Protein AF-A0A7R9VZD2-F1 (afdb_monomer_lite)

pLDDT: mean 81.33, std 17.66, range [34.5, 98.12]

Foldseek 3Di:
DDDDVVVVVVVVVVVVVCPDDDPDPDPCVPDVDDPVVVVVVVVVVCVVVPDVDDPDDDPVVPDPPPPPPPPDDPDDPDDPPPPWAWDWDAPPVNPFIWIATRNVRDIDRDDDVPHDDPVNVVVVVVVVVCVVLVVVVVPAAEDELVCVLVVQLCCCPVVQFAEEEEEQDPVSVVVNVVQCPDDQHEAEQELCLLADDCVVVVDHPVRSLVSLLVRLLVCQQVLEEHEYEQEDQNQASLVSQCVDPVRVVVDDPCLRGSPNVPVCVVSVVRGDHNYHYHYYYNDDSVCCVVRNVVRDPCVRYGYYYYDNADQAAEDAPVCVVVVCVVCLVVQFAAEEQQQDPVSVVVVVLVPFQEDEDEPVVLVPPPDDLVRSLLVVLVRLLVCQQVLGEYEYECEADLDQPVSSQDPQEHDPCLRGGPPCVDQVNQVRSDDCVSADVSHRHGDHNYGYHYYYNDDSVCCCVSHVNRRVNVRHRHHYYDHDD

Sequence (481 aa):
MATTDEERALLSWVRRQGVGTHIEADYAKGFSGTKMDTVLEKGFADLMLGTDGSRGASALDLFPRQACSCTMTAEGEHGCDCTGKWLRTLNSQGNCYVYVHTISHEIRGSRPPGFVDHEELDAARARRNEAALGGRWHAFPSCHVQKWNDAVMQIWSEDGKVPLLIVDDPETYIELLVKFSTRGGAELVNTRPFVLPVSRTGIKFDDAFAHMAGCMTAAIQQGRPIVLDCQDNSPNWLDKLCNAPKFRSKFPEQVFNPRAQAWQRQYAAVTAPGFAVVLLTTAGPNDYENELHSKIPWHNVKPLRVRRYIPAEYIFLADLTVKLEVAKEQRQVPLLLDTTCEHSVDTFLAYQRTQQVDMPQLCSSARTLEEVQEVLRSKLVSCLKAGDMLLIRLKDSVMDIMQYWTSASLPADIFTYGKVTMKESLERMYKDEEKEHGVCVVRDGFCIVITSWRPVTSFATDMKDYVPLHELKVFAVEIDG

Radius of gyration: 33.21 Å; chains: 1; bounding box: 72×61×102 Å

Structure (mmCIF, N/CA/C/O backbone):
data_AF-A0A7R9VZD2-F1
#
_entry.id   AF-A0A7R9VZD2-F1
#
loop_
_atom_site.group_PDB
_atom_site.id
_atom_site.type_symbol
_atom_site.label_atom_id
_atom_site.label_alt_id
_atom_site.label_comp_id
_atom_site.label_asym_id
_atom_site.label_entity_id
_atom_site.label_seq_id
_atom_site.pdbx_PDB_ins_code
_atom_site.Cartn_x
_atom_site.Cartn_y
_atom_site.Cartn_z
_atom_site.occupancy
_atom_site.B_iso_or_equiv
_atom_site.auth_seq_id
_atom_site.auth_comp_id
_atom_site.auth_asym_id
_atom_site.auth_atom_id
_atom_site.pdbx_PDB_model_num
ATOM 1 N N . MET A 1 1 ? 5.519 1.301 -57.830 1.00 41.66 1 MET A N 1
ATOM 2 C CA . MET A 1 1 ? 4.613 2.214 -57.105 1.00 41.66 1 MET A CA 1
ATOM 3 C C . MET A 1 1 ? 4.459 3.457 -57.957 1.00 41.66 1 MET A C 1
ATOM 5 O O . MET A 1 1 ? 5.470 4.053 -58.305 1.00 41.66 1 MET A O 1
ATOM 9 N N . ALA A 1 2 ? 3.241 3.744 -58.414 1.00 34.50 2 ALA A N 1
ATOM 10 C CA . ALA A 1 2 ? 2.966 4.921 -59.228 1.00 34.50 2 ALA A CA 1
ATOM 11 C C . ALA A 1 2 ? 2.979 6.151 -58.314 1.00 34.50 2 ALA A C 1
ATOM 13 O O . ALA A 1 2 ? 2.213 6.199 -57.356 1.00 34.50 2 ALA A O 1
ATOM 14 N N . THR A 1 3 ? 3.883 7.091 -58.581 1.00 45.47 3 THR A N 1
ATOM 15 C CA . THR A 1 3 ? 3.915 8.392 -57.906 1.00 45.47 3 THR A CA 1
ATOM 16 C C . THR A 1 3 ? 2.668 9.177 -58.289 1.00 45.47 3 THR A C 1
ATOM 18 O O . THR A 1 3 ? 2.285 9.198 -59.466 1.00 45.47 3 THR A O 1
ATOM 21 N N . THR A 1 4 ? 2.012 9.765 -57.291 1.00 68.88 4 THR A N 1
ATOM 22 C CA . THR A 1 4 ? 0.796 10.559 -57.484 1.00 68.88 4 THR A CA 1
ATOM 23 C C . THR A 1 4 ? 1.127 11.816 -58.290 1.00 68.88 4 THR A C 1
ATOM 25 O O . THR A 1 4 ? 2.258 12.312 -58.275 1.00 68.88 4 THR A O 1
ATOM 28 N N . ASP A 1 5 ? 0.154 12.345 -59.033 1.00 52.69 5 ASP A N 1
ATOM 29 C CA . ASP A 1 5 ? 0.368 13.548 -59.851 1.00 52.69 5 ASP A CA 1
ATOM 30 C C . ASP A 1 5 ? 0.762 14.776 -58.998 1.00 52.69 5 ASP A C 1
ATOM 32 O O . ASP A 1 5 ? 1.425 15.689 -59.492 1.00 52.69 5 ASP A O 1
ATOM 36 N N . GLU A 1 6 ? 0.477 14.739 -57.692 1.00 44.06 6 GLU A N 1
ATOM 37 C CA . GLU A 1 6 ? 0.910 15.716 -56.686 1.00 44.06 6 GLU A CA 1
ATOM 38 C C . GLU A 1 6 ? 2.426 15.680 -56.428 1.00 44.06 6 GLU A C 1
ATOM 40 O O . GLU A 1 6 ? 3.078 16.727 -56.459 1.00 44.06 6 GLU A O 1
ATOM 45 N N . GLU A 1 7 ? 3.033 14.495 -56.277 1.00 47.88 7 GLU A N 1
ATOM 46 C CA . GLU A 1 7 ? 4.496 14.363 -56.157 1.00 47.88 7 GLU A CA 1
ATOM 47 C C . GLU A 1 7 ? 5.202 14.847 -57.428 1.00 47.88 7 GLU A C 1
ATOM 49 O O . GLU A 1 7 ? 6.263 15.478 -57.374 1.00 47.88 7 GLU A O 1
ATOM 54 N N . ARG A 1 8 ? 4.599 14.597 -58.597 1.00 58.97 8 ARG A N 1
ATOM 55 C CA . ARG A 1 8 ? 5.143 15.034 -59.889 1.00 58.97 8 ARG A CA 1
ATOM 56 C C . ARG A 1 8 ? 5.069 16.557 -60.051 1.00 58.97 8 ARG A C 1
ATOM 58 O O . ARG A 1 8 ? 6.016 17.158 -60.568 1.00 58.97 8 ARG A O 1
ATOM 65 N N . ALA A 1 9 ? 3.999 17.189 -59.567 1.00 54.66 9 ALA A N 1
ATOM 66 C CA . ALA A 1 9 ? 3.843 18.641 -59.556 1.00 54.66 9 ALA A CA 1
ATOM 67 C C . ALA A 1 9 ? 4.867 19.319 -58.628 1.00 54.66 9 ALA A C 1
ATOM 69 O O . ALA A 1 9 ? 5.547 20.258 -59.062 1.00 54.66 9 ALA A O 1
ATOM 70 N N . LEU A 1 10 ? 5.052 18.783 -57.414 1.00 45.41 10 LEU A N 1
ATOM 71 C CA . LEU A 1 10 ? 5.995 19.287 -56.409 1.00 45.41 10 LEU A CA 1
ATOM 72 C C . LEU A 1 10 ? 7.451 19.187 -56.894 1.00 45.41 10 LEU A C 1
ATOM 74 O O . LEU A 1 10 ? 8.208 20.158 -56.841 1.00 45.41 10 LEU A O 1
ATOM 78 N N . LEU A 1 11 ? 7.830 18.043 -57.476 1.00 50.06 11 LEU A N 1
ATOM 79 C CA . LEU A 1 11 ? 9.165 17.835 -58.048 1.00 50.06 11 LEU A CA 1
ATOM 80 C C . LEU A 1 11 ? 9.441 18.754 -59.248 1.00 50.06 11 LEU A C 1
ATOM 82 O O . LEU A 1 11 ? 10.580 19.182 -59.450 1.00 50.06 11 LEU A O 1
ATOM 86 N N . SER A 1 12 ? 8.417 19.094 -60.040 1.00 54.06 12 SER A N 1
ATOM 87 C CA . SER A 1 12 ? 8.561 20.051 -61.145 1.00 54.06 12 SER A CA 1
ATOM 88 C C . SER A 1 12 ? 8.729 21.495 -60.660 1.00 54.06 12 SER A C 1
ATOM 90 O O . SER A 1 12 ? 9.384 22.287 -61.337 1.00 54.06 12 SER A O 1
ATOM 92 N N . TRP A 1 13 ? 8.156 21.837 -59.502 1.00 54.97 13 TRP A N 1
ATOM 93 C CA . TRP A 1 13 ? 8.269 23.158 -58.885 1.00 54.97 13 TRP A CA 1
ATOM 94 C C . TRP A 1 13 ? 9.656 23.359 -58.264 1.00 54.97 13 TRP A C 1
ATOM 96 O O . TRP A 1 13 ? 10.327 24.343 -58.571 1.00 54.97 13 TRP A O 1
ATOM 106 N N . VAL A 1 14 ? 10.155 22.364 -57.520 1.00 47.94 14 VAL A N 1
ATOM 107 C CA . VAL A 1 14 ? 11.507 22.380 -56.927 1.00 47.94 14 VAL A CA 1
ATOM 108 C C . VAL A 1 14 ? 12.598 22.488 -58.000 1.00 47.94 14 VAL A C 1
ATOM 110 O O . VAL A 1 14 ? 13.565 23.226 -57.832 1.00 47.94 14 VAL A O 1
ATOM 113 N N . ARG A 1 15 ? 12.430 21.818 -59.151 1.00 52.72 15 ARG A N 1
ATOM 114 C CA . ARG A 1 15 ? 13.378 21.923 -60.279 1.00 52.72 15 ARG A CA 1
ATOM 115 C C . ARG A 1 15 ? 13.352 23.283 -60.983 1.00 52.72 15 ARG A C 1
ATOM 117 O O . ARG A 1 15 ? 14.370 23.678 -61.542 1.00 52.72 15 ARG A O 1
ATOM 124 N N . ARG A 1 16 ? 12.220 23.998 -60.970 1.00 50.03 16 ARG A N 1
ATOM 125 C CA . ARG A 1 16 ? 12.087 25.331 -61.589 1.00 50.03 16 ARG A CA 1
ATOM 126 C C . ARG A 1 16 ? 12.695 26.453 -60.748 1.00 50.03 16 ARG A C 1
ATOM 128 O O . ARG A 1 16 ? 13.064 27.471 -61.318 1.00 50.03 16 ARG A O 1
ATOM 135 N N . GLN A 1 17 ? 12.842 26.260 -59.438 1.00 51.81 17 GLN A N 1
ATOM 136 C CA . GLN A 1 17 ? 13.392 27.266 -58.517 1.00 51.81 17 GLN A CA 1
ATOM 137 C C . GLN A 1 17 ? 14.925 27.415 -58.578 1.00 51.81 17 GLN A C 1
ATOM 139 O O . GLN A 1 17 ? 15.483 28.205 -57.828 1.00 51.81 17 GLN A O 1
ATOM 144 N N . GLY A 1 18 ? 15.620 26.693 -59.470 1.00 41.88 18 GLY A N 1
ATOM 145 C CA . GLY A 1 18 ? 17.015 26.992 -59.812 1.00 41.88 18 GLY A CA 1
ATOM 146 C C . GLY A 1 18 ? 17.962 27.071 -58.610 1.00 41.88 18 GLY A C 1
ATOM 147 O O . GLY A 1 18 ? 18.727 28.026 -58.502 1.00 41.88 18 GLY A O 1
ATOM 148 N N . VAL A 1 19 ? 17.918 26.086 -57.703 1.00 43.03 19 VAL A N 1
ATOM 149 C CA . VAL A 1 19 ? 18.860 26.009 -56.575 1.00 43.03 19 VAL A CA 1
ATOM 150 C C . VAL A 1 19 ? 20.251 25.694 -57.127 1.00 43.03 19 VAL A C 1
ATOM 152 O O . VAL A 1 19 ? 20.587 24.547 -57.427 1.00 43.03 19 VAL A O 1
ATOM 155 N N . GLY A 1 20 ? 21.027 26.755 -57.334 1.00 37.88 20 GLY A N 1
ATOM 156 C CA . GLY A 1 20 ? 22.401 26.706 -57.803 1.00 37.88 20 GLY A CA 1
ATOM 157 C C . GLY A 1 20 ? 23.304 25.925 -56.852 1.00 37.88 20 GLY A C 1
ATOM 158 O O . GLY A 1 20 ? 23.118 25.899 -55.637 1.00 37.88 20 GLY A O 1
ATOM 159 N N . THR A 1 21 ? 24.313 25.288 -57.433 1.00 38.88 21 THR A N 1
ATOM 160 C CA . THR A 1 21 ? 25.376 24.557 -56.746 1.00 38.88 21 THR A CA 1
ATOM 161 C C . THR A 1 21 ? 26.293 25.518 -55.984 1.00 38.88 21 THR A C 1
ATOM 163 O O . THR A 1 21 ? 27.398 25.813 -56.434 1.00 38.88 21 THR A O 1
ATOM 166 N N . HIS A 1 22 ? 25.853 26.009 -54.829 1.00 36.88 22 HIS A N 1
ATOM 167 C CA . HIS A 1 22 ? 26.751 26.524 -53.802 1.00 36.88 22 HIS A CA 1
ATOM 168 C C . HIS A 1 22 ? 26.897 25.465 -52.709 1.00 36.88 22 HIS A C 1
ATOM 170 O O . HIS A 1 22 ? 25.918 24.948 -52.177 1.00 36.88 22 HIS A O 1
ATOM 176 N N . ILE A 1 23 ? 28.147 25.097 -52.428 1.00 44.97 23 ILE A N 1
ATOM 177 C CA . ILE A 1 23 ? 28.518 24.172 -51.357 1.00 44.97 23 ILE A CA 1
ATOM 178 C C . ILE A 1 23 ? 28.328 24.925 -50.035 1.00 44.97 23 ILE A C 1
ATOM 180 O O . ILE A 1 23 ? 29.258 25.543 -49.524 1.00 44.97 23 ILE A O 1
ATOM 184 N N . GLU A 1 24 ? 27.105 24.927 -49.511 1.00 40.56 24 GLU A N 1
ATOM 185 C CA . GLU A 1 24 ? 26.853 25.263 -48.111 1.00 40.56 24 GLU A CA 1
ATOM 186 C C . GLU A 1 24 ? 27.262 24.084 -47.222 1.00 40.56 24 GLU A C 1
ATOM 188 O O . GLU A 1 24 ? 27.105 22.915 -47.591 1.00 40.56 24 GLU A O 1
ATOM 193 N N . ALA A 1 25 ? 27.836 24.403 -46.061 1.00 41.72 25 ALA A N 1
ATOM 194 C CA . ALA A 1 25 ? 28.310 23.424 -45.096 1.00 41.72 25 ALA A CA 1
ATOM 195 C C . ALA A 1 25 ? 27.181 22.463 -44.692 1.00 41.72 25 ALA A C 1
ATOM 197 O O . ALA A 1 25 ? 26.088 22.877 -44.312 1.00 41.72 25 ALA A O 1
ATOM 198 N N . ASP A 1 26 ? 27.462 21.164 -44.778 1.00 41.84 26 ASP A N 1
ATOM 199 C CA . ASP A 1 26 ? 26.520 20.105 -44.437 1.00 41.84 26 ASP A CA 1
ATOM 200 C C . ASP A 1 26 ? 26.385 19.979 -42.911 1.00 41.84 26 ASP A C 1
ATOM 202 O O . ASP A 1 26 ? 27.145 19.271 -42.245 1.00 41.84 26 ASP A O 1
ATOM 206 N N . TYR A 1 27 ? 25.417 20.701 -42.344 1.00 46.28 27 TYR A N 1
ATOM 207 C CA . TYR A 1 27 ? 25.071 20.638 -40.921 1.00 46.28 27 TYR A CA 1
ATOM 208 C C . TYR A 1 27 ? 24.395 19.305 -40.519 1.00 46.28 27 TYR A C 1
ATOM 210 O O . TYR A 1 27 ? 24.196 19.061 -39.327 1.00 46.28 27 TYR A O 1
ATOM 218 N N . ALA A 1 28 ? 24.121 18.392 -41.466 1.00 42.84 28 ALA A N 1
ATOM 219 C CA . ALA A 1 28 ? 23.484 17.094 -41.204 1.00 42.84 28 ALA A CA 1
ATOM 220 C C . ALA A 1 28 ? 24.366 16.100 -40.421 1.00 42.84 28 ALA A C 1
ATOM 222 O O . ALA A 1 28 ? 23.902 15.041 -40.009 1.00 42.84 28 ALA A O 1
ATOM 223 N N . LYS A 1 29 ? 25.640 16.425 -40.157 1.00 43.75 29 LYS A N 1
ATOM 224 C CA . LYS A 1 29 ? 26.500 15.607 -39.282 1.00 43.75 29 LYS A CA 1
ATOM 225 C C . LYS A 1 29 ? 26.255 15.817 -37.781 1.00 43.75 29 LYS A C 1
ATOM 227 O O . LYS A 1 29 ? 26.776 15.034 -36.990 1.00 43.75 29 LYS A O 1
ATOM 232 N N . GLY A 1 30 ? 25.498 16.846 -37.382 1.00 45.16 30 GLY A N 1
ATOM 233 C CA . GLY A 1 30 ? 25.257 17.183 -35.969 1.00 45.16 30 GLY A CA 1
ATOM 234 C C . GLY A 1 30 ? 23.871 16.825 -35.422 1.00 45.16 30 GLY A C 1
ATOM 235 O O . GLY A 1 30 ? 23.714 16.726 -34.208 1.00 45.16 30 GLY A O 1
ATOM 236 N N . PHE A 1 31 ? 22.879 16.608 -36.287 1.00 41.16 31 PHE A N 1
ATOM 237 C CA . PHE A 1 31 ? 21.492 16.324 -35.908 1.00 41.16 31 PHE A CA 1
ATOM 238 C C . PHE A 1 31 ? 20.983 15.100 -36.671 1.00 41.16 31 PHE A C 1
ATOM 240 O O . PHE A 1 31 ? 21.220 14.961 -37.864 1.00 41.16 31 PHE A O 1
ATOM 247 N N . SER A 1 32 ? 20.292 14.196 -35.980 1.00 43.25 32 SER A N 1
ATOM 248 C CA . SER A 1 32 ? 19.781 12.926 -36.512 1.00 43.25 32 SER A CA 1
ATOM 249 C C . SER A 1 32 ? 18.527 13.086 -37.388 1.00 43.25 32 SER A C 1
ATOM 251 O O . SER A 1 32 ? 17.556 12.356 -37.199 1.00 43.25 32 SER A O 1
ATOM 253 N N . GLY A 1 33 ? 18.532 14.049 -38.308 1.00 52.50 33 GLY A N 1
ATOM 254 C CA . GLY A 1 33 ? 17.510 14.228 -39.340 1.00 52.50 33 GLY A CA 1
ATOM 255 C C . GLY A 1 33 ? 18.122 14.019 -40.720 1.00 52.50 33 GLY A C 1
ATOM 256 O O . GLY A 1 33 ? 19.313 14.264 -40.928 1.00 52.50 33 GLY A O 1
ATOM 257 N N . THR A 1 34 ? 17.334 13.536 -41.677 1.00 66.31 34 THR A N 1
ATOM 258 C CA . THR A 1 34 ? 17.795 13.490 -43.066 1.00 66.31 34 THR A CA 1
ATOM 259 C C . THR A 1 34 ? 17.865 14.913 -43.624 1.00 66.31 34 THR A C 1
ATOM 261 O O . THR A 1 34 ? 17.147 15.807 -43.180 1.00 66.31 34 THR A O 1
ATOM 264 N N . LYS A 1 35 ? 18.689 15.145 -44.653 1.00 60.84 35 LYS A N 1
ATOM 265 C CA . LYS A 1 35 ? 18.743 16.442 -45.359 1.00 60.84 35 LYS A CA 1
ATOM 266 C C . LYS A 1 35 ? 17.359 16.901 -45.851 1.00 60.84 35 LYS A C 1
ATOM 268 O O . LYS A 1 35 ? 17.118 18.095 -45.987 1.00 60.84 35 LYS A O 1
ATOM 273 N N . MET A 1 36 ? 16.462 15.948 -46.110 1.00 60.34 36 MET A N 1
ATOM 274 C CA . MET A 1 36 ? 15.080 16.192 -46.514 1.00 60.34 36 MET A CA 1
ATOM 275 C C . MET A 1 36 ? 14.262 16.826 -45.379 1.00 60.34 36 MET A C 1
ATOM 277 O O . MET A 1 36 ? 13.532 17.782 -45.622 1.00 60.34 36 MET A O 1
ATOM 281 N N . ASP A 1 37 ? 14.441 16.347 -44.146 1.00 53.72 37 ASP A N 1
ATOM 282 C CA . ASP A 1 37 ? 13.716 16.831 -42.965 1.00 53.72 37 ASP A CA 1
ATOM 283 C C . ASP A 1 37 ? 14.090 18.283 -42.655 1.00 53.72 37 ASP A C 1
ATOM 285 O O . ASP A 1 37 ? 13.220 19.115 -42.428 1.00 53.72 37 ASP A O 1
ATOM 289 N N . THR A 1 38 ? 15.373 18.637 -42.781 1.00 64.50 38 THR A N 1
ATOM 290 C CA . THR A 1 38 ? 15.840 20.023 -42.600 1.00 64.50 38 THR A CA 1
ATOM 291 C C . THR A 1 38 ? 15.268 20.978 -43.652 1.00 64.50 38 THR A C 1
ATOM 293 O O . THR A 1 38 ? 14.988 22.140 -43.358 1.00 64.50 38 THR A O 1
ATOM 296 N N . VAL A 1 39 ? 15.074 20.507 -44.889 1.00 67.44 39 VAL A N 1
ATOM 297 C CA . VAL A 1 39 ? 14.443 21.304 -45.956 1.00 67.44 39 VAL A CA 1
ATOM 298 C C . VAL A 1 39 ? 12.944 21.479 -45.694 1.00 67.44 39 VAL A C 1
ATOM 300 O O . VAL A 1 39 ? 12.420 22.571 -45.912 1.00 67.44 39 VAL A O 1
ATOM 303 N N . LEU A 1 40 ? 12.265 20.445 -45.189 1.00 62.88 40 LEU A N 1
ATOM 304 C CA . LEU A 1 40 ? 10.846 20.501 -44.826 1.00 62.88 40 LEU A CA 1
ATOM 305 C C . LEU A 1 40 ? 10.592 21.416 -43.622 1.00 62.88 40 LEU A C 1
ATOM 307 O O . LEU A 1 40 ? 9.692 22.251 -43.679 1.00 62.88 40 LEU A O 1
ATOM 311 N N . GLU A 1 41 ? 11.407 21.319 -42.572 1.00 60.94 41 GLU A N 1
ATOM 312 C CA . GLU A 1 41 ? 11.310 22.185 -41.390 1.00 60.94 41 GLU A CA 1
ATOM 313 C C . GLU A 1 41 ? 11.545 23.656 -41.747 1.00 60.94 41 GLU A C 1
ATOM 315 O O . GLU A 1 41 ? 10.805 24.531 -41.293 1.00 60.94 41 GLU A O 1
ATOM 320 N N . LYS A 1 42 ? 12.519 23.935 -42.623 1.00 68.44 42 LYS A N 1
ATOM 321 C CA . LYS A 1 42 ? 12.781 25.294 -43.112 1.00 68.44 42 LYS A CA 1
ATOM 322 C C . LYS A 1 42 ? 11.624 25.827 -43.964 1.00 68.44 42 LYS A C 1
ATOM 324 O O . LYS A 1 42 ? 11.186 26.951 -43.750 1.00 68.44 42 LYS A O 1
ATOM 329 N N . GLY A 1 43 ? 11.073 25.006 -44.862 1.00 66.25 43 GLY A N 1
ATOM 330 C CA . GLY A 1 43 ? 9.909 25.381 -45.671 1.00 66.25 43 GLY A CA 1
ATOM 331 C C . GLY A 1 43 ? 8.647 25.638 -44.839 1.00 66.25 43 GLY A C 1
ATOM 332 O O . GLY A 1 43 ? 7.886 26.553 -45.143 1.00 66.25 43 GLY A O 1
ATOM 333 N N . PHE A 1 44 ? 8.441 24.878 -43.760 1.00 55.03 44 PHE A N 1
ATOM 334 C CA . PHE A 1 44 ? 7.335 25.098 -42.827 1.00 55.03 44 PHE A CA 1
ATOM 335 C C . PHE A 1 44 ? 7.526 26.376 -41.997 1.00 55.03 44 PHE A C 1
ATOM 337 O O . PHE A 1 44 ? 6.576 27.133 -41.801 1.00 55.03 44 PHE A O 1
ATOM 344 N N . ALA A 1 45 ? 8.755 26.659 -41.555 1.00 56.12 45 ALA A N 1
ATOM 345 C CA . ALA A 1 45 ? 9.082 27.902 -40.861 1.00 56.12 45 ALA A CA 1
ATOM 346 C C . ALA A 1 45 ? 8.858 29.134 -41.755 1.00 56.12 45 ALA A C 1
ATOM 348 O O . ALA A 1 45 ? 8.254 30.106 -41.306 1.00 56.12 45 ALA A O 1
ATOM 349 N N . ASP A 1 46 ? 9.256 29.073 -43.028 1.00 59.41 46 ASP A N 1
ATOM 350 C CA . ASP A 1 46 ? 9.048 30.162 -43.991 1.00 59.41 46 ASP A CA 1
ATOM 351 C C . ASP A 1 46 ? 7.554 30.390 -44.302 1.00 59.41 46 ASP A C 1
ATOM 353 O O . ASP A 1 46 ? 7.123 31.533 -44.474 1.00 59.41 46 ASP A O 1
ATOM 357 N N . LEU A 1 47 ? 6.745 29.321 -44.302 1.00 54.09 47 LEU A N 1
ATOM 358 C CA . LEU A 1 47 ? 5.284 29.388 -44.436 1.00 54.09 47 LEU A CA 1
ATOM 359 C C . LEU A 1 47 ? 4.627 30.088 -43.232 1.00 54.09 47 LEU A C 1
ATOM 361 O O . LEU A 1 47 ? 3.694 30.871 -43.398 1.00 54.09 47 LEU A O 1
ATOM 365 N N . MET A 1 48 ? 5.123 29.817 -42.022 1.00 51.53 48 MET A N 1
ATOM 366 C CA . MET A 1 48 ? 4.607 30.388 -40.771 1.00 51.53 48 MET A CA 1
ATOM 367 C C . MET A 1 48 ? 5.068 31.831 -40.539 1.00 51.53 48 MET A C 1
ATOM 369 O O . MET A 1 48 ? 4.368 32.600 -39.885 1.00 51.53 48 MET A O 1
ATOM 373 N N . LEU A 1 49 ? 6.232 32.207 -41.074 1.00 58.66 49 LEU A N 1
ATOM 374 C CA . LEU A 1 49 ? 6.804 33.546 -40.927 1.00 58.66 49 LEU A CA 1
ATOM 375 C C . LEU A 1 49 ? 6.247 34.570 -41.919 1.00 58.66 49 LEU A C 1
ATOM 377 O O . LEU A 1 49 ? 6.588 35.742 -41.794 1.00 58.66 49 LEU A O 1
ATOM 381 N N . GLY A 1 50 ? 5.394 34.154 -42.865 1.00 53.28 50 GLY A N 1
ATOM 382 C CA . GLY A 1 50 ? 4.643 35.062 -43.734 1.00 53.28 50 GLY A CA 1
ATOM 383 C C . GLY A 1 50 ? 5.532 36.134 -44.357 1.00 53.28 50 GLY A C 1
ATOM 384 O O . GLY A 1 50 ? 5.326 37.321 -44.129 1.00 53.28 50 GLY A O 1
ATOM 385 N N . THR A 1 51 ? 6.570 35.735 -45.092 1.00 44.97 51 THR A N 1
ATOM 386 C CA . THR A 1 51 ? 7.433 36.720 -45.749 1.00 44.97 51 THR A CA 1
ATOM 387 C C . THR A 1 51 ? 6.656 37.425 -46.869 1.00 44.97 51 THR A C 1
ATOM 389 O O . THR A 1 51 ? 6.233 36.807 -47.845 1.00 44.97 51 THR A O 1
ATOM 392 N N . ASP A 1 52 ? 6.478 38.741 -46.705 1.00 47.81 52 ASP A N 1
ATOM 393 C CA . ASP A 1 52 ? 5.654 39.698 -47.477 1.00 47.81 52 ASP A CA 1
ATOM 394 C C . ASP A 1 52 ? 5.987 39.854 -48.987 1.00 47.81 52 ASP A C 1
ATOM 396 O O . ASP A 1 52 ? 5.698 40.875 -49.614 1.00 47.81 52 ASP A O 1
ATOM 400 N N . GLY A 1 53 ? 6.610 38.863 -49.626 1.00 52.97 53 GLY A N 1
ATOM 401 C CA . GLY A 1 53 ? 7.202 39.008 -50.958 1.00 52.97 53 GLY A CA 1
ATOM 402 C C . GLY A 1 53 ? 6.384 38.509 -52.151 1.00 52.97 53 GLY A C 1
ATOM 403 O O . GLY A 1 53 ? 6.700 38.878 -53.280 1.00 52.97 53 GLY A O 1
ATOM 404 N N . SER A 1 54 ? 5.352 37.680 -51.968 1.00 43.41 54 SER A N 1
ATOM 405 C CA . SER A 1 54 ? 4.656 37.041 -53.101 1.00 43.41 54 SER A CA 1
ATOM 406 C C . SER A 1 54 ? 3.152 37.318 -53.108 1.00 43.41 54 SER A C 1
ATOM 408 O O . SER A 1 54 ? 2.322 36.551 -52.632 1.00 43.41 54 SER A O 1
ATOM 410 N N . ARG A 1 55 ? 2.784 38.451 -53.719 1.00 49.12 55 ARG A N 1
ATOM 411 C CA . ARG A 1 55 ? 1.412 38.716 -54.175 1.00 49.12 55 ARG A CA 1
ATOM 412 C C . ARG A 1 55 ? 1.030 37.687 -55.240 1.00 49.12 55 ARG A C 1
ATOM 414 O O . ARG A 1 55 ? 1.490 37.805 -56.374 1.00 49.12 55 ARG A O 1
ATOM 421 N N . GLY A 1 56 ? 0.159 36.735 -54.910 1.00 46.47 56 GLY A N 1
ATOM 422 C CA . GLY A 1 56 ? -0.491 35.939 -55.954 1.00 46.47 56 GLY A CA 1
ATOM 423 C C . GLY A 1 56 ? -1.098 34.592 -55.580 1.00 46.47 56 GLY A C 1
ATOM 424 O O . GLY A 1 56 ? -1.038 33.702 -56.414 1.00 46.47 56 GLY A O 1
ATOM 425 N N . ALA A 1 57 ? -1.665 34.413 -54.389 1.00 41.50 57 ALA A N 1
ATOM 426 C CA . ALA A 1 57 ? -2.732 33.435 -54.140 1.00 41.50 57 ALA A CA 1
ATOM 427 C C . ALA A 1 57 ? -3.320 33.716 -52.755 1.00 41.50 57 ALA A C 1
ATOM 429 O O . ALA A 1 57 ? -2.574 33.867 -51.788 1.00 41.50 57 ALA A O 1
ATOM 430 N N . SER A 1 58 ? -4.644 33.823 -52.647 1.00 43.00 58 SER A N 1
ATOM 431 C CA . SER A 1 58 ? -5.286 33.855 -51.336 1.00 43.00 58 SER A CA 1
ATOM 432 C C . SER A 1 58 ? -5.116 32.479 -50.690 1.00 43.00 58 SER A C 1
ATOM 434 O O . SER A 1 58 ? -5.263 31.464 -51.367 1.00 43.00 58 SER A O 1
ATOM 436 N N . ALA A 1 59 ? -4.869 32.410 -49.379 1.00 45.94 59 ALA A N 1
ATOM 437 C CA . ALA A 1 59 ? -4.843 31.142 -48.637 1.00 45.94 59 ALA A CA 1
ATOM 438 C C . ALA A 1 59 ? -6.164 30.340 -48.762 1.00 45.94 59 ALA A C 1
ATOM 440 O O . ALA A 1 59 ? -6.204 29.149 -48.466 1.00 45.94 59 ALA A O 1
ATOM 441 N N . LEU A 1 60 ? -7.238 30.980 -49.243 1.00 45.72 60 LEU A N 1
ATOM 442 C CA . LEU A 1 60 ? -8.524 30.358 -49.569 1.00 45.72 60 LEU A CA 1
ATOM 443 C C . LEU A 1 60 ? -8.551 29.602 -50.911 1.00 45.72 60 LEU A C 1
ATOM 445 O O . LEU A 1 60 ? -9.484 28.834 -51.129 1.00 45.72 60 LEU A O 1
ATOM 449 N N . ASP A 1 61 ? -7.555 29.774 -51.786 1.00 44.84 61 ASP A N 1
ATOM 450 C CA . ASP A 1 61 ? -7.515 29.138 -53.115 1.00 44.84 61 ASP A CA 1
ATOM 451 C C . ASP A 1 61 ? -6.833 27.753 -53.110 1.00 44.84 61 ASP A C 1
ATOM 453 O O . ASP A 1 61 ? -6.851 27.048 -54.118 1.00 44.84 61 ASP A O 1
ATOM 457 N N . LEU A 1 62 ? -6.245 27.335 -51.980 1.00 44.41 62 LEU A N 1
ATOM 458 C CA . LEU A 1 62 ? -5.525 26.057 -51.841 1.00 44.41 62 LEU A CA 1
ATOM 459 C C . LEU A 1 62 ? -6.407 24.871 -51.421 1.00 44.41 62 LEU A C 1
ATOM 461 O O . LEU A 1 62 ? -5.937 23.735 -51.429 1.00 44.41 62 LEU A O 1
ATOM 465 N N . PHE A 1 63 ? -7.682 25.100 -51.098 1.00 42.44 63 PHE A N 1
ATOM 466 C CA . PHE A 1 63 ? -8.633 24.018 -50.853 1.00 42.44 63 PHE A CA 1
ATOM 467 C C . PHE A 1 63 ? -9.488 23.813 -52.106 1.00 42.44 63 PHE A C 1
ATOM 469 O O . PHE A 1 63 ? -10.314 24.677 -52.419 1.00 42.44 63 PHE A O 1
ATOM 476 N N . PRO A 1 64 ? -9.324 22.703 -52.852 1.00 41.91 64 PRO A N 1
ATOM 477 C CA . PRO A 1 64 ? -10.184 22.437 -53.991 1.00 41.91 64 PRO A CA 1
ATOM 478 C C . PRO A 1 64 ? -11.625 22.360 -53.488 1.00 41.91 64 PRO A C 1
ATOM 480 O O . PRO A 1 64 ? -11.964 21.514 -52.662 1.00 41.91 64 PRO A O 1
ATOM 483 N N . ARG A 1 65 ? -12.482 23.266 -53.977 1.00 41.56 65 ARG A N 1
ATOM 484 C CA . ARG A 1 65 ? -13.932 23.182 -53.787 1.00 41.56 65 ARG A CA 1
ATOM 485 C C . ARG A 1 65 ? -14.410 21.911 -54.474 1.00 41.56 65 ARG A C 1
ATOM 487 O O . ARG A 1 65 ? -14.759 21.926 -55.652 1.00 41.56 65 ARG A O 1
ATOM 494 N N . GLN A 1 66 ? -14.406 20.802 -53.748 1.00 42.19 66 GLN A N 1
ATOM 495 C CA . GLN A 1 66 ? -15.058 19.588 -54.193 1.00 42.19 66 GLN A CA 1
ATOM 496 C C . GLN A 1 66 ? -16.558 19.860 -54.092 1.00 42.19 66 GLN A C 1
ATOM 498 O O . GLN A 1 66 ? -17.153 19.789 -53.019 1.00 42.19 66 GLN A O 1
ATOM 503 N N . ALA A 1 67 ? -17.155 20.290 -55.204 1.00 40.09 67 ALA A N 1
ATOM 504 C CA . ALA A 1 67 ? -18.597 20.410 -55.316 1.00 40.09 67 ALA A CA 1
ATOM 505 C C . ALA A 1 67 ? -19.185 19.026 -55.022 1.00 40.09 67 ALA A C 1
ATOM 507 O O . ALA A 1 67 ? -19.027 18.096 -55.813 1.00 40.09 67 ALA A O 1
ATOM 508 N N . CYS A 1 68 ? -19.800 18.872 -53.851 1.00 42.75 68 CYS A N 1
ATOM 509 C CA . CYS A 1 68 ? -20.515 17.658 -53.503 1.00 42.75 68 CYS A CA 1
ATOM 510 C C . CYS A 1 68 ? -21.711 17.574 -54.461 1.00 42.75 68 CYS A C 1
ATOM 512 O O . CYS A 1 68 ? -22.666 18.341 -54.341 1.00 42.75 68 CYS A O 1
ATOM 514 N N . SER A 1 69 ? -21.616 16.721 -55.483 1.00 39.06 69 SER A N 1
ATOM 515 C CA . SER A 1 69 ? -22.661 16.538 -56.490 1.00 39.06 69 SER A CA 1
ATOM 516 C C . SER A 1 69 ? -23.789 15.676 -55.921 1.00 39.06 69 SER A C 1
ATOM 518 O O . SER A 1 69 ? -24.025 14.557 -56.372 1.00 39.06 69 SER A O 1
ATOM 520 N N . CYS A 1 70 ? -24.478 16.174 -54.901 1.00 41.78 70 CYS A N 1
ATOM 521 C CA . CYS A 1 70 ? -25.718 15.573 -54.436 1.00 41.78 70 CYS A CA 1
ATOM 522 C C . CYS A 1 70 ? -26.834 16.120 -55.329 1.00 41.78 70 CYS A C 1
ATOM 524 O O . CYS A 1 70 ? -27.331 17.226 -55.125 1.00 41.78 70 CYS A O 1
ATOM 526 N N . THR A 1 71 ? -27.177 15.381 -56.382 1.00 41.50 71 THR A N 1
ATOM 527 C CA . THR A 1 71 ? -28.346 15.669 -57.215 1.00 41.50 71 THR 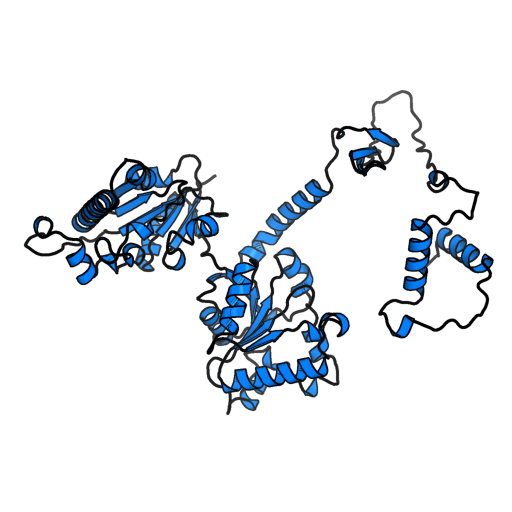A CA 1
ATOM 528 C C . THR A 1 71 ? -29.594 15.511 -56.352 1.00 41.50 71 THR A C 1
ATOM 530 O O . THR A 1 71 ? -29.954 14.405 -55.958 1.00 41.50 71 THR A O 1
ATOM 533 N N . MET A 1 72 ? -30.240 16.632 -56.029 1.00 37.75 72 MET A N 1
ATOM 534 C CA . MET A 1 72 ? -31.546 16.641 -55.375 1.00 37.75 72 MET A CA 1
ATOM 535 C C . MET A 1 72 ? -32.553 15.998 -56.332 1.00 37.75 72 MET A C 1
ATOM 537 O O . MET A 1 72 ? -32.912 16.590 -57.349 1.00 37.75 72 MET A O 1
ATOM 541 N N . THR A 1 73 ? -32.976 14.772 -56.040 1.00 43.47 73 THR A N 1
ATOM 542 C CA . THR A 1 73 ? -34.178 14.205 -56.654 1.00 43.47 73 THR A CA 1
ATOM 543 C C . THR A 1 73 ? -35.373 14.672 -55.830 1.00 43.47 73 THR A C 1
ATOM 545 O O . THR A 1 73 ? -35.319 14.706 -54.604 1.00 43.47 73 THR A O 1
ATOM 548 N N . ALA A 1 74 ? -36.423 15.136 -56.509 1.00 49.91 74 ALA A N 1
ATOM 549 C CA . ALA A 1 74 ? -37.526 15.882 -55.903 1.00 49.91 74 ALA A CA 1
ATOM 550 C C . ALA A 1 74 ? -38.484 15.031 -55.046 1.00 49.91 74 ALA A C 1
ATOM 552 O O . ALA A 1 74 ? -39.455 15.563 -54.519 1.00 49.91 74 ALA A O 1
ATOM 553 N N . GLU A 1 75 ? -38.238 13.731 -54.889 1.00 49.75 75 GLU A N 1
ATOM 554 C CA . GLU A 1 75 ? -39.158 12.822 -54.210 1.00 49.75 75 GLU A CA 1
ATOM 555 C C . GLU A 1 75 ? -38.371 11.798 -53.384 1.00 49.75 75 GLU A C 1
ATOM 557 O O . GLU A 1 75 ? -37.851 10.819 -53.914 1.00 49.75 75 GLU A O 1
ATOM 562 N N . GLY A 1 76 ? -38.275 12.036 -52.072 1.00 42.50 76 GLY A N 1
ATOM 563 C CA . GLY A 1 76 ? -37.787 11.052 -51.104 1.00 42.50 76 GLY A CA 1
ATOM 564 C C . GLY A 1 76 ? -36.810 11.622 -50.080 1.00 42.50 76 GLY A C 1
ATOM 565 O O . GLY A 1 76 ? -35.643 11.856 -50.379 1.00 42.50 76 GLY A O 1
ATOM 566 N N . GLU A 1 77 ? -37.275 11.783 -48.841 1.00 43.28 77 GLU A N 1
ATOM 567 C CA . GLU A 1 77 ? -36.451 12.020 -47.651 1.00 43.28 77 GLU A CA 1
ATOM 568 C C . GLU A 1 77 ? -35.566 10.794 -47.360 1.00 43.28 77 GLU A C 1
ATOM 570 O O . GLU A 1 77 ? -35.846 9.989 -46.476 1.00 43.28 77 GLU A O 1
ATOM 575 N N . HIS A 1 78 ? -34.498 10.600 -48.127 1.00 43.91 78 HIS A N 1
ATOM 576 C CA . HIS A 1 78 ? -33.386 9.732 -47.747 1.00 43.91 78 HIS A CA 1
ATOM 577 C C . HIS A 1 78 ? -32.156 10.616 -47.607 1.00 43.91 78 HIS A C 1
ATOM 579 O O . HIS A 1 78 ? -31.537 11.026 -48.589 1.00 43.91 78 HIS A O 1
ATOM 585 N N . GLY A 1 79 ? -31.868 10.977 -46.354 1.00 40.72 79 GLY A N 1
ATOM 586 C CA . GLY A 1 79 ? -30.738 11.815 -45.988 1.00 40.72 79 GLY A CA 1
ATOM 587 C C . GLY A 1 79 ? -29.442 11.236 -46.542 1.00 40.72 79 GLY A C 1
ATOM 588 O O . GLY A 1 79 ? -29.073 10.105 -46.236 1.00 40.72 79 GLY A O 1
ATOM 589 N N . CYS A 1 80 ? -28.743 12.021 -47.362 1.00 42.19 80 CYS A N 1
ATOM 590 C CA . CYS A 1 80 ? -27.320 11.800 -47.564 1.00 42.19 80 CYS A CA 1
ATOM 591 C C . CYS A 1 80 ? -26.656 11.989 -46.203 1.00 42.19 80 CYS A C 1
ATOM 593 O O . CYS A 1 80 ? -26.493 13.122 -45.750 1.00 42.19 80 CYS A O 1
ATOM 595 N N . ASP A 1 81 ? -26.262 10.885 -45.570 1.00 44.62 81 ASP A N 1
ATOM 596 C CA . ASP A 1 81 ? -25.332 10.851 -44.441 1.00 44.62 81 ASP A CA 1
ATOM 597 C C . ASP A 1 81 ? -23.925 11.228 -44.922 1.00 44.62 81 ASP A C 1
ATOM 599 O O . ASP A 1 81 ? -22.936 10.516 -44.754 1.00 44.62 81 ASP A O 1
ATOM 603 N N . CYS A 1 82 ? -23.806 12.393 -45.548 1.00 50.31 82 CYS A N 1
ATOM 604 C CA . CYS A 1 82 ? -22.537 13.056 -45.707 1.00 50.31 82 CYS A CA 1
ATOM 605 C C . CYS A 1 82 ? -22.190 13.653 -44.325 1.00 50.31 82 CYS A C 1
ATOM 607 O O . CYS A 1 82 ? -22.359 14.847 -44.076 1.00 50.31 82 CYS A O 1
ATOM 609 N N . THR A 1 83 ? -21.787 12.787 -43.381 1.00 70.19 83 THR A N 1
ATOM 610 C CA . THR A 1 83 ? -21.524 13.142 -41.977 1.00 70.19 83 THR A CA 1
ATOM 611 C C . THR A 1 83 ? -20.250 13.974 -41.884 1.00 70.19 83 THR A C 1
ATOM 613 O O . THR A 1 83 ? -19.149 13.462 -41.653 1.00 70.19 83 THR A O 1
ATOM 616 N N . GLY A 1 84 ? -20.389 15.276 -42.106 1.00 77.81 84 GLY A N 1
ATOM 617 C CA . GLY A 1 84 ? -19.342 16.228 -41.779 1.00 77.81 84 GLY A CA 1
ATOM 618 C C . GLY A 1 84 ? -19.040 16.175 -40.286 1.00 77.81 84 GLY A C 1
ATOM 619 O O . GLY A 1 84 ? -19.865 15.769 -39.465 1.00 77.81 84 GLY A O 1
ATOM 620 N N . LYS A 1 85 ? -17.811 16.538 -39.932 1.00 86.06 85 LYS A N 1
ATOM 621 C CA . LYS A 1 85 ? -17.399 16.673 -38.537 1.00 86.06 85 LYS A CA 1
ATOM 622 C C . LYS A 1 85 ? -17.362 18.150 -38.196 1.00 86.06 85 LYS A C 1
ATOM 624 O O . LYS A 1 85 ? -17.106 18.994 -39.049 1.00 86.06 85 LYS A O 1
ATOM 629 N N . TRP A 1 86 ? -17.611 18.467 -36.940 1.00 91.50 86 TRP A N 1
ATOM 630 C CA . TRP A 1 86 ? -17.416 19.810 -36.418 1.00 91.50 86 TRP A CA 1
ATOM 631 C C . TRP A 1 86 ? -15.987 19.924 -35.880 1.00 91.50 86 TRP A C 1
ATOM 633 O O . TRP A 1 86 ? -15.570 19.103 -35.068 1.00 91.50 86 TRP A O 1
ATOM 643 N N . LEU A 1 87 ? -15.236 20.925 -36.332 1.00 89.81 87 LEU A N 1
ATOM 644 C CA . LEU A 1 87 ? -13.903 21.264 -35.830 1.00 89.81 87 LEU A CA 1
ATOM 645 C C . LEU A 1 87 ? -14.005 22.438 -34.859 1.00 89.81 87 LEU A C 1
ATOM 647 O O . LEU A 1 87 ? -14.746 23.378 -35.131 1.00 89.81 87 LEU A O 1
ATOM 651 N N . ARG A 1 88 ? -13.241 22.413 -33.762 1.00 92.81 88 ARG A N 1
ATOM 652 C CA . ARG A 1 88 ? -13.104 23.536 -32.821 1.00 92.81 88 ARG A CA 1
ATOM 653 C C . ARG A 1 88 ? -11.780 24.247 -33.078 1.00 92.81 88 ARG A C 1
ATOM 655 O O . ARG A 1 88 ? -10.732 23.613 -33.040 1.00 92.81 88 ARG A O 1
ATOM 662 N N . THR A 1 89 ? -11.824 25.554 -33.299 1.00 91.31 89 THR A N 1
ATOM 663 C CA . THR A 1 89 ? -10.633 26.407 -33.411 1.00 91.31 89 THR A CA 1
ATOM 664 C C . THR A 1 89 ? -10.796 27.661 -32.559 1.00 91.31 89 THR A C 1
ATOM 666 O O . THR A 1 89 ? -11.918 28.052 -32.240 1.00 91.31 89 THR A O 1
ATOM 669 N N . LEU A 1 90 ? -9.693 28.282 -32.150 1.00 91.62 90 LEU A N 1
ATOM 670 C CA . LEU A 1 90 ? -9.726 29.587 -31.492 1.00 91.62 90 LEU A CA 1
ATOM 671 C C . LEU A 1 90 ? -9.823 30.686 -32.552 1.00 91.62 90 LEU A C 1
ATOM 673 O O . LEU A 1 90 ? -9.238 30.583 -33.631 1.00 91.62 90 LEU A O 1
ATOM 677 N N . ASN A 1 91 ? -10.562 31.752 -32.253 1.00 88.31 91 ASN A N 1
ATOM 678 C CA . ASN A 1 91 ? -10.543 32.940 -33.097 1.00 88.31 91 ASN A CA 1
ATOM 679 C C . ASN A 1 91 ? -9.143 33.588 -33.115 1.00 88.31 91 ASN A C 1
ATOM 681 O O . ASN A 1 91 ? -8.279 33.280 -32.297 1.00 88.31 91 ASN A O 1
ATOM 685 N N . SER A 1 92 ? -8.928 34.549 -34.016 1.00 84.88 92 SER A N 1
ATOM 686 C CA . SER A 1 92 ? -7.643 35.256 -34.158 1.00 84.88 92 SER A CA 1
ATOM 687 C C . SER A 1 92 ? -7.176 35.997 -32.898 1.00 84.88 92 SER A C 1
ATOM 689 O O . SER A 1 92 ? -6.004 36.340 -32.791 1.00 84.88 92 SER A O 1
ATOM 691 N N . GLN A 1 93 ? -8.079 36.247 -31.948 1.00 89.25 93 GLN A N 1
ATOM 692 C CA . GLN A 1 93 ? -7.773 36.891 -30.671 1.00 89.25 93 GLN A CA 1
ATOM 693 C C . GLN A 1 93 ? -7.506 35.890 -29.537 1.00 89.25 93 GLN A C 1
ATOM 695 O O . GLN A 1 93 ? -7.180 36.320 -28.438 1.00 89.25 93 GLN A O 1
ATOM 700 N N . GLY A 1 94 ? -7.675 34.583 -29.767 1.00 89.00 94 GLY A N 1
ATOM 701 C CA . GLY A 1 94 ? -7.508 33.541 -28.748 1.00 89.00 94 GLY A CA 1
ATOM 702 C C . GLY A 1 94 ? -8.575 33.530 -27.645 1.00 89.00 94 GLY A C 1
ATOM 703 O O . GLY A 1 94 ? -8.421 32.807 -26.668 1.00 89.00 94 GLY A O 1
ATOM 704 N N . ASN A 1 95 ? -9.652 34.309 -27.785 1.00 92.62 95 ASN A N 1
ATOM 705 C CA . ASN A 1 95 ? -10.602 34.581 -26.699 1.00 92.62 95 ASN A CA 1
ATOM 706 C C . ASN A 1 95 ? -11.932 33.831 -26.834 1.00 92.62 95 ASN A C 1
ATOM 708 O O . ASN A 1 95 ? -12.698 33.769 -25.873 1.00 92.62 95 ASN A O 1
ATOM 712 N N . CYS A 1 96 ? -12.250 33.284 -28.009 1.00 89.25 96 CYS A N 1
ATOM 713 C CA . CYS A 1 96 ? -13.457 32.484 -28.186 1.00 89.25 96 CYS A CA 1
ATOM 714 C C . CYS A 1 96 ? -13.231 31.287 -29.105 1.00 89.25 96 CYS A C 1
ATOM 716 O O . CYS A 1 96 ? -12.458 31.343 -30.065 1.00 89.25 96 CYS A O 1
ATOM 718 N N . TYR A 1 97 ? -13.937 30.202 -28.794 1.00 92.12 97 TYR A N 1
ATOM 719 C CA . TYR A 1 97 ? -13.985 29.024 -29.643 1.00 92.12 97 TYR A CA 1
ATOM 720 C C . TYR A 1 97 ? -14.990 29.222 -30.772 1.00 92.12 97 TYR A C 1
ATOM 722 O O . TYR A 1 97 ? -16.106 29.699 -30.566 1.00 92.12 97 TYR A O 1
ATOM 730 N N . VAL A 1 98 ? -14.580 28.813 -31.963 1.00 95.00 98 VAL A N 1
ATOM 731 C CA . VAL A 1 98 ? -15.372 28.810 -33.184 1.00 95.00 98 VAL A CA 1
ATOM 732 C C . VAL A 1 98 ? -15.477 27.372 -33.671 1.00 95.00 98 VAL A C 1
ATOM 734 O O . VAL A 1 98 ? -14.477 26.652 -33.732 1.00 95.00 98 VAL A O 1
ATOM 737 N N . TYR A 1 99 ? -16.692 26.957 -34.014 1.00 94.94 99 TYR A N 1
ATOM 738 C CA . TYR A 1 99 ? -16.979 25.622 -34.517 1.00 94.94 99 TYR A CA 1
ATOM 739 C C . TYR A 1 99 ? -17.227 25.683 -36.018 1.00 94.94 99 TYR A C 1
ATOM 741 O O . TYR A 1 99 ? -18.104 26.424 -36.457 1.00 94.94 99 TYR A O 1
ATOM 749 N N . VAL A 1 100 ? -16.468 24.912 -36.794 1.00 94.31 100 VAL A N 1
ATOM 750 C CA . VAL A 1 100 ? -16.546 24.887 -38.260 1.00 94.31 100 VAL A CA 1
ATOM 751 C C . VAL A 1 100 ? -16.925 23.487 -38.719 1.00 94.31 100 VAL A C 1
ATOM 753 O O . VAL A 1 100 ? -16.210 22.526 -38.436 1.00 94.31 100 VAL A O 1
ATOM 756 N N . HIS A 1 101 ? -18.044 23.350 -39.422 1.00 93.50 101 HIS A N 1
ATOM 757 C CA . HIS A 1 101 ? -18.451 22.069 -39.989 1.00 93.50 101 HIS A CA 1
ATOM 758 C C . HIS A 1 101 ? -17.667 21.779 -41.278 1.00 93.50 101 HIS A C 1
ATOM 760 O O . HIS A 1 101 ? -17.671 22.588 -42.202 1.00 93.50 101 HIS A O 1
ATOM 766 N N . THR A 1 102 ? -17.004 20.624 -41.373 1.00 89.12 102 THR A N 1
ATOM 767 C CA . THR A 1 102 ? -16.032 20.332 -42.446 1.00 89.12 102 THR A CA 1
ATOM 768 C C . THR A 1 102 ? -16.625 20.234 -43.845 1.00 89.12 102 THR A C 1
ATOM 770 O O . THR A 1 102 ? -15.882 20.346 -44.810 1.00 89.12 102 THR A O 1
ATOM 773 N N . ILE A 1 103 ? -17.931 19.984 -43.968 1.00 90.19 103 ILE A N 1
ATOM 774 C CA . ILE A 1 103 ? -18.589 19.803 -45.273 1.00 90.19 103 ILE A CA 1
ATOM 775 C C . ILE A 1 103 ? -19.436 21.019 -45.639 1.00 90.19 103 ILE A C 1
ATOM 777 O O . ILE A 1 103 ? -19.319 21.550 -46.737 1.00 90.19 103 ILE A O 1
ATOM 781 N N . SER A 1 104 ? -20.293 21.476 -44.723 1.00 90.25 104 SER A N 1
ATOM 782 C CA . SER A 1 104 ? -21.157 22.638 -44.988 1.00 90.25 104 SER A CA 1
ATOM 783 C C . SER A 1 104 ? -20.415 23.967 -44.851 1.00 90.25 104 SER A C 1
ATOM 785 O O . SER A 1 104 ? -20.950 24.998 -45.251 1.00 90.25 104 SER A O 1
ATOM 787 N N . HIS A 1 105 ? -19.216 23.953 -44.256 1.00 88.81 105 HIS A N 1
ATOM 788 C CA . HIS A 1 105 ? -18.470 25.143 -43.848 1.00 88.81 105 HIS A CA 1
ATOM 789 C C . HIS A 1 105 ? -19.295 26.095 -42.971 1.00 88.81 105 HIS A C 1
ATOM 791 O O . HIS A 1 105 ? -19.022 27.292 -42.910 1.00 88.81 105 HIS A O 1
ATOM 797 N N . GLU A 1 106 ? -20.314 25.569 -42.283 1.00 92.19 106 GLU A N 1
ATOM 798 C CA . GLU A 1 106 ? -21.101 26.334 -41.328 1.00 92.19 106 GLU A CA 1
ATOM 799 C C . GLU A 1 106 ? -20.222 26.702 -40.132 1.00 92.19 106 GLU A C 1
ATOM 801 O O . GLU A 1 106 ? -19.535 25.847 -39.570 1.00 92.19 106 GLU A O 1
ATOM 806 N N . ILE A 1 107 ? -20.257 27.979 -39.751 1.00 93.31 107 ILE A N 1
ATOM 807 C CA . ILE A 1 107 ? -19.474 28.524 -38.647 1.00 93.31 107 ILE A CA 1
ATOM 808 C C . ILE A 1 107 ? -20.425 28.919 -37.518 1.00 93.31 107 ILE A C 1
ATOM 810 O O . ILE A 1 107 ? -21.343 29.713 -37.725 1.00 93.31 107 ILE A O 1
ATOM 814 N N . ARG A 1 108 ? -20.193 28.394 -36.311 1.00 94.00 108 ARG A N 1
ATOM 815 C CA . ARG A 1 108 ? -20.968 28.728 -35.107 1.00 94.00 108 ARG A CA 1
ATOM 816 C C . ARG A 1 108 ? -20.065 29.208 -33.976 1.00 94.00 108 ARG A C 1
ATOM 818 O O . ARG A 1 108 ? -18.990 28.660 -33.752 1.00 94.00 108 ARG A O 1
ATOM 825 N N . GLY A 1 109 ? -20.534 30.213 -33.237 1.00 92.00 109 GLY A N 1
ATOM 826 C CA . GLY A 1 109 ? -19.895 30.679 -31.998 1.00 92.00 109 GLY A CA 1
ATOM 827 C C . GLY A 1 109 ? -20.310 29.888 -30.750 1.00 92.00 109 GLY A C 1
ATOM 828 O O . GLY A 1 109 ? -19.701 30.035 -29.697 1.00 92.00 109 GLY A O 1
ATOM 829 N N . SER A 1 110 ? -21.341 29.046 -30.851 1.00 92.81 110 SER A N 1
ATOM 830 C CA . SER A 1 110 ? -21.810 28.157 -29.783 1.00 92.81 110 SER A CA 1
ATOM 831 C C . SER A 1 110 ? -21.585 26.690 -30.155 1.00 92.81 110 SER A C 1
ATOM 833 O O . SER A 1 110 ? -21.593 26.344 -31.339 1.00 92.81 110 SER A O 1
ATOM 835 N N . ARG A 1 111 ? -21.382 25.830 -29.141 1.00 92.81 111 ARG A N 1
ATOM 836 C CA . ARG A 1 111 ? -21.143 24.383 -29.304 1.00 92.81 111 ARG A CA 1
ATOM 837 C C . ARG A 1 111 ? -22.321 23.742 -30.063 1.00 92.81 111 ARG A C 1
ATOM 839 O O . ARG A 1 111 ? -23.436 23.750 -29.539 1.00 92.81 111 ARG A O 1
ATOM 846 N N . PRO A 1 112 ? -22.111 23.196 -31.274 1.00 91.81 112 PRO A N 1
ATOM 847 C CA . PRO A 1 112 ? -23.170 22.566 -32.054 1.00 91.81 112 PRO A CA 1
ATOM 848 C C . PRO A 1 112 ? -23.690 21.284 -31.383 1.00 91.81 112 PRO A C 1
ATOM 850 O O . PRO A 1 112 ? -22.902 20.553 -30.772 1.00 91.81 112 PRO A O 1
ATOM 853 N N . PRO A 1 113 ? -24.988 20.959 -31.525 1.00 81.00 113 PRO A N 1
ATOM 854 C CA . PRO A 1 113 ? -25.510 19.664 -31.102 1.00 81.00 113 PRO A CA 1
ATOM 855 C C . PRO A 1 113 ? -24.813 18.549 -31.898 1.00 81.00 113 PRO A C 1
ATOM 857 O O . PRO A 1 113 ? -24.764 18.596 -33.125 1.00 81.00 113 PRO A O 1
ATOM 860 N N . GLY A 1 114 ? -24.226 17.576 -31.196 1.00 81.31 114 GLY A N 1
ATOM 861 C CA . GLY A 1 114 ? -23.433 16.497 -31.801 1.00 81.31 114 GLY A CA 1
ATOM 862 C C . GLY A 1 114 ? -21.932 16.784 -31.952 1.00 81.31 114 GLY A C 1
ATOM 863 O O . GLY A 1 114 ? -21.200 15.902 -32.395 1.00 81.31 114 GLY A O 1
ATOM 864 N N . PHE A 1 115 ? -21.437 17.967 -31.556 1.00 86.00 115 PHE A N 1
ATOM 865 C CA . PHE A 1 115 ? -19.993 18.177 -31.412 1.00 86.00 115 PHE A CA 1
ATOM 866 C C . PHE A 1 115 ? -19.462 17.336 -30.246 1.00 86.00 115 PHE A C 1
ATOM 868 O O . PHE A 1 115 ? -19.767 17.599 -29.075 1.00 86.00 115 PHE A O 1
ATOM 875 N N . VAL A 1 116 ? -18.651 16.338 -30.585 1.00 80.81 116 VAL A N 1
ATOM 876 C CA . VAL A 1 116 ? -17.887 15.557 -29.617 1.00 80.81 116 VAL A CA 1
ATOM 877 C C . VAL A 1 116 ? -16.531 16.225 -29.474 1.00 80.81 116 VAL A C 1
ATOM 879 O O . VAL A 1 116 ? -15.796 16.339 -30.455 1.00 80.81 116 VAL A O 1
ATOM 882 N N . ASP A 1 117 ? -16.226 16.706 -28.271 1.00 81.62 117 ASP A N 1
ATOM 883 C CA . ASP A 1 117 ? -14.930 17.316 -28.011 1.00 81.62 117 ASP A CA 1
ATOM 884 C C . ASP A 1 117 ? -13.847 16.253 -28.199 1.00 81.62 117 ASP A C 1
ATOM 886 O O . ASP A 1 117 ? -13.982 15.150 -27.673 1.00 81.62 117 ASP A O 1
ATOM 890 N N . HIS A 1 118 ? -12.796 16.552 -28.962 1.00 73.75 118 HIS A N 1
ATOM 891 C CA . HIS A 1 118 ? -11.696 15.606 -29.145 1.00 73.75 118 HIS A CA 1
ATOM 892 C C . HIS A 1 118 ? -11.063 15.244 -27.798 1.00 73.75 118 HIS A C 1
ATOM 894 O O . HIS A 1 118 ? -10.744 14.081 -27.587 1.00 73.75 118 HIS A O 1
ATOM 900 N N . GLU A 1 119 ? -11.020 16.184 -26.850 1.00 73.94 119 GLU A N 1
ATOM 901 C CA . GLU A 1 119 ? -10.580 15.917 -25.479 1.00 73.94 119 GLU A CA 1
ATOM 902 C C . GLU A 1 119 ? -11.532 14.964 -24.738 1.00 73.94 119 GLU A C 1
ATOM 904 O O . GLU A 1 119 ? -11.075 14.045 -24.064 1.00 73.94 119 GLU A O 1
ATOM 909 N N . GLU A 1 120 ? -12.855 15.111 -24.895 1.00 72.88 120 GLU A N 1
ATOM 910 C CA . GLU A 1 120 ? -13.843 14.185 -24.313 1.00 72.88 120 GLU A CA 1
ATOM 911 C C . GLU A 1 120 ? -13.786 12.802 -24.983 1.00 72.88 120 GLU A C 1
ATOM 913 O O . GLU A 1 120 ? -13.958 11.788 -24.311 1.00 72.88 120 GLU A O 1
ATOM 918 N N . LEU A 1 121 ? -13.536 12.740 -26.294 1.00 68.12 121 LEU A N 1
ATOM 919 C CA . LEU A 1 121 ? -13.432 11.506 -27.078 1.00 68.12 121 LEU A CA 1
ATOM 920 C C . LEU A 1 121 ? -12.147 10.743 -26.751 1.00 68.12 121 LEU A C 1
ATOM 922 O O . LEU A 1 121 ? -12.187 9.521 -26.603 1.00 68.12 121 LEU A O 1
ATOM 926 N N . ASP A 1 122 ? -11.034 11.455 -26.599 1.00 64.44 122 ASP A N 1
ATOM 927 C CA . ASP A 1 122 ? -9.753 10.898 -26.178 1.00 64.44 122 ASP A CA 1
ATOM 928 C C . ASP A 1 122 ? -9.802 10.496 -24.703 1.00 64.44 122 ASP A C 1
ATOM 930 O O . ASP A 1 122 ? -9.352 9.404 -24.370 1.00 64.44 122 ASP A O 1
ATOM 934 N N . ALA A 1 123 ? -10.464 11.270 -23.836 1.00 63.50 123 ALA A N 1
ATOM 935 C CA . ALA A 1 123 ? -10.737 10.867 -22.457 1.00 63.50 123 ALA A CA 1
ATOM 936 C C . ALA A 1 123 ? -11.668 9.645 -22.383 1.00 63.50 123 ALA A C 1
ATOM 938 O O . ALA A 1 123 ? -11.437 8.743 -21.583 1.00 63.50 123 ALA A O 1
ATOM 939 N N . ALA A 1 124 ? -12.706 9.560 -23.219 1.00 62.25 124 ALA A N 1
ATOM 940 C CA . ALA A 1 124 ? -13.613 8.412 -23.264 1.00 62.25 124 ALA A CA 1
ATOM 941 C C . ALA A 1 124 ? -12.934 7.163 -23.845 1.00 62.25 124 ALA A C 1
ATOM 943 O O . ALA A 1 124 ? -13.160 6.056 -23.355 1.00 62.25 124 ALA A O 1
ATOM 944 N N . ARG A 1 125 ? -12.070 7.320 -24.856 1.00 64.50 125 ARG A N 1
ATOM 945 C CA . ARG A 1 125 ? -11.208 6.242 -25.361 1.00 64.50 125 ARG A CA 1
ATOM 946 C C . ARG A 1 125 ? -10.179 5.821 -24.329 1.00 64.50 125 ARG A C 1
ATOM 948 O O . ARG A 1 125 ? -9.996 4.624 -24.171 1.00 64.50 125 ARG A O 1
ATOM 955 N N . ALA A 1 126 ? -9.565 6.759 -23.613 1.00 55.91 126 ALA A N 1
ATOM 956 C CA . ALA A 1 126 ? -8.655 6.468 -22.515 1.00 55.91 126 ALA A CA 1
ATOM 957 C C . ALA A 1 126 ? -9.380 5.675 -21.428 1.00 55.91 126 ALA A C 1
ATOM 959 O O . ALA A 1 126 ? -8.923 4.589 -21.118 1.00 55.91 126 ALA A O 1
ATOM 960 N N . ARG A 1 127 ? -10.566 6.102 -20.973 1.00 59.47 127 ARG A N 1
ATOM 961 C CA . ARG A 1 127 ? -11.390 5.360 -19.997 1.00 59.47 127 ARG A CA 1
ATOM 962 C C . ARG A 1 127 ? -11.813 3.979 -20.496 1.00 59.47 127 ARG A C 1
ATOM 964 O O . ARG A 1 127 ? -11.811 3.018 -19.737 1.00 59.47 127 ARG A O 1
ATOM 971 N N . ARG A 1 128 ? -12.187 3.847 -21.774 1.00 58.19 128 ARG A N 1
ATOM 972 C CA . ARG A 1 128 ? -12.579 2.556 -22.365 1.00 58.19 128 ARG A CA 1
ATOM 973 C C . ARG A 1 128 ? -11.382 1.621 -22.540 1.00 58.19 128 ARG A C 1
ATOM 975 O O . ARG A 1 128 ? -11.511 0.425 -22.294 1.00 58.19 128 ARG A O 1
ATOM 982 N N . ASN A 1 129 ? -10.233 2.156 -22.940 1.00 52.84 129 ASN A N 1
ATOM 983 C CA . ASN A 1 129 ? -8.975 1.422 -23.008 1.00 52.84 129 ASN A CA 1
ATOM 984 C C . ASN A 1 129 ? -8.489 1.059 -21.609 1.00 52.84 129 ASN A C 1
ATOM 986 O O . ASN A 1 129 ? -8.050 -0.056 -21.416 1.00 52.84 129 ASN A O 1
ATOM 990 N N . GLU A 1 130 ? -8.644 1.931 -20.623 1.00 52.22 130 GLU A N 1
ATOM 991 C CA . GLU A 1 130 ? -8.326 1.687 -19.219 1.00 52.22 130 GLU A CA 1
ATOM 992 C C . GLU A 1 130 ? -9.250 0.621 -18.615 1.00 52.22 130 GLU A C 1
ATOM 994 O O . GLU A 1 130 ? -8.777 -0.250 -17.900 1.00 52.22 130 GLU A O 1
ATOM 999 N N . ALA A 1 131 ? -10.531 0.576 -18.993 1.00 56.78 131 ALA A N 1
ATOM 1000 C CA . ALA A 1 131 ? -11.437 -0.512 -18.619 1.00 56.78 131 ALA A CA 1
ATOM 1001 C C . ALA A 1 131 ? -11.086 -1.850 -19.308 1.00 56.78 131 ALA A C 1
ATOM 1003 O O . ALA A 1 131 ? -11.194 -2.911 -18.697 1.00 56.78 131 ALA A O 1
ATOM 1004 N N . ALA A 1 132 ? -10.638 -1.820 -20.568 1.00 55.72 132 ALA A N 1
ATOM 1005 C CA . ALA A 1 132 ? -10.268 -3.021 -21.324 1.00 55.72 132 ALA A CA 1
ATOM 1006 C C . ALA A 1 132 ? -8.859 -3.558 -20.978 1.00 55.72 132 ALA A C 1
ATOM 1008 O O . ALA A 1 132 ? -8.652 -4.769 -20.923 1.00 55.72 132 ALA A O 1
ATOM 1009 N N . LEU A 1 133 ? -7.895 -2.668 -20.730 1.00 51.03 133 LEU A N 1
ATOM 1010 C CA . LEU A 1 133 ? -6.505 -2.956 -20.344 1.00 51.03 133 LEU A CA 1
ATOM 1011 C C . LEU A 1 133 ? -6.363 -3.136 -18.829 1.00 51.03 133 LEU A C 1
ATOM 1013 O O . LEU A 1 133 ? -5.486 -3.873 -18.368 1.00 51.03 133 LEU A O 1
ATOM 1017 N N . GLY A 1 134 ? -7.258 -2.523 -18.051 1.00 53.47 134 GLY A N 1
ATOM 1018 C CA . GLY A 1 134 ? -7.294 -2.588 -16.595 1.00 53.47 134 GLY A CA 1
ATOM 1019 C C . GLY A 1 134 ? -7.345 -4.020 -16.082 1.00 53.47 134 GLY A C 1
ATOM 1020 O O . GLY A 1 134 ? -6.648 -4.340 -15.126 1.00 53.47 134 GLY A O 1
ATOM 1021 N N . GLY A 1 135 ? -8.047 -4.927 -16.767 1.00 61.47 135 GLY A N 1
ATOM 1022 C CA . GLY A 1 135 ? -8.087 -6.338 -16.373 1.00 61.47 135 GLY A CA 1
ATOM 1023 C C . GLY A 1 135 ? -6.698 -6.980 -16.237 1.00 61.47 135 GLY A C 1
ATOM 1024 O O . GLY A 1 135 ? -6.438 -7.671 -15.256 1.00 61.47 135 GLY A O 1
ATOM 1025 N N . ARG A 1 136 ? -5.766 -6.717 -17.168 1.00 68.81 136 ARG A N 1
ATOM 1026 C CA . ARG A 1 136 ? -4.399 -7.275 -17.107 1.00 68.81 136 ARG A CA 1
ATOM 1027 C C . ARG A 1 136 ? -3.490 -6.497 -16.166 1.00 68.81 136 ARG A C 1
ATOM 1029 O O . ARG A 1 136 ? -2.751 -7.101 -15.395 1.00 68.81 136 ARG A O 1
ATOM 1036 N N . TRP A 1 137 ? -3.579 -5.171 -16.187 1.00 71.75 137 TRP A N 1
ATOM 1037 C CA . TRP A 1 137 ? -2.780 -4.306 -15.319 1.00 71.75 137 TRP A CA 1
ATOM 1038 C C . TRP A 1 137 ? -3.090 -4.493 -13.827 1.00 71.75 137 TRP A C 1
ATOM 1040 O O . TRP A 1 137 ? -2.200 -4.466 -12.970 1.00 71.75 137 TRP A O 1
ATOM 1050 N N . HIS A 1 138 ? -4.365 -4.680 -13.489 1.00 70.94 138 HIS A N 1
ATOM 1051 C CA . HIS A 1 138 ? -4.804 -4.971 -12.127 1.00 70.94 138 HIS A CA 1
ATOM 1052 C C . HIS A 1 138 ? -4.558 -6.431 -11.727 1.00 70.94 138 HIS A C 1
ATOM 1054 O O . HIS A 1 138 ? -4.498 -6.703 -10.533 1.00 70.94 138 HIS A O 1
ATOM 1060 N N . ALA A 1 139 ? -4.334 -7.339 -12.684 1.00 77.75 139 ALA A N 1
ATOM 1061 C CA . ALA A 1 139 ? -3.960 -8.726 -12.404 1.00 77.75 139 ALA A CA 1
ATOM 1062 C C . ALA A 1 139 ? -2.490 -8.899 -11.985 1.00 77.75 139 ALA A C 1
ATOM 1064 O O . ALA A 1 139 ? -2.116 -9.970 -11.503 1.00 77.75 139 ALA A O 1
ATOM 1065 N N . PHE A 1 140 ? -1.635 -7.884 -12.160 1.00 86.00 140 PHE A N 1
ATOM 1066 C CA . PHE A 1 140 ? -0.262 -7.969 -11.668 1.00 86.00 140 PHE A CA 1
ATOM 1067 C C . PHE A 1 140 ? -0.233 -8.032 -10.142 1.00 86.00 140 PHE A C 1
ATOM 1069 O O . PHE A 1 140 ? -0.953 -7.272 -9.486 1.00 86.00 140 PHE A O 1
ATOM 1076 N N . PRO A 1 141 ? 0.630 -8.889 -9.563 1.00 89.25 141 PRO A N 1
ATOM 1077 C CA . PRO A 1 141 ? 0.824 -8.889 -8.126 1.00 89.25 141 PRO A CA 1
ATOM 1078 C C . PRO A 1 141 ? 1.273 -7.494 -7.695 1.00 89.25 141 PRO A C 1
ATOM 1080 O O . PRO A 1 141 ? 2.051 -6.831 -8.386 1.00 89.25 141 PRO A O 1
ATOM 1083 N N . SER A 1 142 ? 0.770 -7.042 -6.552 1.00 88.75 142 SER A N 1
ATOM 1084 C CA . SER A 1 142 ? 1.149 -5.762 -5.967 1.00 88.75 142 SER A CA 1
ATOM 1085 C C . SER A 1 142 ? 1.755 -5.957 -4.589 1.00 88.75 142 SER A C 1
ATOM 1087 O O . SER A 1 142 ? 1.266 -6.781 -3.817 1.00 88.75 142 SER A O 1
ATOM 1089 N N . CYS A 1 143 ? 2.762 -5.161 -4.249 1.00 89.38 143 CYS A N 1
ATOM 1090 C CA . CYS A 1 143 ? 3.302 -5.088 -2.900 1.00 89.38 143 CYS A CA 1
ATOM 1091 C C . CYS A 1 143 ? 3.316 -3.646 -2.390 1.00 89.38 143 CYS A C 1
ATOM 1093 O O . CYS A 1 143 ? 3.376 -2.682 -3.156 1.00 89.38 143 CYS A O 1
ATOM 1095 N N . HIS A 1 144 ? 3.306 -3.510 -1.067 1.00 87.06 144 HIS A N 1
ATOM 1096 C CA . HIS A 1 144 ? 3.543 -2.229 -0.420 1.00 87.06 144 HIS A CA 1
ATOM 1097 C C . HIS A 1 144 ? 5.008 -1.810 -0.594 1.00 87.06 144 HIS A C 1
ATOM 1099 O O . HIS A 1 144 ? 5.904 -2.655 -0.525 1.00 87.06 144 HIS A O 1
ATOM 1105 N N . VAL A 1 145 ? 5.265 -0.510 -0.730 1.00 90.81 145 VAL A N 1
ATOM 1106 C CA . VAL A 1 145 ? 6.611 0.070 -0.884 1.00 90.81 145 VAL A CA 1
ATOM 1107 C C . VAL A 1 145 ? 7.584 -0.320 0.228 1.00 90.81 145 VAL A C 1
ATOM 1109 O O . VAL A 1 145 ? 8.783 -0.350 0.010 1.00 90.81 145 VAL A O 1
ATOM 1112 N N . GLN A 1 146 ? 7.105 -0.677 1.420 1.00 86.56 146 GLN A N 1
ATOM 1113 C CA . GLN A 1 146 ? 7.963 -1.145 2.521 1.00 86.56 146 GLN A CA 1
ATOM 1114 C C . GLN A 1 146 ? 8.380 -2.619 2.385 1.00 86.56 146 GLN A C 1
ATOM 1116 O O . GLN A 1 146 ? 9.399 -3.011 2.937 1.00 86.56 146 GLN A O 1
ATOM 1121 N N . LYS A 1 147 ? 7.621 -3.424 1.631 1.00 89.88 147 LYS A N 1
ATOM 1122 C CA . LYS A 1 147 ? 7.851 -4.865 1.418 1.00 89.88 147 LYS A CA 1
ATOM 1123 C C . LYS A 1 147 ? 8.465 -5.174 0.047 1.00 89.88 147 LYS A C 1
ATOM 1125 O O . LYS A 1 147 ? 8.487 -6.327 -0.374 1.00 89.88 147 LYS A O 1
ATOM 1130 N N . TRP A 1 148 ? 8.935 -4.148 -0.667 1.00 94.06 148 TRP A N 1
ATOM 1131 C CA . TRP A 1 148 ? 9.458 -4.295 -2.027 1.00 94.06 148 TRP A CA 1
ATOM 1132 C C . TRP A 1 148 ? 10.623 -5.292 -2.089 1.00 94.06 148 TRP A C 1
ATOM 1134 O O . TRP A 1 148 ? 10.672 -6.102 -3.008 1.00 94.06 148 TRP A O 1
ATOM 1144 N N . ASN A 1 149 ? 11.527 -5.258 -1.103 1.00 94.81 149 ASN A N 1
ATOM 1145 C CA . ASN A 1 149 ? 12.732 -6.082 -1.103 1.00 94.81 149 ASN A CA 1
ATOM 1146 C C . ASN A 1 149 ? 12.390 -7.566 -0.925 1.00 94.81 149 ASN A C 1
ATOM 1148 O O . ASN A 1 149 ? 12.863 -8.394 -1.693 1.00 94.81 149 ASN A O 1
ATOM 1152 N N . ASP A 1 150 ? 11.507 -7.892 0.022 1.00 93.69 150 ASP A N 1
ATOM 1153 C CA . ASP A 1 150 ? 11.056 -9.270 0.245 1.00 93.69 150 ASP A CA 1
ATOM 1154 C C . ASP A 1 150 ? 10.370 -9.826 -1.009 1.00 93.69 150 ASP A C 1
ATOM 1156 O O . ASP A 1 150 ? 10.685 -10.926 -1.457 1.00 93.69 150 ASP A O 1
ATOM 1160 N N . ALA A 1 151 ? 9.499 -9.029 -1.638 1.00 94.62 151 ALA A N 1
ATOM 1161 C CA . ALA A 1 151 ? 8.818 -9.415 -2.870 1.00 94.62 151 ALA A CA 1
ATOM 1162 C C . ALA A 1 151 ? 9.792 -9.584 -4.055 1.00 94.62 151 ALA A C 1
ATOM 1164 O O . ALA A 1 151 ? 9.669 -10.532 -4.829 1.00 94.62 151 ALA A O 1
ATOM 1165 N N . VAL A 1 152 ? 10.793 -8.706 -4.183 1.00 96.31 152 VAL A N 1
ATOM 1166 C CA . VAL A 1 152 ? 11.878 -8.823 -5.172 1.00 96.31 152 VAL A CA 1
ATOM 1167 C C . VAL A 1 152 ? 12.660 -10.115 -4.976 1.00 96.31 152 VAL A C 1
ATOM 1169 O O . VAL A 1 152 ? 12.872 -10.851 -5.938 1.00 96.31 152 VAL A O 1
ATOM 1172 N N . MET A 1 153 ? 13.066 -10.407 -3.741 1.00 96.00 153 MET A N 1
ATOM 1173 C CA . MET A 1 153 ? 13.855 -11.592 -3.420 1.00 96.00 153 MET A CA 1
ATOM 1174 C C . MET A 1 153 ? 13.049 -12.868 -3.630 1.00 96.00 153 MET A C 1
ATOM 1176 O O . MET A 1 153 ? 13.598 -13.846 -4.137 1.00 96.00 153 MET A O 1
ATOM 1180 N N . GLN A 1 154 ? 11.750 -12.843 -3.341 1.00 95.00 154 GLN A N 1
ATOM 1181 C CA . GLN A 1 154 ? 10.850 -13.948 -3.638 1.00 95.00 154 GLN A CA 1
ATOM 1182 C C . GLN A 1 154 ? 10.804 -14.232 -5.147 1.00 95.00 154 GLN A C 1
ATOM 1184 O O . GLN A 1 154 ? 11.071 -15.349 -5.585 1.00 95.00 154 GLN A O 1
ATOM 1189 N N . ILE A 1 155 ? 10.560 -13.206 -5.967 1.00 96.25 155 ILE A N 1
ATOM 1190 C CA . ILE A 1 155 ? 10.510 -13.348 -7.429 1.00 96.25 155 ILE A CA 1
ATOM 1191 C C . ILE A 1 155 ? 11.860 -13.814 -7.996 1.00 96.25 155 ILE A C 1
ATOM 1193 O O . ILE A 1 155 ? 11.922 -14.679 -8.874 1.00 96.25 155 ILE A O 1
ATOM 1197 N N . TRP A 1 156 ? 12.956 -13.258 -7.487 1.00 94.94 156 TRP A N 1
ATOM 1198 C CA . TRP A 1 156 ? 14.294 -13.592 -7.953 1.00 94.94 156 TRP A CA 1
ATOM 1199 C C . TRP A 1 156 ? 14.701 -15.024 -7.600 1.00 94.94 156 TRP A C 1
ATOM 1201 O O . TRP A 1 156 ? 15.165 -15.764 -8.468 1.00 94.94 156 TRP A O 1
ATOM 1211 N N . SER A 1 157 ? 14.534 -15.419 -6.337 1.00 92.69 157 SER A N 1
ATOM 1212 C CA . SER A 1 157 ? 15.051 -16.691 -5.823 1.00 92.69 157 SER A CA 1
ATOM 1213 C C . SER A 1 157 ? 14.075 -17.859 -5.977 1.00 92.69 157 SER A C 1
ATOM 1215 O O . SER A 1 157 ? 14.512 -18.951 -6.338 1.00 92.69 157 SER A O 1
ATOM 1217 N N . GLU A 1 158 ? 12.773 -17.645 -5.764 1.00 93.62 158 GLU A N 1
ATOM 1218 C CA . GLU A 1 158 ? 11.760 -18.706 -5.820 1.00 93.62 158 GLU A CA 1
ATOM 1219 C C . GLU A 1 158 ? 11.195 -18.868 -7.234 1.00 93.62 158 GLU A C 1
ATOM 1221 O O . GLU A 1 158 ? 11.202 -19.971 -7.784 1.00 93.62 158 GLU A O 1
ATOM 1226 N N . ASP A 1 159 ? 10.757 -17.776 -7.874 1.00 93.81 159 ASP A N 1
ATOM 1227 C CA . ASP A 1 159 ? 10.220 -17.869 -9.240 1.00 93.81 159 ASP A CA 1
ATOM 1228 C C . ASP A 1 159 ? 11.338 -18.044 -10.283 1.00 93.81 159 ASP A C 1
ATOM 1230 O O . ASP A 1 159 ? 11.115 -18.579 -11.378 1.00 93.81 159 ASP A O 1
ATOM 1234 N N . GLY A 1 160 ? 12.558 -17.601 -9.960 1.00 94.00 160 GLY A N 1
ATOM 1235 C CA . GLY A 1 160 ? 13.688 -17.575 -10.883 1.00 94.00 160 GLY A CA 1
ATOM 1236 C C . GLY A 1 160 ? 13.456 -16.619 -12.053 1.00 94.00 160 GLY A C 1
ATOM 1237 O O . GLY A 1 160 ? 13.819 -16.949 -13.184 1.00 94.00 160 GLY A O 1
ATOM 1238 N N . LYS A 1 161 ? 12.810 -15.476 -11.790 1.00 95.06 161 LYS A N 1
ATOM 1239 C CA . LYS A 1 161 ? 12.516 -14.419 -12.768 1.00 95.06 161 LYS A CA 1
ATOM 1240 C C . LYS A 1 161 ? 13.122 -13.083 -12.336 1.00 95.06 161 LYS A C 1
ATOM 1242 O O . LYS A 1 161 ? 13.354 -12.849 -11.158 1.00 95.06 161 LYS A O 1
ATOM 1247 N N . VAL A 1 162 ? 13.363 -12.195 -13.294 1.00 94.38 162 VAL A N 1
ATOM 1248 C CA . VAL A 1 162 ? 13.772 -10.805 -13.064 1.00 94.38 162 VAL A CA 1
ATOM 1249 C C . VAL A 1 162 ? 12.537 -10.003 -12.631 1.00 94.38 162 VAL A C 1
ATOM 1251 O O . VAL A 1 162 ? 11.572 -9.925 -13.400 1.00 94.38 162 VAL A O 1
ATOM 1254 N N . PRO A 1 163 ? 12.517 -9.410 -11.428 1.00 96.31 163 PRO A N 1
ATOM 1255 C CA . PRO A 1 163 ? 11.429 -8.542 -11.004 1.00 96.31 163 PRO A CA 1
ATOM 1256 C C . PRO A 1 163 ? 11.413 -7.252 -11.830 1.00 96.31 163 PRO A C 1
ATOM 1258 O O . PRO A 1 163 ? 12.441 -6.591 -11.981 1.00 96.31 163 PRO A O 1
ATOM 1261 N N . LEU A 1 164 ? 10.236 -6.876 -12.329 1.00 94.25 164 LEU A N 1
ATOM 1262 C CA . LEU A 1 164 ? 9.976 -5.558 -12.904 1.00 94.25 164 LEU A CA 1
ATOM 1263 C C . LEU A 1 164 ? 9.059 -4.784 -11.960 1.00 94.25 164 LEU A C 1
ATOM 1265 O O . LEU A 1 164 ? 7.863 -5.058 -11.897 1.00 94.25 164 LEU A O 1
ATOM 1269 N N . LEU A 1 165 ? 9.632 -3.829 -11.235 1.00 95.00 165 LEU A N 1
ATOM 1270 C CA . LEU A 1 165 ? 8.914 -2.907 -10.371 1.00 95.00 165 LEU A CA 1
ATOM 1271 C C . LEU A 1 165 ? 8.231 -1.849 -11.222 1.00 95.00 165 LEU A C 1
ATOM 1273 O O . LEU A 1 165 ? 8.886 -1.058 -11.904 1.00 95.00 165 LEU A O 1
ATOM 1277 N N . ILE A 1 166 ? 6.910 -1.847 -11.158 1.00 92.50 166 ILE A N 1
ATOM 1278 C CA . ILE A 1 166 ? 6.068 -0.895 -11.860 1.00 92.50 166 ILE A CA 1
ATOM 1279 C C . ILE A 1 166 ? 5.471 0.052 -10.831 1.00 92.50 166 ILE A C 1
ATOM 1281 O O . ILE A 1 166 ? 4.798 -0.394 -9.897 1.00 92.50 166 ILE A O 1
ATOM 1285 N N . VAL A 1 167 ? 5.737 1.341 -11.003 1.00 92.62 167 VAL A N 1
ATOM 1286 C CA . VAL A 1 167 ? 5.360 2.381 -10.050 1.00 92.62 167 VAL A CA 1
ATOM 1287 C C . VAL A 1 167 ? 4.540 3.433 -10.780 1.00 92.62 167 VAL A C 1
ATOM 1289 O O . VAL A 1 167 ? 5.080 4.253 -11.511 1.00 92.62 167 VAL A O 1
ATOM 1292 N N . ASP A 1 168 ? 3.225 3.382 -10.605 1.00 86.00 168 ASP A N 1
ATOM 1293 C CA . ASP A 1 168 ? 2.272 4.292 -11.250 1.00 86.00 168 ASP A CA 1
ATOM 1294 C C . ASP A 1 168 ? 2.126 5.637 -10.524 1.00 86.00 168 ASP A C 1
ATOM 1296 O O . ASP A 1 168 ? 1.557 6.578 -11.073 1.00 86.00 168 ASP A O 1
ATOM 1300 N N . ASP A 1 169 ? 2.665 5.742 -9.311 1.00 85.69 169 ASP A N 1
ATOM 1301 C CA . ASP A 1 169 ? 2.604 6.934 -8.473 1.00 85.69 169 ASP A CA 1
ATOM 1302 C C . ASP A 1 169 ? 3.991 7.601 -8.321 1.00 85.69 169 ASP A C 1
ATOM 1304 O O . ASP A 1 169 ? 4.928 6.971 -7.808 1.00 85.69 169 ASP A O 1
ATOM 1308 N N . PRO A 1 170 ? 4.150 8.883 -8.709 1.00 88.88 170 PRO A N 1
ATOM 1309 C CA . PRO A 1 170 ? 5.411 9.612 -8.573 1.00 88.88 170 PRO A CA 1
ATOM 1310 C C . PRO A 1 170 ? 5.950 9.677 -7.138 1.00 88.88 170 PRO A C 1
ATOM 1312 O O . PRO A 1 170 ? 7.167 9.641 -6.947 1.00 88.88 170 PRO A O 1
ATOM 1315 N N . GLU A 1 171 ? 5.086 9.750 -6.119 1.00 86.19 171 GLU A N 1
ATOM 1316 C CA . GLU A 1 171 ? 5.537 9.796 -4.722 1.00 86.19 171 GLU A CA 1
ATOM 1317 C C . GLU A 1 171 ? 6.149 8.458 -4.290 1.00 86.19 171 GLU A C 1
ATOM 1319 O O . GLU A 1 171 ? 7.242 8.430 -3.722 1.00 86.19 171 GLU A O 1
ATOM 1324 N N . THR A 1 172 ? 5.486 7.344 -4.618 1.00 89.69 172 THR A N 1
ATOM 1325 C CA . THR A 1 172 ? 5.994 5.980 -4.411 1.00 89.69 172 THR A CA 1
ATOM 1326 C C . THR A 1 172 ? 7.334 5.790 -5.115 1.00 89.69 172 THR A C 1
ATOM 1328 O O . THR A 1 172 ? 8.251 5.176 -4.566 1.00 89.69 172 THR A O 1
ATOM 1331 N N . TYR A 1 173 ? 7.467 6.333 -6.326 1.00 93.62 173 TYR A N 1
ATOM 1332 C CA . TYR A 1 173 ? 8.699 6.253 -7.098 1.00 93.62 173 TYR A CA 1
ATOM 1333 C C . TYR A 1 173 ? 9.850 6.972 -6.387 1.00 93.62 173 TYR A C 1
ATOM 1335 O O . TYR A 1 173 ? 10.913 6.385 -6.180 1.00 9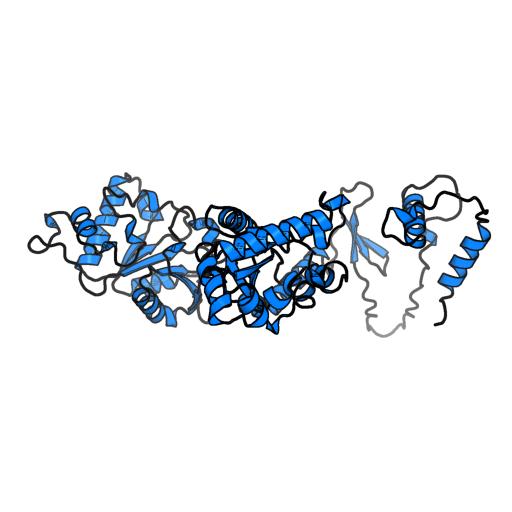3.62 173 TYR A O 1
ATOM 1343 N N . ILE A 1 174 ? 9.625 8.209 -5.932 1.00 92.69 174 ILE A N 1
ATOM 1344 C CA . ILE A 1 174 ? 10.613 8.973 -5.158 1.00 92.69 174 ILE A CA 1
ATOM 1345 C C . ILE A 1 174 ? 10.967 8.241 -3.855 1.00 92.69 174 ILE A C 1
ATOM 1347 O O . ILE A 1 174 ? 12.147 8.128 -3.519 1.00 92.69 174 ILE A O 1
ATOM 1351 N N . GLU A 1 175 ? 9.976 7.697 -3.141 1.00 91.56 175 GLU A N 1
ATOM 1352 C CA . GLU A 1 175 ? 10.199 6.925 -1.913 1.00 91.56 175 GLU A CA 1
ATOM 1353 C C . GLU A 1 175 ? 11.097 5.702 -2.167 1.00 91.56 175 GLU A C 1
ATOM 1355 O O . GLU A 1 175 ? 12.023 5.439 -1.393 1.00 91.56 175 GLU A O 1
ATOM 1360 N N . LEU A 1 176 ? 10.880 4.983 -3.272 1.00 94.50 176 LEU A N 1
ATOM 1361 C CA . LEU A 1 176 ? 11.736 3.869 -3.679 1.00 94.50 176 LEU A CA 1
ATOM 1362 C C . LEU A 1 176 ? 13.162 4.313 -3.994 1.00 94.50 176 LEU A C 1
ATOM 1364 O O . LEU A 1 176 ? 14.099 3.677 -3.519 1.00 94.50 176 LEU A O 1
ATOM 1368 N N . LEU A 1 177 ? 13.351 5.412 -4.730 1.00 95.19 177 LEU A N 1
ATOM 1369 C CA . LEU A 1 177 ? 14.691 5.932 -5.024 1.00 95.19 177 LEU A CA 1
ATOM 1370 C C . LEU A 1 177 ? 15.471 6.272 -3.750 1.00 95.19 177 LEU A C 1
ATOM 1372 O O . LEU A 1 177 ? 16.658 5.944 -3.639 1.00 95.19 177 LEU A O 1
ATOM 1376 N N . VAL A 1 178 ? 14.803 6.888 -2.769 1.00 93.88 178 VAL A N 1
ATOM 1377 C CA . VAL A 1 178 ? 15.394 7.160 -1.453 1.00 93.88 178 VAL A CA 1
ATOM 1378 C C . VAL A 1 178 ? 15.777 5.848 -0.775 1.00 93.88 178 VAL A C 1
ATOM 1380 O O . VAL A 1 178 ? 16.918 5.706 -0.342 1.00 93.88 178 VAL A O 1
ATOM 1383 N N . LYS A 1 179 ? 14.870 4.862 -0.738 1.00 92.38 179 LYS A N 1
ATOM 1384 C CA . LYS A 1 179 ? 15.127 3.540 -0.144 1.00 92.38 179 LYS A CA 1
ATOM 1385 C C . LYS A 1 179 ? 16.298 2.817 -0.803 1.00 92.38 179 LYS A C 1
ATOM 1387 O O . LYS A 1 179 ? 17.148 2.301 -0.081 1.00 92.38 179 LYS A O 1
ATOM 1392 N N . PHE A 1 180 ? 16.390 2.815 -2.131 1.00 94.56 180 PHE A N 1
ATOM 1393 C CA . PHE A 1 180 ? 17.523 2.221 -2.842 1.00 94.56 180 PHE A CA 1
ATOM 1394 C C . PHE A 1 180 ? 18.835 2.894 -2.440 1.00 94.56 180 PHE A C 1
ATOM 1396 O O . PHE A 1 180 ? 19.796 2.204 -2.122 1.00 94.56 180 PHE A O 1
ATOM 1403 N N . SER A 1 181 ? 18.828 4.223 -2.327 1.00 91.31 181 SER A N 1
ATOM 1404 C CA . SER A 1 181 ? 20.008 5.016 -1.969 1.00 91.31 181 SER A CA 1
ATOM 1405 C C . SER A 1 181 ? 20.429 4.903 -0.492 1.00 91.31 181 SER A C 1
ATOM 1407 O O . SER A 1 181 ? 21.533 5.318 -0.137 1.00 91.31 181 SER A O 1
ATOM 1409 N N . THR A 1 182 ? 19.582 4.366 0.399 1.00 91.62 182 THR A N 1
ATOM 1410 C CA . THR A 1 182 ? 19.952 4.170 1.813 1.00 91.62 182 THR A CA 1
ATOM 1411 C C . THR A 1 182 ? 20.979 3.048 2.000 1.00 91.62 182 THR A C 1
ATOM 1413 O O . THR A 1 182 ? 21.055 2.090 1.230 1.00 91.62 182 THR A O 1
ATOM 1416 N N . ARG A 1 183 ? 21.798 3.138 3.059 1.00 81.06 183 ARG A N 1
ATOM 1417 C CA . ARG A 1 183 ? 22.820 2.124 3.364 1.00 81.06 183 ARG A CA 1
ATOM 1418 C C . ARG A 1 183 ? 22.156 0.766 3.615 1.00 81.06 183 ARG A C 1
ATOM 1420 O O . ARG A 1 183 ? 21.438 0.611 4.594 1.00 81.06 183 ARG A O 1
ATOM 1427 N N . GLY A 1 184 ? 22.465 -0.218 2.771 1.00 80.38 184 GLY A N 1
ATOM 1428 C CA . GLY A 1 184 ? 21.829 -1.540 2.829 1.00 80.38 184 GLY A CA 1
ATOM 1429 C C . GLY A 1 184 ? 20.652 -1.718 1.869 1.00 80.38 184 GLY A C 1
ATOM 1430 O O . GLY A 1 184 ? 20.068 -2.793 1.868 1.00 80.38 184 GLY A O 1
ATOM 1431 N N . GLY A 1 185 ? 20.324 -0.697 1.068 1.00 90.75 185 GLY A N 1
ATOM 1432 C CA . GLY A 1 185 ? 19.331 -0.763 -0.000 1.00 90.75 185 GLY A CA 1
ATOM 1433 C C . GLY A 1 185 ? 19.861 -1.461 -1.256 1.00 90.75 185 GLY A C 1
ATOM 1434 O O . GLY A 1 185 ? 20.348 -2.589 -1.197 1.00 90.75 185 GLY A O 1
ATOM 1435 N N . ALA A 1 186 ? 19.768 -0.782 -2.397 1.00 96.00 186 ALA A N 1
ATOM 1436 C CA . ALA A 1 186 ? 20.103 -1.327 -3.708 1.00 96.00 186 ALA A CA 1
ATOM 1437 C C . ALA A 1 186 ? 21.035 -0.396 -4.488 1.00 96.00 186 ALA A C 1
ATOM 1439 O O . ALA A 1 186 ? 20.996 0.820 -4.331 1.00 96.00 186 ALA A O 1
ATOM 1440 N N . GLU A 1 187 ? 21.845 -0.964 -5.375 1.00 96.38 187 GLU A N 1
ATOM 1441 C CA . GLU A 1 187 ? 22.659 -0.178 -6.300 1.00 96.38 187 GLU A CA 1
ATOM 1442 C C . GLU A 1 187 ? 21.777 0.328 -7.446 1.00 96.38 187 GLU A C 1
ATOM 1444 O O . GLU A 1 187 ? 21.273 -0.462 -8.241 1.00 96.38 187 GLU A O 1
ATOM 1449 N N . LEU A 1 188 ? 21.560 1.641 -7.529 1.00 95.88 188 LEU A N 1
ATOM 1450 C CA . LEU A 1 188 ? 20.710 2.251 -8.551 1.00 95.88 188 LEU A CA 1
ATOM 1451 C C . LEU A 1 188 ? 21.528 2.637 -9.791 1.00 95.88 188 LEU A C 1
ATOM 1453 O O . LEU A 1 188 ? 22.497 3.390 -9.704 1.00 95.88 188 LEU A O 1
ATOM 1457 N N . VAL A 1 189 ? 21.095 2.184 -10.967 1.00 95.50 189 VAL A N 1
ATOM 1458 C CA . VAL A 1 189 ? 21.708 2.522 -12.256 1.00 95.50 189 VAL A CA 1
ATOM 1459 C C . VAL A 1 189 ? 20.674 3.145 -13.184 1.00 95.50 189 VAL A C 1
ATOM 1461 O O . VAL A 1 189 ? 19.704 2.505 -13.581 1.00 95.50 189 VAL A O 1
ATOM 1464 N N . ASN A 1 190 ? 20.926 4.387 -13.595 1.00 93.81 190 ASN A N 1
ATOM 1465 C CA . ASN A 1 190 ? 20.121 5.080 -14.595 1.00 93.81 190 ASN A CA 1
ATOM 1466 C C . ASN A 1 190 ? 20.437 4.555 -16.005 1.00 93.81 190 ASN A C 1
ATOM 1468 O O . ASN A 1 190 ? 21.581 4.636 -16.458 1.00 93.81 190 ASN A O 1
ATOM 1472 N N . THR A 1 191 ? 19.423 4.059 -16.718 1.00 93.00 191 THR A N 1
ATOM 1473 C CA . THR A 1 191 ? 19.601 3.486 -18.063 1.00 93.00 191 THR A CA 1
ATOM 1474 C C . THR A 1 191 ? 19.486 4.504 -19.204 1.00 93.00 191 THR A C 1
ATOM 1476 O O . THR A 1 191 ? 19.849 4.200 -20.344 1.00 93.00 191 THR A O 1
ATOM 1479 N N . ARG A 1 192 ? 19.056 5.746 -18.929 1.00 92.00 192 ARG A N 1
ATOM 1480 C CA . ARG A 1 192 ? 18.876 6.801 -19.947 1.00 92.00 192 ARG A CA 1
ATOM 1481 C C . ARG A 1 192 ? 20.114 7.046 -20.823 1.00 92.00 192 ARG A C 1
ATOM 1483 O O . ARG A 1 192 ? 19.922 7.166 -22.035 1.00 92.00 192 ARG A O 1
ATOM 1490 N N . PRO A 1 193 ? 21.363 7.079 -20.306 1.00 92.75 193 PRO A N 1
ATOM 1491 C CA . PRO A 1 193 ? 22.560 7.272 -21.137 1.00 92.75 193 PRO A CA 1
ATOM 1492 C C . PRO A 1 193 ? 22.785 6.197 -22.207 1.00 92.75 193 PRO A C 1
ATOM 1494 O O . PRO A 1 193 ? 23.524 6.432 -23.161 1.00 92.75 193 PRO A O 1
ATOM 1497 N N . PHE A 1 194 ? 22.153 5.027 -22.079 1.00 89.38 194 PHE A N 1
ATOM 1498 C CA . PHE A 1 194 ? 22.250 3.965 -23.080 1.00 89.38 194 PHE A CA 1
ATOM 1499 C C . PHE A 1 194 ? 21.272 4.156 -24.242 1.00 89.38 194 PHE A C 1
ATOM 1501 O O . PHE A 1 194 ? 21.467 3.587 -25.316 1.00 89.38 194 PHE A O 1
ATOM 1508 N N . VAL A 1 195 ? 20.225 4.966 -24.061 1.00 86.38 195 VAL A N 1
ATOM 1509 C CA . VAL A 1 195 ? 19.189 5.185 -25.080 1.00 86.38 195 VAL A CA 1
ATOM 1510 C C . VAL A 1 195 ? 19.273 6.574 -25.684 1.00 86.38 195 VAL A C 1
ATOM 1512 O O . VAL A 1 195 ? 19.187 6.696 -26.908 1.00 86.38 195 VAL A O 1
ATOM 1515 N N . LEU A 1 196 ? 19.434 7.586 -24.835 1.00 87.50 196 LEU A N 1
ATOM 1516 C CA . LEU A 1 196 ? 19.373 8.996 -25.190 1.00 87.50 196 LEU A CA 1
ATOM 1517 C C . LEU A 1 196 ? 20.760 9.543 -25.565 1.00 87.50 196 LEU A C 1
ATOM 1519 O O . LEU A 1 196 ? 21.775 9.067 -25.055 1.00 87.50 196 LEU A O 1
ATOM 1523 N N . PRO A 1 197 ? 20.826 10.560 -26.444 1.00 89.25 197 PRO A N 1
ATOM 1524 C CA . PRO A 1 197 ? 22.090 11.194 -26.796 1.00 89.25 197 PRO A CA 1
ATOM 1525 C C . PRO A 1 197 ? 22.702 11.939 -25.601 1.00 89.25 197 PRO A C 1
ATOM 1527 O O . PRO A 1 197 ? 21.990 12.452 -24.735 1.00 89.25 197 PRO A O 1
ATOM 1530 N N . VAL A 1 198 ? 24.034 12.078 -25.613 1.00 92.69 198 VAL A N 1
ATOM 1531 C CA . VAL A 1 198 ? 24.817 12.775 -24.570 1.00 92.69 198 VAL A CA 1
ATOM 1532 C C . VAL A 1 198 ? 24.338 14.213 -24.350 1.00 92.69 198 VAL A C 1
ATOM 1534 O O . VAL A 1 198 ? 24.403 14.712 -23.235 1.00 92.69 198 VAL A O 1
ATOM 1537 N N . SER A 1 199 ? 23.798 14.874 -25.377 1.00 93.88 199 SER A N 1
ATOM 1538 C CA . SER A 1 199 ? 23.230 16.223 -25.257 1.00 93.88 199 SER A CA 1
ATOM 1539 C C . SER A 1 199 ? 22.035 16.309 -24.302 1.00 93.88 199 SER A C 1
ATOM 1541 O O . SER A 1 199 ? 21.788 17.377 -23.753 1.00 93.88 199 SER A O 1
ATOM 1543 N N . ARG A 1 200 ? 21.301 15.208 -24.086 1.00 91.00 200 ARG A N 1
ATOM 1544 C CA . ARG A 1 200 ? 20.175 15.150 -23.140 1.00 91.00 200 ARG A CA 1
ATOM 1545 C C . ARG A 1 200 ? 20.582 14.651 -21.760 1.00 91.00 200 ARG A C 1
ATOM 1547 O O . ARG A 1 200 ? 20.007 15.087 -20.772 1.00 91.00 200 ARG A O 1
ATOM 1554 N N . THR A 1 201 ? 21.528 13.718 -21.686 1.00 92.00 201 THR A N 1
ATOM 1555 C CA . THR A 1 201 ? 21.904 13.065 -20.420 1.00 92.00 201 THR A CA 1
ATOM 1556 C C . THR A 1 201 ? 23.119 13.692 -19.750 1.00 92.00 201 THR A C 1
ATOM 1558 O O . THR A 1 201 ? 23.319 13.489 -18.559 1.00 92.00 201 THR A O 1
ATOM 1561 N N . GLY A 1 202 ? 23.962 14.396 -20.507 1.00 94.94 202 GLY A N 1
ATOM 1562 C CA . GLY A 1 202 ? 25.266 14.889 -20.059 1.00 94.94 202 GLY A CA 1
ATOM 1563 C C . GLY A 1 202 ? 26.316 13.792 -19.837 1.00 94.94 202 GLY A C 1
ATOM 1564 O O . GLY A 1 202 ? 27.446 14.105 -19.474 1.00 94.94 202 GLY A O 1
ATOM 1565 N N . ILE A 1 203 ? 25.977 12.517 -20.059 1.00 95.12 203 ILE A N 1
ATOM 1566 C CA . ILE A 1 203 ? 26.824 11.365 -19.727 1.00 95.12 203 ILE A CA 1
ATOM 1567 C C . ILE A 1 203 ? 27.146 10.596 -21.005 1.00 95.12 203 ILE A C 1
ATOM 1569 O O . ILE A 1 203 ? 26.248 10.228 -21.767 1.00 95.12 203 ILE A O 1
ATOM 1573 N N . LYS A 1 204 ? 28.435 10.333 -21.247 1.00 94.44 204 LYS A N 1
ATOM 1574 C CA . LYS A 1 204 ? 28.871 9.503 -22.374 1.00 94.44 204 LYS A CA 1
ATOM 1575 C C . LYS A 1 204 ? 28.537 8.038 -22.112 1.00 94.44 204 LYS A C 1
ATOM 1577 O O . LYS A 1 204 ? 28.630 7.560 -20.986 1.00 94.44 204 LYS A O 1
ATOM 1582 N N . PHE A 1 205 ? 28.233 7.305 -23.180 1.00 91.38 205 PHE A N 1
ATOM 1583 C CA . PHE A 1 205 ? 27.892 5.884 -23.097 1.00 91.38 205 PHE A CA 1
ATOM 1584 C C . PHE A 1 205 ? 28.978 5.052 -22.391 1.00 91.38 205 PHE A C 1
ATOM 1586 O O . PHE A 1 205 ? 28.660 4.232 -21.536 1.00 91.38 205 PHE A O 1
ATOM 1593 N N . ASP A 1 206 ? 30.256 5.274 -22.722 1.00 92.12 206 ASP A N 1
ATOM 1594 C CA . ASP A 1 206 ? 31.379 4.528 -22.131 1.00 92.12 206 ASP A CA 1
ATOM 1595 C C . ASP A 1 206 ? 31.497 4.764 -20.612 1.00 92.12 206 ASP A C 1
ATOM 1597 O O . ASP A 1 206 ? 31.744 3.817 -19.864 1.00 92.12 206 ASP A O 1
ATOM 1601 N N . ASP A 1 207 ? 31.252 5.997 -20.154 1.00 95.19 207 ASP A N 1
ATOM 1602 C CA . ASP A 1 207 ? 31.296 6.364 -18.733 1.00 95.19 207 ASP A CA 1
ATOM 1603 C C . ASP A 1 207 ? 30.113 5.743 -17.974 1.00 95.19 207 ASP A C 1
ATOM 1605 O O . ASP A 1 207 ? 30.293 5.145 -16.912 1.00 95.19 207 ASP A O 1
ATOM 1609 N N . ALA A 1 208 ? 28.907 5.803 -18.554 1.00 93.69 208 ALA A N 1
ATOM 1610 C CA . ALA A 1 208 ? 27.721 5.145 -18.002 1.00 93.69 208 ALA A CA 1
ATOM 1611 C C . ALA A 1 208 ? 27.899 3.622 -17.907 1.00 93.69 208 ALA A C 1
ATOM 1613 O O . ALA A 1 208 ? 27.504 3.005 -16.917 1.00 93.69 208 ALA A O 1
ATOM 1614 N N . PHE A 1 209 ? 28.529 3.011 -18.914 1.00 92.19 209 PHE A N 1
ATOM 1615 C CA . PHE A 1 209 ? 28.821 1.582 -18.923 1.00 92.19 209 PHE A CA 1
ATOM 1616 C C . PHE A 1 209 ? 29.821 1.197 -17.826 1.00 92.19 209 PHE A C 1
ATOM 1618 O O . PHE A 1 209 ? 29.600 0.225 -17.103 1.00 92.19 209 PHE A O 1
ATOM 1625 N N . ALA A 1 210 ? 30.905 1.966 -17.674 1.00 93.06 210 ALA A N 1
ATOM 1626 C CA . ALA A 1 210 ? 31.890 1.745 -16.618 1.00 93.06 210 ALA A CA 1
ATOM 1627 C C . ALA A 1 210 ? 31.263 1.879 -15.221 1.00 93.06 210 ALA A C 1
ATOM 1629 O O . ALA A 1 210 ? 31.507 1.037 -14.356 1.00 93.06 210 ALA A O 1
ATOM 1630 N N . HIS A 1 211 ? 30.401 2.883 -15.028 1.00 94.75 211 HIS A N 1
ATOM 1631 C CA . HIS A 1 211 ? 29.642 3.069 -13.794 1.00 94.75 211 HIS A CA 1
ATOM 1632 C C . HIS A 1 211 ? 28.731 1.869 -13.495 1.00 94.75 211 HIS A C 1
ATOM 1634 O O . HIS A 1 211 ? 28.818 1.289 -12.416 1.00 94.75 211 HIS A O 1
ATOM 1640 N N . MET A 1 212 ? 27.922 1.431 -14.468 1.00 93.50 212 MET A N 1
ATOM 1641 C CA . MET A 1 212 ? 27.051 0.258 -14.323 1.00 93.50 212 MET A CA 1
ATOM 1642 C C . MET A 1 212 ? 27.839 -1.009 -13.960 1.00 93.50 212 MET A C 1
ATOM 1644 O O . MET A 1 212 ? 27.425 -1.755 -13.075 1.00 93.50 212 MET A O 1
ATOM 1648 N N . ALA A 1 213 ? 28.985 -1.253 -14.603 1.00 91.25 213 ALA A N 1
ATOM 1649 C CA . ALA A 1 213 ? 29.840 -2.398 -14.289 1.00 91.25 213 ALA A CA 1
ATOM 1650 C C . ALA A 1 213 ? 30.403 -2.333 -12.856 1.00 91.25 213 ALA A C 1
ATOM 1652 O O . ALA A 1 213 ? 30.473 -3.358 -12.170 1.00 91.25 213 ALA A O 1
ATOM 1653 N N . GLY A 1 214 ? 30.764 -1.132 -12.390 1.00 93.00 214 GLY A N 1
ATOM 1654 C CA . GLY A 1 214 ? 31.172 -0.877 -11.008 1.00 93.00 214 GLY A CA 1
ATOM 1655 C C . GLY A 1 214 ? 30.054 -1.179 -10.008 1.00 93.00 214 GLY A C 1
ATOM 1656 O O . GLY A 1 214 ? 30.258 -1.988 -9.10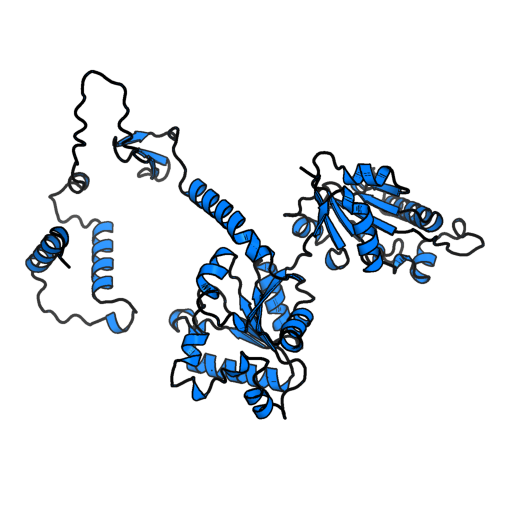2 1.00 93.00 214 GLY A O 1
ATOM 1657 N N . CYS A 1 215 ? 28.861 -0.615 -10.221 1.00 93.94 215 CYS A N 1
ATOM 1658 C CA . CYS A 1 215 ? 27.669 -0.876 -9.406 1.00 93.94 215 CYS A CA 1
ATOM 1659 C C . CYS A 1 215 ? 27.315 -2.366 -9.367 1.00 93.94 215 CYS A C 1
ATOM 1661 O O . CYS A 1 215 ? 27.057 -2.910 -8.302 1.00 93.94 215 CYS A O 1
ATOM 1663 N N . MET A 1 216 ? 27.359 -3.057 -10.508 1.00 91.88 216 MET A N 1
ATOM 1664 C CA . MET A 1 216 ? 27.063 -4.490 -10.576 1.00 91.88 216 MET A CA 1
ATOM 1665 C C . MET A 1 216 ? 28.079 -5.321 -9.790 1.00 91.88 216 MET A C 1
ATOM 1667 O O . MET A 1 216 ? 27.696 -6.220 -9.047 1.00 91.88 216 MET A O 1
ATOM 1671 N N . THR A 1 217 ? 29.368 -4.996 -9.899 1.00 90.62 217 THR A N 1
ATOM 1672 C CA . THR A 1 217 ? 30.418 -5.671 -9.123 1.00 90.62 217 THR A CA 1
ATOM 1673 C C . THR A 1 217 ? 30.217 -5.453 -7.621 1.00 90.62 217 THR A C 1
ATOM 1675 O O . THR A 1 217 ? 30.294 -6.410 -6.851 1.00 90.62 217 THR A O 1
ATOM 1678 N N . ALA A 1 218 ? 29.903 -4.221 -7.208 1.00 92.56 218 ALA A N 1
ATOM 1679 C CA . ALA A 1 218 ? 29.618 -3.886 -5.816 1.00 92.56 218 ALA A CA 1
ATOM 1680 C C . ALA A 1 218 ? 28.362 -4.605 -5.293 1.00 92.56 218 ALA A C 1
ATOM 1682 O O . ALA A 1 218 ? 28.407 -5.193 -4.213 1.00 92.56 218 ALA A O 1
ATOM 1683 N N . ALA A 1 219 ? 27.277 -4.627 -6.072 1.00 93.88 219 ALA A N 1
ATOM 1684 C CA . ALA A 1 219 ? 26.032 -5.314 -5.737 1.00 93.88 219 ALA A CA 1
ATOM 1685 C C . ALA A 1 219 ? 26.250 -6.821 -5.528 1.00 93.88 219 ALA A C 1
ATOM 1687 O O . ALA A 1 219 ? 25.800 -7.372 -4.525 1.00 93.88 219 ALA A O 1
ATOM 1688 N N . ILE A 1 220 ? 26.997 -7.477 -6.427 1.00 91.19 220 ILE A N 1
ATOM 1689 C CA . ILE A 1 220 ? 27.339 -8.906 -6.320 1.00 91.19 220 ILE A CA 1
ATOM 1690 C C . ILE A 1 220 ? 28.162 -9.174 -5.053 1.00 91.19 220 ILE A C 1
ATOM 1692 O O . ILE A 1 220 ? 27.829 -10.076 -4.283 1.00 91.19 220 ILE A O 1
ATOM 1696 N N . GLN A 1 221 ? 29.207 -8.374 -4.815 1.00 91.00 221 GLN A N 1
ATOM 1697 C CA . GLN A 1 221 ? 30.092 -8.516 -3.652 1.00 91.00 221 GLN A CA 1
ATOM 1698 C C . GLN A 1 221 ? 29.363 -8.302 -2.322 1.00 91.00 221 GLN A C 1
ATOM 1700 O O . GLN A 1 221 ? 29.663 -8.967 -1.334 1.00 91.00 221 GLN A O 1
ATOM 1705 N N . GLN A 1 222 ? 28.419 -7.362 -2.285 1.00 93.38 222 GLN A N 1
ATOM 1706 C CA . GLN A 1 222 ? 27.670 -7.014 -1.078 1.00 93.38 222 GLN A CA 1
ATOM 1707 C C . GLN A 1 222 ? 26.393 -7.840 -0.898 1.00 93.38 222 GLN A C 1
ATOM 1709 O O . GLN A 1 222 ? 25.775 -7.746 0.160 1.00 93.38 222 GLN A O 1
ATOM 1714 N N . GLY A 1 223 ? 25.982 -8.611 -1.910 1.00 93.25 223 GLY A N 1
ATOM 1715 C CA . GLY A 1 223 ? 24.731 -9.365 -1.881 1.00 93.25 223 GLY A CA 1
ATOM 1716 C C . GLY A 1 223 ? 23.523 -8.437 -1.851 1.00 93.25 223 GLY A C 1
ATOM 1717 O O . GLY A 1 223 ? 22.583 -8.674 -1.103 1.00 93.25 223 GLY A O 1
ATOM 1718 N N . ARG A 1 224 ? 23.568 -7.338 -2.608 1.00 95.50 224 ARG A N 1
ATOM 1719 C CA . ARG A 1 224 ? 22.475 -6.361 -2.688 1.00 95.50 224 ARG A CA 1
ATOM 1720 C C . ARG A 1 224 ? 21.809 -6.395 -4.056 1.00 95.50 224 ARG A C 1
ATOM 1722 O O . ARG A 1 224 ? 22.477 -6.725 -5.039 1.00 95.50 224 ARG A O 1
ATOM 1729 N N . PRO A 1 225 ? 20.531 -6.007 -4.157 1.00 96.75 225 PRO A N 1
ATOM 1730 C CA . PRO A 1 225 ? 19.906 -5.817 -5.451 1.00 96.75 225 PRO A CA 1
ATOM 1731 C C . PRO A 1 225 ? 20.598 -4.708 -6.255 1.00 96.75 225 PRO A C 1
ATOM 1733 O O . PRO A 1 225 ? 21.040 -3.705 -5.694 1.00 96.75 225 PRO A O 1
ATOM 1736 N N . ILE A 1 226 ? 20.650 -4.866 -7.575 1.00 96.50 226 ILE A N 1
ATOM 1737 C CA . ILE A 1 226 ? 20.937 -3.794 -8.529 1.00 96.50 226 ILE A CA 1
ATOM 1738 C C . ILE A 1 226 ? 19.637 -3.419 -9.239 1.00 96.50 226 ILE A C 1
ATOM 1740 O O . ILE A 1 226 ? 18.973 -4.273 -9.826 1.00 96.50 226 ILE A O 1
ATOM 1744 N N . VAL A 1 227 ? 19.261 -2.146 -9.167 1.00 96.81 227 VAL A N 1
ATOM 1745 C CA . VAL A 1 227 ? 18.038 -1.604 -9.761 1.00 96.81 227 VAL A CA 1
ATOM 1746 C C . VAL A 1 227 ? 18.399 -0.832 -11.021 1.00 96.81 227 VAL A C 1
ATOM 1748 O O . VAL A 1 227 ? 19.128 0.157 -10.971 1.00 96.81 227 VAL A O 1
ATOM 1751 N N . LEU A 1 228 ? 17.875 -1.280 -12.156 1.00 94.75 228 LEU A N 1
ATOM 1752 C CA . LEU A 1 228 ? 18.032 -0.633 -13.451 1.00 94.75 228 LEU A CA 1
ATOM 1753 C C . LEU A 1 228 ? 16.811 0.244 -13.710 1.00 94.75 228 LEU A C 1
ATOM 1755 O O . LEU A 1 228 ? 15.717 -0.247 -14.001 1.00 94.75 228 LEU A O 1
ATOM 1759 N N . ASP A 1 229 ? 17.009 1.548 -13.577 1.00 94.81 229 ASP A N 1
ATOM 1760 C CA . ASP A 1 229 ? 15.963 2.547 -13.724 1.00 94.81 229 ASP A CA 1
ATOM 1761 C C . ASP A 1 229 ? 15.677 2.836 -15.204 1.00 94.81 229 ASP A C 1
ATOM 1763 O O . ASP A 1 229 ? 16.517 3.386 -15.927 1.00 94.81 229 ASP A O 1
ATOM 1767 N N . CYS A 1 230 ? 14.490 2.423 -15.647 1.00 90.00 230 CYS A N 1
ATOM 1768 C CA . CYS A 1 230 ? 13.994 2.423 -17.021 1.00 90.00 230 CYS A CA 1
ATOM 1769 C C . CYS A 1 230 ? 12.894 3.488 -17.223 1.00 90.00 230 CYS A C 1
ATOM 1771 O O . CYS A 1 230 ? 11.827 3.184 -17.765 1.00 90.00 230 CYS A O 1
ATOM 1773 N N . GLN A 1 231 ? 13.111 4.724 -16.755 1.00 83.88 231 GLN A N 1
ATOM 1774 C CA . GLN A 1 231 ? 12.157 5.832 -16.943 1.00 83.88 231 GLN A CA 1
ATOM 1775 C C . GLN A 1 231 ? 11.919 6.206 -18.419 1.00 83.88 231 GLN A C 1
ATOM 1777 O O . GLN A 1 231 ? 12.819 6.076 -19.255 1.00 83.88 231 GLN A O 1
ATOM 1782 N N . ASP A 1 232 ? 10.729 6.762 -18.683 1.00 63.31 232 ASP A N 1
ATOM 1783 C CA . ASP A 1 232 ? 10.281 7.543 -19.851 1.00 63.31 232 ASP A CA 1
ATOM 1784 C C . ASP A 1 232 ? 10.989 7.230 -21.180 1.00 63.31 232 ASP A C 1
ATOM 1786 O O . ASP A 1 232 ? 12.011 7.836 -21.523 1.00 63.31 232 ASP A O 1
ATOM 1790 N N . ASN A 1 233 ? 10.404 6.341 -21.986 1.00 62.56 233 ASN A N 1
ATOM 1791 C CA . ASN A 1 233 ? 10.824 6.086 -23.370 1.00 62.56 233 ASN A CA 1
ATOM 1792 C C . ASN A 1 233 ? 12.229 5.482 -23.534 1.00 62.56 233 ASN A C 1
ATOM 1794 O O . ASN A 1 233 ? 12.871 5.646 -24.579 1.00 62.56 233 ASN A O 1
ATOM 1798 N N . SER A 1 234 ? 12.724 4.732 -22.547 1.00 63.06 234 SER A N 1
ATOM 1799 C CA . SER A 1 234 ? 13.992 4.001 -22.664 1.00 63.06 234 SER A CA 1
ATOM 1800 C C . SER A 1 234 ? 13.880 2.502 -23.018 1.00 63.06 234 SER A C 1
ATOM 1802 O O . SER A 1 234 ? 14.803 1.752 -22.712 1.00 63.06 234 SER A O 1
ATOM 1804 N N . PRO A 1 235 ? 12.861 1.988 -23.734 1.00 62.44 235 PRO A N 1
ATOM 1805 C CA . PRO A 1 235 ? 12.596 0.549 -23.748 1.00 62.44 235 PRO A CA 1
ATOM 1806 C C . PRO A 1 235 ? 13.566 -0.299 -24.604 1.00 62.44 235 PRO A C 1
ATOM 1808 O O . PRO A 1 235 ? 13.366 -1.495 -24.724 1.00 62.44 235 PRO A O 1
ATOM 1811 N N . ASN A 1 236 ? 14.636 0.265 -25.178 1.00 73.12 236 ASN A N 1
ATOM 1812 C CA . ASN A 1 236 ? 15.612 -0.460 -26.015 1.00 73.12 236 ASN A CA 1
ATOM 1813 C C . ASN A 1 236 ? 17.050 -0.435 -25.467 1.00 73.12 236 ASN A C 1
ATOM 1815 O O . ASN A 1 236 ? 17.999 -0.707 -26.206 1.00 73.12 236 ASN A O 1
ATOM 1819 N N . TRP A 1 237 ? 17.257 -0.062 -24.202 1.00 82.62 237 TRP A N 1
ATOM 1820 C CA . TRP A 1 237 ? 18.613 0.001 -23.644 1.00 82.62 237 TRP A CA 1
ATOM 1821 C C . TRP A 1 237 ? 19.296 -1.376 -23.629 1.00 82.62 237 TRP A C 1
ATOM 1823 O O . TRP A 1 237 ? 20.487 -1.460 -23.927 1.00 82.62 237 TRP A O 1
ATOM 1833 N N . LEU A 1 238 ? 18.540 -2.448 -23.355 1.00 81.19 238 LEU A N 1
ATOM 1834 C CA . LEU A 1 238 ? 19.069 -3.812 -23.307 1.00 81.19 238 LEU A CA 1
ATOM 1835 C C . LEU A 1 238 ? 19.546 -4.266 -24.689 1.00 81.19 238 LEU A C 1
ATOM 1837 O O . LEU A 1 238 ? 20.675 -4.724 -24.824 1.00 81.19 238 LEU A O 1
ATOM 1841 N N . ASP A 1 239 ? 18.733 -4.047 -25.725 1.00 81.12 239 ASP A N 1
ATOM 1842 C CA . ASP A 1 239 ? 19.095 -4.357 -27.111 1.00 81.12 239 ASP A CA 1
ATOM 1843 C C . ASP A 1 239 ? 20.371 -3.611 -27.535 1.00 81.12 239 ASP A C 1
ATOM 1845 O O . ASP A 1 239 ? 21.308 -4.207 -28.065 1.00 81.12 239 ASP A O 1
ATOM 1849 N N . LYS A 1 240 ? 20.477 -2.319 -27.193 1.00 81.56 240 LYS A N 1
ATOM 1850 C CA . LYS A 1 240 ? 21.679 -1.517 -27.463 1.00 81.56 240 LYS A CA 1
ATOM 1851 C C . LYS A 1 240 ? 22.920 -2.029 -26.725 1.00 81.56 240 LYS A C 1
ATOM 1853 O O . LYS A 1 240 ? 24.003 -2.010 -27.308 1.00 81.56 240 LYS A O 1
ATOM 1858 N N . LEU A 1 241 ? 22.793 -2.481 -25.476 1.00 80.94 241 LEU A N 1
ATOM 1859 C CA . LEU A 1 241 ? 23.911 -3.056 -24.716 1.00 80.94 241 LEU A CA 1
ATOM 1860 C C . LEU A 1 241 ? 24.332 -4.430 -25.251 1.00 80.94 241 LEU A C 1
ATOM 1862 O O . LEU A 1 241 ? 25.528 -4.688 -25.394 1.00 80.94 241 LEU A O 1
ATOM 1866 N N . CYS A 1 242 ? 23.363 -5.293 -25.555 1.00 79.31 242 CYS A N 1
ATOM 1867 C CA . CYS A 1 242 ? 23.596 -6.681 -25.945 1.00 79.31 242 CYS A CA 1
ATOM 1868 C C . CYS A 1 242 ? 24.012 -6.829 -27.416 1.00 79.31 242 CYS A C 1
ATOM 1870 O O . CYS A 1 242 ? 24.839 -7.685 -27.729 1.00 79.31 242 CYS A O 1
ATOM 1872 N N . ASN A 1 243 ? 23.509 -5.984 -28.323 1.00 82.19 243 ASN A N 1
ATOM 1873 C CA . ASN A 1 243 ? 23.809 -6.094 -29.755 1.00 82.19 243 ASN A CA 1
ATOM 1874 C C . ASN A 1 243 ? 25.033 -5.294 -30.194 1.00 82.19 243 ASN A C 1
ATOM 1876 O O . ASN A 1 243 ? 25.644 -5.630 -31.210 1.00 82.19 243 ASN A O 1
ATOM 1880 N N . ALA A 1 244 ? 25.430 -4.255 -29.456 1.00 83.00 244 ALA A N 1
ATOM 1881 C CA . ALA A 1 244 ? 26.616 -3.484 -29.799 1.00 83.00 244 ALA A CA 1
ATOM 1882 C C . ALA A 1 244 ? 27.893 -4.326 -29.575 1.00 83.00 244 ALA A C 1
ATOM 1884 O O . ALA A 1 244 ? 28.224 -4.639 -28.426 1.00 83.00 244 ALA A O 1
ATOM 1885 N N . PRO A 1 245 ? 28.685 -4.645 -30.624 1.00 84.38 245 PRO A N 1
ATOM 1886 C CA . PRO A 1 245 ? 29.823 -5.567 -30.509 1.00 84.38 245 PRO A CA 1
ATOM 1887 C C . PRO A 1 245 ? 30.874 -5.136 -29.478 1.00 84.38 245 PRO A C 1
ATOM 1889 O O . PRO A 1 245 ? 31.509 -5.976 -28.845 1.00 84.38 245 PRO A O 1
ATOM 1892 N N . LYS A 1 246 ? 31.028 -3.818 -29.279 1.00 85.31 246 LYS A N 1
ATOM 1893 C CA . LYS A 1 246 ? 31.957 -3.221 -28.306 1.00 85.31 246 LYS A CA 1
ATOM 1894 C C . LYS A 1 246 ? 31.599 -3.559 -26.851 1.00 85.31 246 LYS A C 1
ATOM 1896 O O . LYS A 1 246 ? 32.497 -3.629 -26.012 1.00 85.31 246 LYS A O 1
ATOM 1901 N N . PHE A 1 247 ? 30.313 -3.739 -26.552 1.00 82.94 247 PHE A N 1
ATOM 1902 C CA . PHE A 1 247 ? 29.799 -3.901 -25.188 1.00 82.94 247 PHE A CA 1
ATOM 1903 C C . PHE A 1 247 ? 29.320 -5.321 -24.904 1.00 82.94 247 PHE A C 1
ATOM 1905 O O . PHE A 1 247 ? 29.441 -5.772 -23.770 1.00 82.94 247 PHE A O 1
ATOM 1912 N N . ARG A 1 248 ? 28.897 -6.061 -25.935 1.00 82.38 248 ARG A N 1
ATOM 1913 C CA . ARG A 1 248 ? 28.450 -7.454 -25.826 1.00 82.38 248 ARG A CA 1
ATOM 1914 C C . ARG A 1 248 ? 29.448 -8.368 -25.112 1.00 82.38 248 ARG A C 1
ATOM 1916 O O . ARG A 1 248 ? 29.048 -9.232 -24.348 1.00 82.38 248 ARG A O 1
ATOM 1923 N N . SER A 1 249 ? 30.749 -8.183 -25.341 1.00 82.62 249 SER A N 1
ATOM 1924 C CA . SER A 1 249 ? 31.793 -8.982 -24.678 1.00 82.62 249 SER A CA 1
ATOM 1925 C C . SER A 1 249 ? 32.030 -8.599 -23.215 1.00 82.62 249 SER A C 1
ATOM 1927 O O . SER A 1 249 ? 32.637 -9.367 -22.474 1.00 82.62 249 SER A O 1
ATOM 1929 N N . LYS A 1 250 ? 31.577 -7.412 -22.800 1.00 82.44 250 LYS A N 1
ATOM 1930 C CA . LYS A 1 250 ? 31.777 -6.859 -21.456 1.00 82.44 250 LYS A CA 1
ATOM 1931 C C . LYS A 1 250 ? 30.529 -6.954 -20.584 1.00 82.44 250 LYS A C 1
ATOM 1933 O O . LYS A 1 250 ? 30.648 -6.885 -19.366 1.00 82.44 250 LYS A O 1
ATOM 1938 N N . PHE A 1 251 ? 29.351 -7.063 -21.193 1.00 81.38 251 PHE A N 1
ATOM 1939 C CA . PHE A 1 251 ? 28.081 -7.123 -20.490 1.00 81.38 251 PHE A CA 1
ATOM 1940 C C . PHE A 1 251 ? 27.578 -8.570 -20.410 1.00 81.38 251 PHE A C 1
ATOM 1942 O O . PHE A 1 251 ? 27.260 -9.162 -21.443 1.00 81.38 251 PHE A O 1
ATOM 1949 N N . PRO A 1 252 ? 27.509 -9.164 -19.211 1.00 79.62 252 PRO A N 1
ATOM 1950 C CA . PRO A 1 252 ? 27.041 -10.529 -19.045 1.00 79.62 252 PRO A CA 1
ATOM 1951 C C . PRO A 1 252 ? 25.511 -10.572 -19.151 1.00 79.62 252 PRO A C 1
ATOM 1953 O O . PRO A 1 252 ? 24.806 -10.463 -18.153 1.00 79.62 252 PRO A O 1
ATOM 1956 N N . GLU A 1 253 ? 24.978 -10.760 -20.360 1.00 82.56 253 GLU A N 1
ATOM 1957 C CA . GLU A 1 253 ? 23.530 -10.916 -20.606 1.00 82.56 253 GLU A CA 1
ATOM 1958 C C . GLU A 1 253 ? 22.895 -12.003 -19.716 1.00 82.56 253 GLU A C 1
ATOM 1960 O O . GLU A 1 253 ? 21.729 -11.921 -19.333 1.00 82.56 253 GLU A O 1
ATOM 1965 N N . GLN A 1 254 ? 23.692 -12.993 -19.304 1.00 85.31 254 GLN A N 1
ATOM 1966 C CA . GLN A 1 254 ? 23.280 -14.069 -18.405 1.00 85.31 254 GLN A CA 1
ATOM 1967 C C . GLN A 1 254 ? 22.796 -13.564 -17.038 1.00 85.31 254 GLN A C 1
ATOM 1969 O O . GLN A 1 254 ? 22.052 -14.280 -16.374 1.00 85.31 254 GLN A O 1
ATOM 1974 N N . VAL A 1 255 ? 23.172 -12.348 -16.631 1.00 83.38 255 VAL A N 1
ATOM 1975 C CA . VAL A 1 255 ? 22.732 -11.721 -15.377 1.00 83.38 255 VAL A CA 1
ATOM 1976 C C . VAL A 1 255 ? 21.218 -11.453 -15.365 1.00 83.38 255 VAL A C 1
ATOM 1978 O O . VAL A 1 255 ? 20.622 -11.433 -14.296 1.00 83.38 255 VAL A O 1
ATOM 1981 N N . PHE A 1 256 ? 20.551 -11.373 -16.524 1.00 85.31 256 PHE A N 1
ATOM 1982 C CA . PHE A 1 256 ? 19.078 -11.299 -16.616 1.00 85.31 256 PHE A CA 1
ATOM 1983 C C . PHE A 1 256 ? 18.388 -12.662 -16.586 1.00 85.31 256 PHE A C 1
ATOM 1985 O O . PHE A 1 256 ? 17.180 -12.763 -16.794 1.00 85.31 256 PHE A O 1
ATOM 1992 N N . ASN A 1 257 ? 19.140 -13.733 -16.352 1.00 88.62 257 ASN A N 1
ATOM 1993 C CA . ASN A 1 257 ? 18.594 -15.065 -16.197 1.00 88.62 257 ASN A CA 1
ATOM 1994 C C . ASN A 1 257 ? 18.999 -15.604 -14.817 1.00 88.62 257 ASN A C 1
ATOM 1996 O O . ASN A 1 257 ? 20.089 -16.169 -14.673 1.00 88.62 257 ASN A O 1
ATOM 2000 N N . PRO A 1 258 ? 18.126 -15.480 -13.797 1.00 87.00 258 PRO A N 1
ATOM 2001 C CA . PRO A 1 258 ? 18.414 -15.958 -12.441 1.00 87.00 258 PRO A CA 1
ATOM 2002 C C . PRO A 1 258 ? 18.782 -17.447 -12.394 1.00 87.00 258 PRO A C 1
ATOM 2004 O O . PRO A 1 258 ? 19.504 -17.882 -11.501 1.00 87.00 258 PRO A O 1
ATOM 2007 N N . ARG A 1 259 ? 18.326 -18.230 -13.384 1.00 87.25 259 ARG A N 1
ATOM 2008 C CA . ARG A 1 259 ? 18.567 -19.676 -13.503 1.00 87.25 259 ARG A CA 1
ATOM 2009 C C . ARG A 1 259 ? 19.826 -20.031 -14.295 1.00 87.25 259 ARG A C 1
ATOM 2011 O O . ARG A 1 259 ? 20.200 -21.205 -14.354 1.00 87.25 259 ARG A O 1
ATOM 2018 N N . ALA A 1 260 ? 20.482 -19.067 -14.937 1.00 85.88 260 ALA A N 1
ATOM 2019 C CA . ALA A 1 260 ? 21.667 -19.341 -15.735 1.00 85.88 260 ALA A CA 1
ATOM 2020 C C . ALA A 1 260 ? 22.863 -19.694 -14.834 1.00 85.88 260 ALA A C 1
ATOM 2022 O O . ALA A 1 260 ? 23.570 -18.835 -14.317 1.00 85.88 260 ALA A O 1
ATOM 2023 N N . GLN A 1 261 ? 23.151 -20.991 -14.711 1.00 71.56 261 GLN A N 1
ATOM 2024 C CA . GLN A 1 261 ? 24.257 -21.497 -13.887 1.00 71.56 261 GLN A CA 1
ATOM 2025 C C . GLN A 1 261 ? 25.637 -20.949 -14.292 1.00 71.56 261 GLN A C 1
ATOM 2027 O O . GLN A 1 261 ? 26.562 -20.959 -13.486 1.00 71.56 261 GLN A O 1
ATOM 2032 N N . ALA A 1 262 ? 25.806 -20.499 -15.539 1.00 76.75 262 ALA A N 1
ATOM 2033 C CA . ALA A 1 262 ? 27.092 -20.036 -16.055 1.00 76.75 262 ALA A CA 1
ATOM 2034 C C . ALA A 1 262 ? 27.613 -18.790 -15.319 1.00 76.75 262 ALA A C 1
ATOM 2036 O O . ALA A 1 262 ? 28.766 -18.786 -14.887 1.00 76.75 262 ALA A O 1
ATOM 2037 N N . TRP A 1 263 ? 26.771 -17.769 -15.116 1.00 76.62 263 TRP A N 1
ATOM 2038 C CA . TRP A 1 263 ? 27.195 -16.568 -14.387 1.00 76.62 263 TRP A CA 1
ATOM 2039 C C . TRP A 1 263 ? 27.331 -16.862 -12.895 1.00 76.62 263 TRP A C 1
ATOM 2041 O O . TRP A 1 263 ? 28.305 -16.436 -12.281 1.00 76.62 263 TRP A O 1
ATOM 2051 N N . GLN A 1 264 ? 26.433 -17.681 -12.335 1.00 76.50 264 GLN A N 1
ATOM 2052 C CA . GLN A 1 264 ? 26.556 -18.122 -10.950 1.00 76.50 264 GLN A CA 1
ATOM 2053 C C . GLN A 1 264 ? 27.907 -18.788 -10.720 1.00 76.50 264 GLN A C 1
ATOM 2055 O O . GLN A 1 264 ? 28.569 -18.437 -9.768 1.00 76.50 264 GLN A O 1
ATOM 2060 N N . ARG A 1 265 ? 28.391 -19.668 -11.604 1.00 81.00 265 ARG A N 1
ATOM 2061 C CA . ARG A 1 265 ? 29.726 -20.281 -11.456 1.00 81.00 265 ARG A CA 1
ATOM 2062 C C . ARG A 1 265 ? 30.865 -19.271 -11.576 1.00 81.00 265 ARG A C 1
ATOM 2064 O O . ARG A 1 265 ? 31.831 -19.371 -10.828 1.00 81.00 265 ARG A O 1
ATOM 2071 N N . GLN A 1 266 ? 30.755 -18.310 -12.494 1.00 80.00 266 GLN A N 1
ATOM 2072 C CA . GLN A 1 266 ? 31.770 -17.273 -12.691 1.00 80.00 266 GLN A CA 1
ATOM 2073 C C . GLN A 1 266 ? 31.913 -16.362 -11.462 1.00 80.00 266 GLN A C 1
ATOM 2075 O O . GLN A 1 266 ? 33.021 -15.933 -11.147 1.00 80.00 266 GLN A O 1
ATOM 2080 N N . TYR A 1 267 ? 30.810 -16.102 -10.757 1.00 77.81 267 TYR A N 1
ATOM 2081 C CA . TYR A 1 267 ? 30.766 -15.191 -9.613 1.00 77.81 267 TYR A CA 1
ATOM 2082 C C . TYR A 1 267 ? 30.489 -15.891 -8.270 1.00 77.81 267 TYR A C 1
ATOM 2084 O O . TYR A 1 267 ? 30.431 -15.220 -7.243 1.00 77.81 267 TYR A O 1
ATOM 2092 N N . ALA A 1 268 ? 30.367 -17.224 -8.229 1.00 74.25 268 ALA A N 1
ATOM 2093 C CA . ALA A 1 268 ? 29.940 -17.998 -7.050 1.00 74.25 268 ALA A CA 1
ATOM 2094 C C . ALA A 1 268 ? 30.840 -17.766 -5.840 1.00 74.25 268 ALA A C 1
ATOM 2096 O O . ALA A 1 268 ? 30.358 -17.705 -4.717 1.00 74.25 268 ALA A O 1
ATOM 2097 N N . ALA A 1 269 ? 32.145 -17.608 -6.073 1.00 73.00 269 ALA A N 1
ATOM 2098 C CA . ALA A 1 269 ? 33.116 -17.367 -5.011 1.00 73.00 269 ALA A CA 1
ATOM 2099 C C . ALA A 1 269 ? 32.942 -16.000 -4.321 1.00 73.00 269 ALA A C 1
ATOM 2101 O O . ALA A 1 269 ? 33.505 -15.785 -3.253 1.00 73.00 269 ALA A O 1
ATOM 2102 N N . VAL A 1 270 ? 32.204 -15.074 -4.941 1.00 79.06 270 VAL A N 1
ATOM 2103 C CA . VAL A 1 270 ? 32.112 -13.664 -4.531 1.00 79.06 270 VAL A CA 1
ATOM 2104 C C . VAL A 1 270 ? 30.660 -13.206 -4.341 1.00 79.06 270 VAL A C 1
ATOM 2106 O O . VAL A 1 270 ? 30.426 -12.131 -3.802 1.00 79.06 270 VAL A O 1
ATOM 2109 N N . THR A 1 271 ? 29.674 -14.004 -4.763 1.00 78.00 271 THR A N 1
ATOM 2110 C CA . THR A 1 271 ? 28.260 -13.621 -4.683 1.00 78.00 271 THR A CA 1
ATOM 2111 C C . THR A 1 271 ? 27.760 -13.834 -3.263 1.00 78.00 271 THR A C 1
ATOM 2113 O O . THR A 1 271 ? 27.569 -14.970 -2.828 1.00 78.00 271 THR A O 1
ATOM 2116 N N . ALA A 1 272 ? 27.532 -12.741 -2.541 1.00 83.06 272 ALA A N 1
ATOM 2117 C CA . ALA A 1 272 ? 26.852 -12.811 -1.258 1.00 83.06 272 ALA A CA 1
ATOM 2118 C C . ALA A 1 272 ? 25.345 -13.087 -1.463 1.00 83.06 272 ALA A C 1
ATOM 2120 O O . ALA A 1 272 ? 24.762 -12.670 -2.474 1.00 83.06 272 ALA A O 1
ATOM 2121 N N . PRO A 1 273 ? 24.692 -13.804 -0.528 1.00 86.31 273 PRO A N 1
ATOM 2122 C CA . PRO A 1 273 ? 23.247 -14.001 -0.575 1.00 86.31 273 PRO A CA 1
ATOM 2123 C C . PRO A 1 273 ? 22.543 -12.639 -0.542 1.00 86.31 273 PRO A C 1
ATOM 2125 O O . PRO A 1 273 ? 22.936 -11.769 0.229 1.00 86.31 273 PRO A O 1
ATOM 2128 N N . GLY A 1 274 ? 21.518 -12.459 -1.379 1.00 89.88 274 GLY A N 1
ATOM 2129 C CA . GLY A 1 274 ? 20.775 -11.194 -1.476 1.00 89.88 274 GLY A CA 1
ATOM 2130 C C . GLY A 1 274 ? 20.916 -10.451 -2.810 1.00 89.88 274 GLY A C 1
ATOM 2131 O O . GLY A 1 274 ? 20.161 -9.519 -3.075 1.00 89.88 274 GLY A O 1
ATOM 2132 N N . PHE A 1 275 ? 21.846 -10.862 -3.681 1.00 94.19 275 PHE A N 1
ATOM 2133 C CA . PHE A 1 275 ? 21.964 -10.265 -5.012 1.00 94.19 275 PHE A CA 1
ATOM 2134 C C . PHE A 1 275 ? 20.742 -10.585 -5.886 1.00 94.19 275 PHE A C 1
ATOM 2136 O O . PHE A 1 275 ? 20.374 -11.752 -6.041 1.00 94.19 275 PHE A O 1
ATOM 2143 N N . ALA A 1 276 ? 20.172 -9.550 -6.503 1.00 95.12 276 ALA A N 1
ATOM 2144 C CA . ALA A 1 276 ? 19.092 -9.642 -7.479 1.00 95.12 276 ALA A CA 1
ATOM 2145 C C . ALA A 1 276 ? 19.218 -8.526 -8.521 1.00 95.12 276 ALA A C 1
ATOM 2147 O O . ALA A 1 276 ? 19.661 -7.425 -8.203 1.00 95.12 276 ALA A O 1
ATOM 2148 N N . VAL A 1 277 ? 18.802 -8.780 -9.759 1.00 95.00 277 VAL A N 1
ATOM 2149 C CA . VAL A 1 277 ? 18.688 -7.732 -10.786 1.00 95.00 277 VAL A CA 1
ATOM 2150 C C . VAL A 1 277 ? 17.233 -7.343 -10.886 1.00 95.00 277 VAL A C 1
ATOM 2152 O O . VAL A 1 277 ? 16.380 -8.201 -11.086 1.00 95.00 277 VAL A O 1
ATOM 2155 N N . VAL A 1 278 ? 16.958 -6.055 -10.743 1.00 96.06 278 VAL A N 1
ATOM 2156 C CA . VAL A 1 278 ? 15.611 -5.501 -10.662 1.00 96.06 278 VAL A CA 1
ATOM 2157 C C . VAL A 1 278 ? 15.458 -4.445 -11.741 1.00 96.06 278 VAL A C 1
ATOM 2159 O O . VAL A 1 278 ? 16.326 -3.594 -11.911 1.00 96.06 278 VAL A O 1
ATOM 2162 N N . LEU A 1 279 ? 14.353 -4.483 -12.473 1.00 94.25 279 LEU A N 1
ATOM 2163 C CA . LEU A 1 279 ? 13.975 -3.416 -13.394 1.00 94.25 279 LEU A CA 1
ATOM 2164 C C . LEU A 1 279 ? 13.004 -2.478 -12.679 1.00 94.25 279 LEU A C 1
ATOM 2166 O O . LEU A 1 279 ? 12.120 -2.951 -11.972 1.00 94.25 279 LEU A O 1
ATOM 2170 N N . LEU A 1 280 ? 13.146 -1.170 -12.863 1.00 94.69 280 LEU A N 1
ATOM 2171 C CA . LEU A 1 280 ? 12.241 -0.163 -12.308 1.00 94.69 280 LEU A CA 1
ATOM 2172 C C . LEU A 1 280 ? 11.668 0.687 -13.436 1.00 94.69 280 LEU A C 1
ATOM 2174 O O . LEU A 1 280 ? 12.410 1.129 -14.307 1.00 94.69 280 LEU A O 1
ATOM 2178 N N . THR A 1 281 ? 10.361 0.929 -13.428 1.00 92.38 281 THR A N 1
ATOM 2179 C CA . THR A 1 281 ? 9.718 1.805 -14.409 1.00 92.38 281 THR A CA 1
ATOM 2180 C C . THR A 1 281 ? 8.548 2.574 -13.808 1.00 92.38 281 THR A C 1
ATOM 2182 O O . THR A 1 281 ? 7.853 2.084 -12.915 1.00 92.38 281 THR A O 1
ATOM 2185 N N . THR A 1 282 ? 8.329 3.774 -14.341 1.00 91.25 282 THR A N 1
ATOM 2186 C CA . THR A 1 282 ? 7.160 4.626 -14.093 1.00 91.25 282 THR A CA 1
ATOM 2187 C C . THR A 1 282 ? 6.110 4.525 -15.200 1.00 91.25 282 THR A C 1
ATOM 2189 O O . THR A 1 282 ? 5.161 5.303 -15.219 1.00 91.25 282 THR A O 1
ATOM 2192 N N . ALA A 1 283 ? 6.288 3.600 -16.153 1.00 85.31 283 ALA A N 1
ATOM 2193 C CA . ALA A 1 283 ? 5.361 3.409 -17.261 1.00 85.31 283 ALA A CA 1
ATOM 2194 C C . ALA A 1 283 ? 3.952 3.101 -16.740 1.00 85.31 283 ALA A C 1
ATOM 2196 O O . ALA A 1 283 ? 3.782 2.207 -15.909 1.00 85.31 283 ALA A O 1
ATOM 2197 N N . GLY A 1 284 ? 2.951 3.825 -17.246 1.00 79.69 284 GLY A N 1
ATOM 2198 C CA . GLY A 1 284 ? 1.551 3.559 -16.936 1.00 79.69 284 GLY A CA 1
ATOM 2199 C C . GLY A 1 284 ? 1.023 2.294 -17.633 1.00 79.69 284 GLY A C 1
ATOM 2200 O O . GLY A 1 284 ? 1.736 1.671 -18.425 1.00 79.69 284 GLY A O 1
ATOM 2201 N N . PRO A 1 285 ? -0.254 1.927 -17.406 1.00 72.50 285 PRO A N 1
ATOM 2202 C CA . PRO A 1 285 ? -0.871 0.742 -18.012 1.00 72.50 285 PRO A CA 1
ATOM 2203 C C . PRO A 1 285 ? -0.759 0.703 -19.541 1.00 72.50 285 PRO A C 1
ATOM 2205 O O . PRO A 1 285 ? -0.477 -0.341 -20.128 1.00 72.50 285 PRO A O 1
ATOM 2208 N N . ASN A 1 286 ? -0.958 1.858 -20.182 1.00 70.88 286 ASN A N 1
ATOM 2209 C CA . ASN A 1 286 ? -0.925 1.990 -21.637 1.00 70.88 286 ASN A CA 1
ATOM 2210 C C . ASN A 1 286 ? 0.504 1.887 -22.187 1.00 70.88 286 ASN A C 1
ATOM 2212 O O . ASN A 1 286 ? 0.733 1.230 -23.203 1.00 70.88 286 ASN A O 1
ATOM 2216 N N . ASP A 1 287 ? 1.469 2.505 -21.509 1.00 75.50 287 ASP A N 1
ATOM 2217 C CA . ASP A 1 287 ? 2.867 2.531 -21.949 1.00 75.50 287 ASP A CA 1
ATOM 2218 C C . ASP A 1 287 ? 3.536 1.172 -21.729 1.00 75.50 287 ASP A C 1
ATOM 2220 O O . ASP A 1 287 ? 4.371 0.739 -22.520 1.00 75.50 287 ASP A O 1
ATOM 2224 N N . TYR A 1 288 ? 3.118 0.443 -20.694 1.00 72.69 288 TYR A N 1
ATOM 2225 C CA . TYR A 1 288 ? 3.594 -0.906 -20.421 1.00 72.69 288 TYR A CA 1
ATOM 2226 C C . TYR A 1 288 ? 3.342 -1.871 -21.591 1.00 72.69 288 TYR A C 1
ATOM 2228 O O . TYR A 1 288 ? 4.283 -2.515 -22.062 1.00 72.69 288 TYR A O 1
ATOM 2236 N N . GLU A 1 289 ? 2.104 -1.954 -22.088 1.00 69.38 289 GLU A N 1
ATOM 2237 C CA . GLU A 1 289 ? 1.749 -2.866 -23.189 1.00 69.38 289 GLU A CA 1
ATOM 2238 C C . GLU A 1 289 ? 2.387 -2.429 -24.517 1.00 69.38 289 GLU A C 1
ATOM 2240 O O . GLU A 1 289 ? 2.871 -3.256 -25.290 1.00 69.38 289 GLU A O 1
ATOM 2245 N N . ASN A 1 290 ? 2.440 -1.123 -24.786 1.00 71.12 290 ASN A N 1
ATOM 2246 C CA . ASN A 1 290 ? 2.933 -0.620 -26.069 1.00 71.12 290 ASN A CA 1
ATOM 2247 C C . ASN A 1 290 ? 4.467 -0.596 -26.148 1.00 71.12 290 ASN A C 1
ATOM 2249 O O . ASN A 1 290 ? 5.051 -0.929 -27.184 1.00 71.12 290 ASN A O 1
ATOM 2253 N N . GLU A 1 291 ? 5.138 -0.215 -25.062 1.00 72.06 291 GLU A N 1
ATOM 2254 C CA . GLU A 1 291 ? 6.569 0.070 -25.080 1.00 72.06 291 GLU A CA 1
ATOM 2255 C C . GLU A 1 291 ? 7.405 -1.015 -24.428 1.00 72.06 291 GLU A C 1
ATOM 2257 O O . GLU A 1 291 ? 8.402 -1.436 -25.005 1.00 72.06 291 GLU A O 1
ATOM 2262 N N . LEU A 1 292 ? 7.030 -1.491 -23.245 1.00 73.12 292 LEU A N 1
ATOM 2263 C CA . LEU A 1 292 ? 7.835 -2.486 -22.540 1.00 73.12 292 LEU A CA 1
ATOM 2264 C C . LEU A 1 292 ? 7.548 -3.889 -23.083 1.00 73.12 292 LEU A C 1
ATOM 2266 O O . LEU A 1 292 ? 8.485 -4.678 -23.267 1.00 73.12 292 LEU A O 1
ATOM 2270 N N . HIS A 1 293 ? 6.276 -4.207 -23.374 1.00 71.12 293 HIS A N 1
ATOM 2271 C CA . HIS A 1 293 ? 5.873 -5.573 -23.719 1.00 71.12 293 HIS A CA 1
ATOM 2272 C C . HIS A 1 293 ? 6.577 -6.119 -24.978 1.00 71.12 293 HIS A C 1
ATOM 2274 O O . HIS A 1 293 ? 6.898 -7.301 -25.082 1.00 71.12 293 HIS A O 1
ATOM 2280 N N . SER A 1 294 ? 6.903 -5.255 -25.935 1.00 70.94 294 SER A N 1
ATOM 2281 C CA . SER A 1 294 ? 7.547 -5.673 -27.185 1.00 70.94 294 SER A CA 1
ATOM 2282 C C . SER A 1 294 ? 9.072 -5.829 -27.102 1.00 70.94 294 SER A C 1
ATOM 2284 O O . SER A 1 294 ? 9.655 -6.453 -27.987 1.00 70.94 294 SER A O 1
ATOM 2286 N N . LYS A 1 295 ? 9.731 -5.277 -26.074 1.00 71.88 295 LYS A N 1
ATOM 2287 C CA . LYS A 1 295 ? 11.194 -5.062 -26.082 1.00 71.88 295 LYS A CA 1
ATOM 2288 C C . LYS A 1 295 ? 11.967 -5.810 -24.995 1.00 71.88 295 LYS A C 1
ATOM 2290 O O . LYS A 1 295 ? 13.186 -5.935 -25.081 1.00 71.88 295 LYS A O 1
ATOM 2295 N N . ILE A 1 296 ? 11.274 -6.332 -23.987 1.00 73.06 296 ILE A N 1
ATOM 2296 C CA . ILE A 1 296 ? 11.871 -7.098 -22.887 1.00 73.06 296 ILE A CA 1
ATOM 2297 C C . ILE A 1 296 ? 11.578 -8.597 -23.084 1.00 73.06 296 ILE A C 1
ATOM 2299 O O . ILE A 1 296 ? 10.483 -8.957 -23.516 1.00 73.06 296 ILE A O 1
ATOM 2303 N N . PRO A 1 297 ? 12.510 -9.516 -22.769 1.00 76.19 297 PRO A N 1
ATOM 2304 C CA . PRO A 1 297 ? 12.244 -10.954 -22.805 1.00 76.19 297 PRO A CA 1
ATOM 2305 C C . PRO A 1 297 ? 11.305 -11.391 -21.661 1.00 76.19 297 PRO A C 1
ATOM 2307 O O . PRO A 1 297 ? 11.741 -11.936 -20.647 1.00 76.19 297 PRO A O 1
ATOM 2310 N N . TRP A 1 298 ? 9.994 -11.197 -21.831 1.00 79.50 298 TRP A N 1
ATOM 2311 C CA . TRP A 1 298 ? 8.963 -11.417 -20.797 1.00 79.50 298 TRP A CA 1
ATOM 2312 C C . TRP A 1 298 ? 8.909 -12.807 -20.187 1.00 79.50 298 TRP A C 1
ATOM 2314 O O . TRP A 1 298 ? 8.475 -12.961 -19.049 1.00 79.50 298 TRP A O 1
ATOM 2324 N N . HIS A 1 299 ? 9.383 -13.829 -20.898 1.00 85.81 299 HIS A N 1
ATOM 2325 C CA . HIS A 1 299 ? 9.454 -15.179 -20.345 1.00 85.81 299 HIS A CA 1
ATOM 2326 C C . HIS A 1 299 ? 10.323 -15.242 -19.072 1.00 85.81 299 HIS A C 1
ATOM 2328 O O . HIS A 1 299 ? 10.044 -16.059 -18.192 1.00 85.81 299 HIS A O 1
ATOM 2334 N N . ASN A 1 300 ? 11.294 -14.329 -18.934 1.00 87.44 300 ASN A N 1
ATOM 2335 C CA . ASN A 1 300 ? 12.186 -14.226 -17.777 1.00 87.44 300 ASN A CA 1
ATOM 2336 C C . ASN A 1 300 ? 11.834 -13.084 -16.821 1.00 87.44 300 ASN A C 1
ATOM 2338 O O . ASN A 1 300 ? 12.509 -12.943 -15.809 1.00 87.44 300 ASN A O 1
ATOM 2342 N N . VAL A 1 301 ? 10.807 -12.279 -17.101 1.00 90.62 301 VAL A N 1
ATOM 2343 C CA . VAL A 1 301 ? 10.438 -11.120 -16.275 1.00 90.62 301 VAL A CA 1
ATOM 2344 C C . VAL A 1 301 ? 9.116 -11.381 -15.561 1.00 90.62 301 VAL A C 1
ATOM 2346 O O . VAL A 1 301 ? 8.213 -12.016 -16.108 1.00 90.62 301 VAL A O 1
ATOM 2349 N N . LYS A 1 302 ? 8.992 -10.914 -14.316 1.00 93.00 302 LYS A N 1
ATOM 2350 C CA . LYS A 1 302 ? 7.731 -10.936 -13.568 1.00 93.00 302 LYS A CA 1
ATOM 2351 C C . LYS A 1 302 ? 7.386 -9.512 -13.119 1.00 93.00 302 LYS A C 1
ATOM 2353 O O . LYS A 1 302 ? 8.141 -8.945 -12.328 1.00 93.00 302 LYS A O 1
ATOM 2358 N N . PRO A 1 303 ? 6.291 -8.919 -13.630 1.00 92.94 303 PRO A N 1
ATOM 2359 C CA . PRO A 1 303 ? 5.859 -7.598 -13.197 1.00 92.94 303 PRO A CA 1
ATOM 2360 C C . PRO A 1 303 ? 5.379 -7.643 -11.743 1.00 92.94 303 PRO A C 1
ATOM 2362 O O . PRO A 1 303 ? 4.713 -8.593 -11.329 1.00 92.94 303 PRO A O 1
ATOM 2365 N N . LEU A 1 304 ? 5.719 -6.606 -10.985 1.00 93.75 304 LEU A N 1
ATOM 2366 C CA . LEU A 1 304 ? 5.326 -6.384 -9.601 1.00 93.75 304 LEU A CA 1
ATOM 2367 C C . LEU A 1 304 ? 4.971 -4.908 -9.440 1.00 93.75 304 LEU A C 1
ATOM 2369 O O . LEU A 1 304 ? 5.821 -4.032 -9.592 1.00 93.75 304 LEU A O 1
ATOM 2373 N N . ARG A 1 305 ? 3.711 -4.620 -9.123 1.00 91.94 305 ARG A N 1
ATOM 2374 C CA . ARG A 1 305 ? 3.273 -3.249 -8.864 1.00 91.94 305 ARG A CA 1
ATOM 2375 C C . ARG A 1 305 ? 3.688 -2.842 -7.464 1.00 91.94 305 ARG A C 1
ATOM 2377 O O . ARG A 1 305 ? 3.247 -3.453 -6.491 1.00 91.94 305 ARG A O 1
ATOM 2384 N N . VAL A 1 306 ? 4.502 -1.803 -7.348 1.00 91.88 306 VAL A N 1
ATOM 2385 C CA . VAL A 1 306 ? 4.856 -1.251 -6.042 1.00 91.88 306 VAL A CA 1
ATOM 2386 C C . VAL A 1 306 ? 3.966 -0.056 -5.789 1.00 91.88 306 VAL A C 1
ATOM 2388 O O . VAL A 1 306 ? 3.970 0.898 -6.559 1.00 91.88 306 VAL A O 1
ATOM 2391 N N . ARG A 1 307 ? 3.194 -0.122 -4.709 1.00 86.69 307 ARG A N 1
ATOM 2392 C CA . ARG A 1 307 ? 2.291 0.953 -4.312 1.00 86.69 307 ARG A CA 1
ATOM 2393 C C . ARG A 1 307 ? 2.661 1.447 -2.925 1.00 86.69 307 ARG A C 1
ATOM 2395 O O . ARG A 1 307 ? 2.996 0.653 -2.043 1.00 86.69 307 ARG A O 1
ATOM 2402 N N . ARG A 1 308 ? 2.539 2.752 -2.705 1.00 78.62 308 ARG A N 1
ATOM 2403 C CA . ARG A 1 308 ? 2.559 3.341 -1.360 1.00 78.62 308 ARG A CA 1
ATOM 2404 C C . ARG A 1 308 ? 1.339 2.947 -0.531 1.00 78.62 308 ARG A C 1
ATOM 2406 O O . ARG A 1 308 ? 1.402 2.951 0.688 1.00 78.62 308 ARG A O 1
ATOM 2413 N N . TYR A 1 309 ? 0.246 2.574 -1.188 1.00 69.00 309 TYR A N 1
ATOM 2414 C CA . TYR A 1 309 ? -1.026 2.294 -0.537 1.00 69.00 309 TYR A CA 1
ATOM 2415 C C . TYR A 1 309 ? -1.356 0.806 -0.538 1.00 69.00 309 TYR A C 1
ATOM 2417 O O . TYR A 1 309 ? -1.097 0.092 -1.511 1.00 69.00 309 TYR A O 1
ATOM 2425 N N . ILE A 1 310 ? -1.948 0.337 0.560 1.00 65.69 310 ILE A N 1
ATOM 2426 C CA . ILE A 1 310 ? -2.469 -1.026 0.649 1.00 65.69 310 ILE A CA 1
ATOM 2427 C C . ILE A 1 310 ? -3.635 -1.161 -0.324 1.00 65.69 310 ILE A C 1
ATOM 2429 O O . ILE A 1 310 ? -4.563 -0.355 -0.259 1.00 65.69 310 ILE A O 1
ATOM 2433 N N . PRO A 1 311 ? -3.613 -2.152 -1.229 1.00 73.81 311 PRO A N 1
ATOM 2434 C CA . PRO A 1 311 ? -4.769 -2.420 -2.064 1.00 73.81 311 PRO A CA 1
ATOM 2435 C C . PRO A 1 311 ? -5.955 -2.781 -1.165 1.00 73.81 311 PRO A C 1
ATOM 2437 O O . PRO A 1 311 ? -5.854 -3.699 -0.350 1.00 73.81 311 PRO A O 1
ATOM 2440 N N . ALA A 1 312 ? -7.064 -2.059 -1.316 1.00 88.19 312 ALA A N 1
ATOM 2441 C CA . ALA A 1 312 ? -8.330 -2.491 -0.749 1.00 88.19 312 ALA A CA 1
ATOM 2442 C C . ALA A 1 312 ? -8.773 -3.770 -1.471 1.00 88.19 312 ALA A C 1
ATOM 2444 O O . ALA A 1 312 ? -8.792 -3.824 -2.703 1.00 88.19 312 ALA A O 1
ATOM 2445 N N . GLU A 1 313 ? -9.077 -4.812 -0.707 1.00 90.19 313 GLU A N 1
ATOM 2446 C CA . GLU A 1 313 ? -9.658 -6.042 -1.231 1.00 90.19 313 GLU A CA 1
ATOM 2447 C C . GLU A 1 313 ? -11.165 -5.836 -1.393 1.00 90.19 313 GLU A C 1
ATOM 2449 O O . GLU A 1 313 ? -11.859 -5.597 -0.407 1.00 90.19 313 GLU A O 1
ATOM 2454 N N . TYR A 1 314 ? -11.663 -5.897 -2.628 1.00 88.94 314 TYR A N 1
ATOM 2455 C CA . TYR A 1 314 ? -13.094 -5.791 -2.902 1.00 88.94 314 TYR A CA 1
ATOM 2456 C C . TYR A 1 314 ? -13.812 -7.056 -2.438 1.00 88.94 314 TYR A C 1
ATOM 2458 O O . TYR A 1 314 ? -13.381 -8.169 -2.754 1.00 88.94 314 TYR A O 1
ATOM 2466 N N . ILE A 1 315 ? -14.879 -6.880 -1.663 1.00 94.12 315 ILE A N 1
ATOM 2467 C CA . ILE A 1 315 ? -15.683 -7.960 -1.094 1.00 94.12 315 ILE A CA 1
ATOM 2468 C C . ILE A 1 315 ? -17.166 -7.608 -1.189 1.00 94.12 315 ILE A C 1
ATOM 2470 O O . ILE A 1 315 ? -17.542 -6.439 -1.103 1.00 94.12 315 ILE A O 1
ATOM 2474 N N . PHE A 1 316 ? -18.015 -8.623 -1.304 1.00 93.38 316 PHE A N 1
ATOM 2475 C CA . PHE A 1 316 ? -19.457 -8.439 -1.184 1.00 93.38 316 PHE A CA 1
ATOM 2476 C C . PHE A 1 316 ? -19.869 -8.381 0.284 1.00 93.38 316 PHE A C 1
ATOM 2478 O O . PHE A 1 316 ? -19.249 -9.014 1.144 1.00 93.38 316 PHE A O 1
ATOM 2485 N N . LEU A 1 317 ? -20.953 -7.659 0.580 1.00 93.69 317 LEU A N 1
ATOM 2486 C CA . LEU A 1 317 ? -21.498 -7.579 1.940 1.00 93.69 317 LEU A CA 1
ATOM 2487 C C . LEU A 1 317 ? -21.805 -8.969 2.534 1.00 93.69 317 LEU A C 1
ATOM 2489 O O . LEU A 1 317 ? -21.602 -9.180 3.728 1.00 93.69 317 LEU A O 1
ATOM 2493 N N . ALA A 1 318 ? -22.231 -9.929 1.705 1.00 93.12 318 ALA A N 1
ATOM 2494 C CA . ALA A 1 318 ? -22.499 -11.309 2.121 1.00 93.12 318 ALA A CA 1
ATOM 2495 C C . ALA A 1 318 ? -21.250 -12.044 2.650 1.00 93.12 318 ALA A C 1
ATOM 2497 O O . ALA A 1 318 ? -21.358 -12.874 3.553 1.00 93.12 318 ALA A O 1
ATOM 2498 N N . ASP A 1 319 ? -20.064 -11.702 2.142 1.00 94.25 319 ASP A N 1
ATOM 2499 C CA . ASP A 1 319 ? -18.791 -12.320 2.530 1.00 94.25 319 ASP A CA 1
ATOM 2500 C C . ASP A 1 319 ? -18.131 -11.628 3.731 1.00 94.25 319 ASP A C 1
ATOM 2502 O O . ASP A 1 319 ? -17.088 -12.081 4.217 1.00 94.25 319 ASP A O 1
ATOM 2506 N N . LEU A 1 320 ? -18.716 -10.534 4.233 1.00 95.75 320 LEU A N 1
ATOM 2507 C CA . LEU A 1 320 ? -18.085 -9.675 5.231 1.00 95.75 320 LEU A CA 1
ATOM 2508 C C . LEU A 1 320 ? -17.671 -10.449 6.490 1.00 95.75 320 LEU A C 1
ATOM 2510 O O . LEU A 1 320 ? -16.535 -10.324 6.939 1.00 95.75 320 LEU A O 1
ATOM 2514 N N . THR A 1 321 ? -18.542 -11.302 7.034 1.00 96.12 321 THR A N 1
ATOM 2515 C CA . THR A 1 321 ? -18.229 -12.094 8.238 1.00 96.12 321 THR A CA 1
ATOM 2516 C C . THR A 1 321 ? -17.049 -13.039 8.016 1.00 96.12 321 THR A C 1
ATOM 2518 O O . THR A 1 321 ? -16.164 -13.125 8.865 1.00 96.12 321 THR A O 1
ATOM 2521 N N . VAL A 1 322 ? -16.989 -13.705 6.858 1.00 96.06 322 VAL A N 1
ATOM 2522 C CA . VAL A 1 322 ? -15.884 -14.614 6.514 1.00 96.06 322 VAL A CA 1
ATOM 2523 C C . VAL A 1 322 ? -14.575 -13.833 6.408 1.00 96.06 322 VAL A C 1
ATOM 2525 O O . VAL A 1 322 ? -13.544 -14.260 6.920 1.00 96.06 322 VAL A O 1
ATOM 2528 N N . LYS A 1 323 ? -14.609 -12.653 5.784 1.00 96.62 323 LYS A N 1
ATOM 2529 C CA . LYS A 1 323 ? -13.425 -11.808 5.586 1.00 96.62 323 LYS A CA 1
ATOM 2530 C C . LYS A 1 323 ? -12.907 -11.191 6.883 1.00 96.62 323 LYS A C 1
ATOM 2532 O O . LYS A 1 323 ? -11.692 -11.066 7.041 1.00 96.62 323 LYS A O 1
ATOM 2537 N N . LEU A 1 324 ? -13.792 -10.873 7.828 1.00 96.50 324 LEU A N 1
ATOM 2538 C CA . LEU A 1 324 ? -13.401 -10.441 9.171 1.00 96.50 324 LEU A CA 1
ATOM 2539 C C . LEU A 1 324 ? -12.665 -11.553 9.934 1.00 96.50 324 LEU A C 1
ATOM 2541 O O . LEU A 1 324 ? -11.631 -11.278 10.543 1.00 96.50 324 LEU A O 1
ATOM 2545 N N . GLU A 1 325 ? -13.121 -12.807 9.846 1.00 95.62 325 GLU A N 1
ATOM 2546 C CA . GLU A 1 325 ? -12.401 -13.944 10.442 1.00 95.62 325 GLU A CA 1
ATOM 2547 C C . GLU A 1 325 ? -11.046 -14.188 9.756 1.00 95.62 325 GLU A C 1
ATOM 2549 O O . GLU A 1 325 ? -10.041 -14.380 10.435 1.00 95.62 325 GLU A O 1
ATOM 2554 N N . VAL A 1 326 ? -10.958 -14.061 8.427 1.00 93.56 326 VAL A N 1
ATOM 2555 C CA . VAL A 1 326 ? -9.669 -14.146 7.712 1.00 93.56 326 VAL A CA 1
ATOM 2556 C C . VAL A 1 326 ? -8.695 -13.052 8.171 1.00 93.56 326 VAL A C 1
ATOM 2558 O O . VAL A 1 326 ? -7.514 -13.326 8.386 1.00 93.56 326 VAL A O 1
ATOM 2561 N N . ALA A 1 327 ? -9.159 -11.812 8.357 1.00 94.88 327 ALA A N 1
ATOM 2562 C CA . ALA A 1 327 ? -8.315 -10.727 8.868 1.00 94.88 327 ALA A CA 1
ATOM 2563 C C . ALA A 1 327 ? -7.815 -11.013 10.295 1.00 94.88 327 ALA A C 1
ATOM 2565 O O . ALA A 1 327 ? -6.648 -10.767 10.616 1.00 94.88 327 ALA A O 1
ATOM 2566 N N . LYS A 1 328 ? -8.678 -11.599 11.131 1.00 93.75 328 LYS A N 1
ATOM 2567 C CA . LYS A 1 328 ? -8.355 -12.042 12.489 1.00 93.75 328 LYS A CA 1
ATOM 2568 C C . LYS A 1 328 ? -7.292 -13.146 12.494 1.00 93.75 328 LYS A C 1
ATOM 2570 O O . LYS A 1 328 ? -6.314 -13.043 13.235 1.00 93.75 328 LYS A O 1
ATOM 2575 N N . GLU A 1 329 ? -7.426 -14.158 11.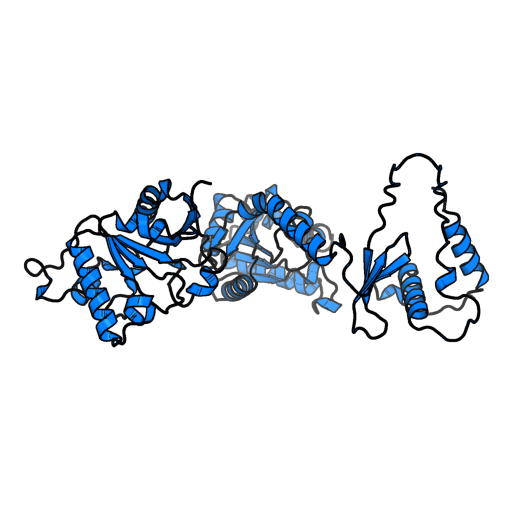636 1.00 92.69 329 GLU A N 1
ATOM 2576 C CA . GLU A 1 329 ? -6.423 -15.217 11.441 1.00 92.69 329 GLU A CA 1
ATOM 2577 C C . GLU A 1 329 ? -5.076 -14.651 10.967 1.00 92.69 329 GLU A C 1
ATOM 2579 O O . GLU A 1 329 ? -4.016 -15.061 11.446 1.00 92.69 329 GLU A O 1
ATOM 2584 N N . GLN A 1 330 ? -5.115 -13.648 10.085 1.00 90.50 330 GLN A N 1
ATOM 2585 C CA . GLN A 1 330 ? -3.938 -12.922 9.594 1.00 90.50 330 GLN A CA 1
ATOM 2586 C C . GLN A 1 330 ? -3.341 -11.950 10.619 1.00 90.50 330 GLN A C 1
ATOM 2588 O O . GLN A 1 330 ? -2.299 -11.351 10.351 1.00 90.50 330 GLN A O 1
ATOM 2593 N N . ARG A 1 331 ? -3.960 -11.809 11.798 1.00 93.25 331 ARG A N 1
ATOM 2594 C CA . ARG A 1 331 ? -3.567 -10.859 12.844 1.00 93.25 331 ARG A CA 1
ATOM 2595 C C . ARG A 1 331 ? -3.480 -9.425 12.313 1.00 93.25 331 ARG A C 1
ATOM 2597 O O . ARG A 1 331 ? -2.495 -8.727 12.550 1.00 93.25 331 ARG A O 1
ATOM 2604 N N . GLN A 1 332 ? -4.511 -8.981 11.602 1.00 93.38 332 GLN A N 1
ATOM 2605 C CA . GLN A 1 332 ? -4.632 -7.606 11.117 1.00 93.38 332 GLN A CA 1
ATOM 2606 C C . GLN A 1 332 ? -5.961 -6.992 11.554 1.00 93.38 332 GLN A C 1
ATOM 2608 O O . GLN A 1 332 ? -6.973 -7.684 11.648 1.00 93.38 332 GLN A O 1
ATOM 2613 N N . VAL A 1 333 ? -5.962 -5.683 11.814 1.00 96.00 333 VAL A N 1
ATOM 2614 C CA . VAL A 1 333 ? -7.195 -4.946 12.119 1.00 96.00 333 VAL A CA 1
ATOM 2615 C C . VAL A 1 333 ? -7.885 -4.574 10.801 1.00 96.00 333 VAL A C 1
ATOM 2617 O O . VAL A 1 333 ? -7.255 -3.941 9.950 1.00 96.00 333 VAL A O 1
ATOM 2620 N N . PRO A 1 334 ? -9.147 -4.972 10.579 1.00 97.25 334 PRO A N 1
ATOM 2621 C CA . PRO A 1 334 ? -9.870 -4.641 9.359 1.00 97.25 334 PRO A CA 1
ATOM 2622 C C . PRO A 1 334 ? -10.277 -3.158 9.305 1.00 97.25 334 PRO A C 1
ATOM 2624 O O . PRO A 1 334 ? -10.856 -2.621 10.252 1.00 97.25 334 PRO A O 1
ATOM 2627 N N . LEU A 1 335 ? -10.021 -2.525 8.157 1.00 97.00 335 LEU A N 1
ATOM 2628 C CA . LEU A 1 335 ? -10.577 -1.234 7.749 1.00 97.00 335 LEU A CA 1
ATOM 2629 C C . LEU A 1 335 ? -11.552 -1.470 6.595 1.00 97.00 335 LEU A C 1
ATOM 2631 O O . LEU A 1 335 ? -11.142 -1.851 5.502 1.00 97.00 335 LEU A O 1
ATOM 2635 N N . LEU A 1 336 ? -12.833 -1.235 6.840 1.00 97.44 336 LEU A N 1
ATOM 2636 C CA . LEU A 1 336 ? -13.903 -1.387 5.866 1.00 97.44 336 LEU A CA 1
ATOM 2637 C C . LEU A 1 336 ? -14.197 -0.029 5.222 1.00 97.44 336 LEU A C 1
ATOM 2639 O O . LEU A 1 336 ? -14.632 0.908 5.893 1.00 97.44 336 LEU A O 1
ATOM 2643 N N . LEU A 1 337 ? -13.955 0.070 3.922 1.00 96.44 337 LEU A N 1
ATOM 2644 C CA . LEU A 1 337 ? -14.382 1.180 3.085 1.00 96.44 337 LEU A CA 1
ATOM 2645 C C . LEU A 1 337 ? -15.793 0.862 2.593 1.00 96.44 337 LEU A C 1
ATOM 2647 O O . LEU A 1 337 ? -15.985 0.021 1.711 1.00 96.44 337 LEU A O 1
ATOM 2651 N N . ASP A 1 338 ? -16.778 1.490 3.219 1.00 95.69 338 ASP A N 1
ATOM 2652 C CA . ASP A 1 338 ? -18.183 1.314 2.893 1.00 95.69 338 ASP A CA 1
ATOM 2653 C C . ASP A 1 338 ? -18.552 2.227 1.720 1.00 95.69 338 ASP A C 1
ATOM 2655 O O . ASP A 1 338 ? -18.838 3.411 1.896 1.00 95.69 338 ASP A O 1
ATOM 2659 N N . THR A 1 339 ? -18.507 1.664 0.511 1.00 86.31 339 THR A N 1
ATOM 2660 C CA . THR A 1 339 ? -18.869 2.377 -0.725 1.00 86.31 339 THR A CA 1
ATOM 2661 C C . THR A 1 339 ? -20.359 2.296 -1.053 1.00 86.31 339 THR A C 1
ATOM 2663 O O . THR A 1 339 ? -20.796 2.768 -2.103 1.00 86.31 339 THR A O 1
ATOM 2666 N N . THR A 1 340 ? -21.156 1.697 -0.167 1.00 89.31 340 THR A N 1
ATOM 2667 C CA . THR A 1 340 ? -22.584 1.496 -0.390 1.00 89.31 340 THR A CA 1
ATOM 2668 C C . THR A 1 340 ? -23.372 2.791 -0.169 1.00 89.31 340 THR A C 1
ATOM 2670 O O . THR A 1 340 ? -23.038 3.608 0.688 1.00 89.31 340 THR A O 1
ATOM 2673 N N . CYS A 1 341 ? -24.451 2.988 -0.932 1.00 79.75 341 CYS A N 1
ATOM 2674 C CA . CYS A 1 341 ? -25.232 4.232 -0.917 1.00 79.75 341 CYS A CA 1
ATOM 2675 C C . CYS A 1 341 ? -25.977 4.509 0.402 1.00 79.75 341 CYS A C 1
ATOM 2677 O O . CYS A 1 341 ? -26.383 5.644 0.635 1.00 79.75 341 CYS A O 1
ATOM 2679 N N . GLU A 1 342 ? -26.150 3.499 1.258 1.00 88.12 342 GLU A N 1
ATOM 2680 C CA . GLU A 1 342 ? -26.849 3.606 2.549 1.00 88.12 342 GLU A CA 1
ATOM 2681 C C . GLU A 1 342 ? -25.960 3.249 3.748 1.00 88.12 342 GLU A C 1
ATOM 2683 O O . GLU A 1 342 ? -26.452 3.078 4.864 1.00 88.12 342 GLU A O 1
ATOM 2688 N N . HIS A 1 343 ? -24.654 3.110 3.526 1.00 90.06 343 HIS A N 1
ATOM 2689 C CA . HIS A 1 343 ? -23.711 2.642 4.538 1.00 90.06 343 HIS A CA 1
ATOM 2690 C C . HIS A 1 343 ? -24.160 1.316 5.185 1.00 90.06 343 HIS A C 1
ATOM 2692 O O . HIS A 1 343 ? -24.259 1.159 6.410 1.00 90.06 343 HIS A O 1
ATOM 2698 N N . SER A 1 344 ? -24.514 0.354 4.330 1.00 93.94 344 SER A N 1
ATOM 2699 C CA . SER A 1 344 ? -25.065 -0.945 4.704 1.00 93.94 344 SER A CA 1
ATOM 2700 C C . SER A 1 344 ? -24.118 -1.752 5.596 1.00 93.94 344 SER A C 1
ATOM 2702 O O . SER A 1 344 ? -24.596 -2.592 6.359 1.00 93.94 344 SER A O 1
ATOM 2704 N N . VAL A 1 345 ? -22.805 -1.483 5.566 1.00 95.88 345 VAL A N 1
ATOM 2705 C CA . VAL A 1 345 ? -21.825 -2.136 6.448 1.00 95.88 345 VAL A CA 1
ATOM 2706 C C . VAL A 1 345 ? -22.053 -1.725 7.896 1.00 95.88 345 VAL A C 1
ATOM 2708 O O . VAL A 1 345 ? -22.128 -2.587 8.772 1.00 95.88 345 VAL A O 1
ATOM 2711 N N . ASP A 1 346 ? -22.216 -0.426 8.157 1.00 94.31 346 ASP A N 1
ATOM 2712 C CA . ASP A 1 346 ? -22.477 0.080 9.509 1.00 94.31 346 ASP A CA 1
ATOM 2713 C C . ASP A 1 346 ? -23.781 -0.513 10.071 1.00 94.31 346 ASP A C 1
ATOM 2715 O O . ASP A 1 346 ? -23.839 -0.913 11.236 1.00 94.31 346 ASP A O 1
ATOM 2719 N N . THR A 1 347 ? -24.814 -0.611 9.227 1.00 94.56 347 THR A N 1
ATOM 2720 C CA . THR A 1 347 ? -26.106 -1.219 9.581 1.00 94.56 347 THR A CA 1
ATOM 2721 C C . THR A 1 347 ? -25.970 -2.716 9.855 1.00 94.56 347 THR A C 1
ATOM 2723 O O . THR A 1 347 ? -26.457 -3.199 10.874 1.00 94.56 347 THR A O 1
ATOM 2726 N N . PHE A 1 348 ? -25.267 -3.455 8.994 1.00 96.00 348 PHE A N 1
ATOM 2727 C CA . PHE A 1 348 ? -25.015 -4.885 9.175 1.00 96.00 348 PHE A CA 1
ATOM 2728 C C . PHE A 1 348 ? -24.273 -5.168 10.487 1.00 96.00 348 PHE A C 1
ATOM 2730 O O . PHE A 1 348 ? -24.680 -6.037 11.259 1.00 96.00 348 PHE A O 1
ATOM 2737 N N . LEU A 1 349 ? -23.217 -4.402 10.778 1.00 96.06 349 LEU A N 1
ATOM 2738 C CA . LEU A 1 349 ? -22.438 -4.549 12.007 1.00 96.06 349 LEU A CA 1
ATOM 2739 C C . LEU A 1 349 ? -23.226 -4.120 13.254 1.00 96.06 349 LEU A C 1
ATOM 2741 O O . LEU A 1 349 ? -23.015 -4.690 14.323 1.00 96.06 349 LEU A O 1
ATOM 2745 N N . ALA A 1 350 ? -24.175 -3.186 13.139 1.00 93.06 350 ALA A N 1
ATOM 2746 C CA . ALA A 1 350 ? -25.068 -2.814 14.241 1.00 93.06 350 ALA A CA 1
ATOM 2747 C C . ALA A 1 350 ? -25.950 -3.975 14.734 1.00 93.06 350 ALA A C 1
ATOM 2749 O O . ALA A 1 350 ? -26.313 -4.003 15.906 1.00 93.06 350 ALA A O 1
ATOM 2750 N N . TYR A 1 351 ? -26.284 -4.934 13.862 1.00 95.31 351 TYR A N 1
ATOM 2751 C CA . TYR A 1 351 ? -27.041 -6.134 14.242 1.00 95.31 351 TYR A CA 1
ATOM 2752 C C . TYR A 1 351 ? -26.181 -7.217 14.909 1.00 95.31 351 TYR A C 1
ATOM 2754 O O . TYR A 1 351 ? -26.718 -8.190 15.440 1.00 95.31 351 TYR A O 1
ATOM 2762 N N . GLN A 1 352 ? -24.857 -7.063 14.890 1.00 95.31 352 GLN A N 1
ATOM 2763 C CA . GLN A 1 352 ? -23.926 -7.948 15.583 1.00 95.31 352 GLN A CA 1
ATOM 2764 C C . GLN A 1 352 ? -23.718 -7.487 17.034 1.00 95.31 352 GLN A C 1
ATOM 2766 O O . GLN A 1 352 ? -24.170 -6.418 17.441 1.00 95.31 352 GLN A O 1
ATOM 2771 N N . ARG A 1 353 ? -22.998 -8.282 17.835 1.00 95.88 353 ARG A N 1
ATOM 2772 C CA . ARG A 1 353 ? -22.558 -7.878 19.182 1.00 95.88 353 ARG A CA 1
ATOM 2773 C C . ARG A 1 353 ? -21.448 -6.825 19.087 1.00 95.88 353 ARG A C 1
ATOM 2775 O O . ARG A 1 353 ? -20.269 -7.139 19.238 1.00 95.88 353 ARG A O 1
ATOM 2782 N N . THR A 1 354 ? -21.833 -5.592 18.758 1.00 97.06 354 THR A N 1
ATOM 2783 C CA . THR A 1 354 ? -20.922 -4.462 18.557 1.00 97.06 354 THR A CA 1
ATOM 2784 C C . THR A 1 354 ? -21.196 -3.323 19.530 1.00 97.06 354 THR A C 1
ATOM 2786 O O . THR A 1 354 ? -22.343 -2.988 19.822 1.00 97.06 354 THR A O 1
ATOM 2789 N N . GLN A 1 355 ? -20.134 -2.661 19.987 1.00 97.38 355 GLN A N 1
ATOM 2790 C CA . GLN A 1 355 ? -20.238 -1.322 20.561 1.00 97.38 355 GLN A CA 1
ATOM 2791 C C . GLN A 1 355 ? -19.675 -0.313 19.570 1.00 97.38 355 GLN A C 1
ATOM 2793 O O . GLN A 1 355 ? -18.513 -0.384 19.171 1.00 97.38 355 GLN A O 1
ATOM 2798 N N . GLN A 1 356 ? -20.511 0.644 19.174 1.00 96.81 356 GLN A N 1
ATOM 2799 C CA . GLN A 1 356 ? -20.142 1.635 18.172 1.00 96.81 356 GLN A CA 1
ATOM 2800 C C . GLN A 1 356 ? -19.534 2.888 18.800 1.00 96.81 356 GLN A C 1
ATOM 2802 O O . GLN A 1 356 ? -20.012 3.414 19.815 1.00 96.81 356 GLN A O 1
ATOM 2807 N N . VAL A 1 357 ? -18.505 3.409 18.146 1.00 96.31 357 VAL A N 1
ATOM 2808 C CA . VAL A 1 357 ? -17.880 4.698 18.420 1.00 96.31 357 VAL A CA 1
ATOM 2809 C C . VAL A 1 357 ? -17.955 5.533 17.151 1.00 96.31 357 VAL A C 1
ATOM 2811 O O . VAL A 1 357 ? -17.232 5.282 16.195 1.00 96.31 357 VAL A O 1
ATOM 2814 N N . ASP A 1 358 ? -18.825 6.536 17.151 1.00 96.12 358 ASP A N 1
ATOM 2815 C CA . ASP A 1 358 ? -18.880 7.548 16.099 1.00 96.12 358 ASP A CA 1
ATOM 2816 C C . ASP A 1 358 ? -17.853 8.642 16.408 1.00 96.12 358 ASP A C 1
ATOM 2818 O O . ASP A 1 358 ? -18.072 9.466 17.300 1.00 96.12 358 ASP A O 1
ATOM 2822 N N . MET A 1 359 ? -16.708 8.607 15.721 1.00 95.06 359 MET A N 1
ATOM 2823 C CA . MET A 1 359 ? -15.604 9.535 15.983 1.00 95.06 359 MET A CA 1
ATOM 2824 C C . MET A 1 359 ? -16.000 10.993 15.699 1.00 95.06 359 MET A C 1
ATOM 2826 O O . MET A 1 359 ? -15.837 11.820 16.598 1.00 95.06 359 MET A O 1
ATOM 2830 N N . PRO A 1 360 ? -16.601 11.338 14.539 1.00 94.06 360 PRO A N 1
ATOM 2831 C CA . PRO A 1 360 ? -17.081 12.698 14.294 1.00 94.06 360 PRO A CA 1
ATOM 2832 C C . PRO A 1 360 ? -18.046 13.212 15.364 1.00 94.06 360 PRO A C 1
ATOM 2834 O O . PRO A 1 360 ? -17.925 14.353 15.814 1.00 94.06 360 PRO A O 1
ATOM 2837 N N . GLN A 1 361 ? -18.997 12.388 15.809 1.00 94.12 361 GLN A N 1
ATOM 2838 C CA . GLN A 1 361 ? -19.941 12.794 16.851 1.00 94.12 361 GLN A CA 1
ATOM 2839 C C . GLN A 1 361 ? -19.245 12.998 18.203 1.00 94.12 361 GLN A C 1
ATOM 2841 O O . GLN A 1 361 ? -19.526 13.970 18.907 1.00 94.12 361 GLN A O 1
ATOM 2846 N N . LEU A 1 362 ? -18.328 12.098 18.563 1.00 92.50 362 LEU A N 1
ATOM 2847 C CA . LEU A 1 362 ? -17.612 12.161 19.831 1.00 92.50 362 LEU A CA 1
ATOM 2848 C C . LEU A 1 362 ? -16.720 13.407 19.917 1.00 92.50 362 LEU A C 1
ATOM 2850 O O . LEU A 1 362 ? -16.704 14.073 20.950 1.00 92.50 362 LEU A O 1
ATOM 2854 N N . CYS A 1 363 ? -16.040 13.748 18.824 1.00 89.19 363 CYS A N 1
ATOM 2855 C CA . 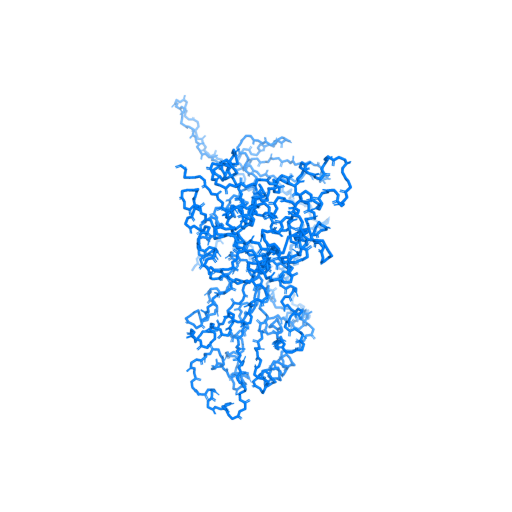CYS A 1 363 ? -15.126 14.885 18.756 1.00 89.19 363 CYS A CA 1
ATOM 2856 C C . CYS A 1 363 ? -15.831 16.236 18.549 1.00 89.19 363 CYS A C 1
ATOM 2858 O O . CYS A 1 363 ? -15.277 17.270 18.909 1.00 89.19 363 CYS A O 1
ATOM 2860 N N . SER A 1 364 ? -17.029 16.251 17.953 1.00 88.50 364 SER A N 1
ATOM 2861 C CA . SER A 1 364 ? -17.797 17.487 17.723 1.00 88.50 364 SER A CA 1
ATOM 2862 C C . SER A 1 364 ? -18.588 17.948 18.944 1.00 88.50 364 SER A C 1
ATOM 2864 O O . SER A 1 364 ? -18.825 19.145 19.111 1.00 88.50 364 SER A O 1
ATOM 2866 N N . SER A 1 365 ? -18.991 17.027 19.823 1.00 83.19 365 SER A N 1
ATOM 2867 C CA . SER A 1 365 ? -19.503 17.417 21.135 1.00 83.19 365 SER A CA 1
ATOM 2868 C C . SER A 1 365 ? -18.370 18.107 21.891 1.00 83.19 365 SER A C 1
ATOM 2870 O O . SER A 1 365 ? -17.311 17.503 21.980 1.00 83.19 365 SER A O 1
ATOM 2872 N N . ALA A 1 366 ? -18.576 19.346 22.362 1.00 76.06 366 ALA A N 1
ATOM 2873 C CA . ALA A 1 366 ? -17.585 20.259 22.961 1.00 76.06 366 ALA A CA 1
ATOM 2874 C C . ALA A 1 366 ? -16.897 19.719 24.238 1.00 76.06 366 ALA A C 1
ATOM 2876 O O . ALA A 1 366 ? -16.976 20.313 25.310 1.00 76.06 366 ALA A O 1
ATOM 2877 N N . ARG A 1 367 ? -16.259 18.562 24.107 1.00 87.31 367 ARG A N 1
ATOM 2878 C CA . ARG A 1 367 ? -15.586 17.765 25.117 1.00 87.31 367 ARG A CA 1
ATOM 2879 C C . ARG A 1 367 ? -14.100 18.049 25.060 1.00 87.31 367 ARG A C 1
ATOM 2881 O O . ARG A 1 367 ? -13.562 18.365 23.996 1.00 87.31 367 ARG A O 1
ATOM 2888 N N . THR A 1 368 ? -13.427 17.909 26.192 1.00 93.12 368 THR A N 1
ATOM 2889 C CA . THR A 1 368 ? -11.963 17.977 26.199 1.00 93.12 368 THR A CA 1
ATOM 2890 C C . THR A 1 368 ? -11.362 16.709 25.589 1.00 93.12 368 THR A C 1
ATOM 2892 O O . THR A 1 368 ? -12.034 15.683 25.434 1.00 93.12 368 THR A O 1
ATOM 2895 N N . LEU A 1 369 ? -10.075 16.762 25.235 1.00 91.94 369 LEU A N 1
ATOM 2896 C CA . LEU A 1 369 ? -9.354 15.603 24.709 1.00 91.94 369 LEU A CA 1
ATOM 2897 C C . LEU A 1 369 ? -9.408 14.423 25.694 1.00 91.94 369 LEU A C 1
ATOM 2899 O O . LEU A 1 369 ? -9.624 13.284 25.289 1.00 91.94 369 LEU A O 1
ATOM 2903 N N . GLU A 1 370 ? -9.275 14.708 26.987 1.00 93.00 370 GLU A N 1
ATOM 2904 C CA . GLU A 1 370 ? -9.297 13.730 28.073 1.00 93.00 370 GLU A CA 1
ATOM 2905 C C . GLU A 1 370 ? -10.674 13.070 28.218 1.00 93.00 370 GLU A C 1
ATOM 2907 O O . GLU A 1 370 ? -10.762 11.864 28.434 1.00 93.00 370 GLU A O 1
ATOM 2912 N N . GLU A 1 371 ? -11.758 13.831 28.049 1.00 94.38 371 GLU A N 1
ATOM 2913 C CA . GLU A 1 371 ? -13.122 13.294 28.080 1.00 94.38 371 GLU A CA 1
ATOM 2914 C C . GLU A 1 371 ? -13.395 12.364 26.892 1.00 94.38 371 GLU A C 1
ATOM 2916 O O . GLU A 1 371 ? -14.016 11.310 27.052 1.00 94.38 371 GLU A O 1
ATOM 2921 N N . VAL A 1 372 ? -12.916 12.726 25.697 1.00 94.12 372 VAL A N 1
ATOM 2922 C CA . VAL A 1 372 ? -12.994 11.863 24.508 1.00 94.12 372 VAL A CA 1
ATOM 2923 C C . VAL A 1 372 ? -12.204 10.574 24.738 1.00 94.12 372 VAL A C 1
ATOM 2925 O O . VAL A 1 372 ? -12.731 9.484 24.505 1.00 94.12 372 VAL A O 1
ATOM 2928 N N . GLN A 1 373 ? -10.976 10.684 25.252 1.00 94.00 373 GLN A N 1
ATOM 2929 C CA . GLN A 1 373 ? -10.131 9.537 25.583 1.00 94.00 373 GLN A CA 1
ATOM 2930 C C . GLN A 1 373 ? -10.781 8.624 26.631 1.00 94.00 373 GLN A C 1
ATOM 2932 O O . GLN A 1 373 ? -10.818 7.411 26.450 1.00 94.00 373 GLN A O 1
ATOM 2937 N N . GLU A 1 374 ? -11.362 9.168 27.696 1.00 94.38 374 GLU A N 1
ATOM 2938 C CA . GLU A 1 374 ? -12.014 8.354 28.725 1.00 94.38 374 GLU A CA 1
ATOM 2939 C C . GLU A 1 374 ? -13.222 7.581 28.173 1.00 94.38 374 GLU A C 1
ATOM 2941 O O . GLU A 1 374 ? -13.424 6.414 28.513 1.00 94.38 374 GLU A O 1
ATOM 2946 N N . VAL A 1 375 ? -14.001 8.189 27.274 1.00 94.75 375 VAL A N 1
ATOM 2947 C CA . VAL A 1 375 ? -15.143 7.524 26.627 1.00 94.75 375 VAL A CA 1
ATOM 2948 C C . VAL A 1 375 ? -14.680 6.395 25.709 1.00 94.75 375 VAL A C 1
ATOM 2950 O O . VAL A 1 375 ? -15.273 5.313 25.725 1.00 94.75 375 VAL A O 1
ATOM 2953 N N . LEU A 1 376 ? -13.618 6.623 24.930 1.00 95.38 376 LEU A N 1
ATOM 2954 C CA . LEU A 1 376 ? -13.000 5.596 24.086 1.00 95.38 376 LEU A CA 1
ATOM 2955 C C . LEU A 1 376 ? -12.478 4.429 24.928 1.00 95.38 376 LEU A C 1
ATOM 2957 O O . LEU A 1 376 ? -12.794 3.274 24.644 1.00 95.38 376 LEU A O 1
ATOM 2961 N N . ARG A 1 377 ? -11.741 4.736 26.000 1.00 95.75 377 ARG A N 1
ATOM 2962 C CA . ARG A 1 377 ? -11.181 3.761 26.940 1.00 95.75 377 ARG A CA 1
ATOM 2963 C C . ARG A 1 377 ? -12.272 2.929 27.605 1.00 95.75 377 ARG A C 1
ATOM 2965 O O . ARG A 1 377 ? -12.200 1.705 27.574 1.00 95.75 377 ARG A O 1
ATOM 2972 N N . SER A 1 378 ? -13.307 3.572 28.144 1.00 96.25 378 SER A N 1
ATOM 2973 C CA . SER A 1 378 ? -14.420 2.886 28.807 1.00 96.25 378 SER A CA 1
ATOM 2974 C C . SER A 1 378 ? -15.156 1.930 27.856 1.00 96.25 378 SER A C 1
ATOM 2976 O O . SER A 1 378 ? -15.410 0.778 28.215 1.00 96.25 378 SER A O 1
ATOM 2978 N N . LYS A 1 379 ? -15.430 2.352 26.612 1.00 97.06 379 LYS A N 1
ATOM 2979 C CA . LYS A 1 379 ? -16.043 1.482 25.590 1.00 97.06 379 LYS A CA 1
ATOM 2980 C C . LYS A 1 379 ? -15.139 0.318 25.192 1.00 97.06 379 LYS A C 1
ATOM 2982 O O . LYS A 1 379 ? -15.614 -0.809 25.079 1.00 97.06 379 LYS A O 1
ATOM 2987 N N . LEU A 1 380 ? -13.842 0.568 25.021 1.00 96.44 380 LEU A N 1
ATOM 2988 C CA . LEU A 1 380 ? -12.862 -0.471 24.717 1.00 96.44 380 LEU A CA 1
ATOM 2989 C C . LEU A 1 380 ? -12.786 -1.519 25.838 1.00 96.44 380 LEU A C 1
ATOM 2991 O O . LEU A 1 380 ? -12.890 -2.711 25.559 1.00 96.44 380 LEU A O 1
ATOM 2995 N N . VAL A 1 381 ? -12.683 -1.091 27.100 1.00 96.88 381 VAL A N 1
ATOM 2996 C CA . VAL A 1 381 ? -12.687 -1.983 28.274 1.00 96.88 381 VAL A CA 1
ATOM 2997 C C . VAL A 1 381 ? -13.996 -2.766 28.369 1.00 96.88 381 VAL A C 1
ATOM 2999 O O . VAL A 1 381 ? -13.980 -3.968 28.628 1.00 96.88 381 VAL A O 1
ATOM 3002 N N . SER A 1 382 ? -15.133 -2.124 28.097 1.00 97.94 382 SER A N 1
ATOM 3003 C CA . SER A 1 382 ? -16.436 -2.792 28.045 1.00 97.94 382 SER A CA 1
ATOM 3004 C C . SER A 1 382 ? -16.468 -3.905 26.988 1.00 97.94 382 SER A C 1
ATOM 3006 O O . SER A 1 382 ? -16.879 -5.024 27.295 1.00 97.94 382 SER A O 1
ATOM 3008 N N . CYS A 1 383 ? -15.951 -3.648 25.780 1.00 97.75 383 CYS A N 1
ATOM 3009 C CA . CYS A 1 383 ? -15.844 -4.653 24.716 1.00 97.75 383 CYS A CA 1
ATOM 3010 C C . CYS A 1 383 ? -14.898 -5.799 25.087 1.00 97.75 383 CYS A C 1
ATOM 3012 O O . CYS A 1 383 ? -15.249 -6.959 24.894 1.00 97.75 383 CYS A O 1
ATOM 3014 N N . LEU A 1 384 ? -13.726 -5.489 25.655 1.00 97.19 384 LEU A N 1
ATOM 3015 C CA . LEU A 1 384 ? -12.753 -6.487 26.113 1.00 97.19 384 LEU A CA 1
ATOM 3016 C C . LEU A 1 384 ? -13.369 -7.416 27.161 1.00 97.19 384 LEU A C 1
ATOM 3018 O O . LEU A 1 384 ? -13.241 -8.637 27.061 1.00 97.19 384 LEU A O 1
ATOM 3022 N N . LYS A 1 385 ? -14.091 -6.847 28.135 1.00 97.94 385 LYS A N 1
ATOM 3023 C CA . LYS A 1 385 ? -14.821 -7.626 29.134 1.00 97.94 385 LYS A CA 1
ATOM 3024 C C . LYS A 1 385 ? -15.909 -8.452 28.471 1.00 97.94 385 LYS A C 1
ATOM 3026 O O . LYS A 1 385 ? -16.003 -9.626 28.773 1.00 97.94 385 LYS A O 1
ATOM 3031 N N . ALA A 1 386 ? -16.736 -7.897 27.594 1.00 97.88 386 ALA A N 1
ATOM 3032 C CA . ALA A 1 386 ? -17.847 -8.636 26.993 1.00 97.88 386 ALA A CA 1
ATOM 3033 C C . ALA A 1 386 ? -17.409 -9.711 25.976 1.00 97.88 386 ALA A C 1
ATOM 3035 O O . ALA A 1 386 ? -18.115 -10.703 25.813 1.00 97.88 386 ALA A O 1
ATOM 3036 N N . GLY A 1 387 ? -16.237 -9.552 25.353 1.00 97.44 387 GLY A N 1
ATOM 3037 C CA . GLY A 1 387 ? -15.853 -10.314 24.161 1.00 97.44 387 GLY A CA 1
ATOM 3038 C C . GLY A 1 387 ? -16.554 -9.797 22.898 1.00 97.44 387 GLY A C 1
ATOM 3039 O O . GLY A 1 387 ? -16.700 -10.537 21.930 1.00 97.44 387 GLY A O 1
ATOM 3040 N N . ASP A 1 388 ? -17.013 -8.543 22.923 1.00 97.94 388 ASP A N 1
ATOM 3041 C CA . ASP A 1 388 ? -17.762 -7.906 21.837 1.00 97.94 388 ASP A CA 1
ATOM 3042 C C . ASP A 1 388 ? -16.822 -7.198 20.849 1.00 97.94 388 ASP A C 1
ATOM 3044 O O . ASP A 1 388 ? -15.659 -6.910 21.144 1.00 97.94 388 ASP A O 1
ATOM 3048 N N . MET A 1 389 ? -17.344 -6.873 19.668 1.00 97.56 389 MET A N 1
ATOM 3049 C CA . MET A 1 389 ? -16.620 -6.101 18.662 1.00 97.56 389 MET A CA 1
ATOM 3050 C C . MET A 1 389 ? -16.689 -4.597 18.967 1.00 97.56 389 MET A C 1
ATOM 3052 O O . MET A 1 389 ? -17.771 -4.032 19.136 1.00 97.56 389 MET A O 1
ATOM 3056 N N . LEU A 1 390 ? -15.543 -3.918 18.959 1.00 97.44 390 LEU A N 1
ATOM 3057 C CA . LEU A 1 390 ? -15.484 -2.457 18.972 1.00 97.44 390 LEU A CA 1
ATOM 3058 C C . LEU A 1 390 ? -15.492 -1.930 17.531 1.00 97.44 390 LEU A C 1
ATOM 3060 O O . LEU A 1 390 ? -14.537 -2.154 16.786 1.00 97.44 390 LEU A O 1
ATOM 3064 N N . LEU A 1 391 ? -16.550 -1.211 17.150 1.00 97.50 391 LEU A N 1
ATOM 3065 C CA . LEU A 1 391 ? -16.692 -0.605 15.824 1.00 97.50 391 LEU A CA 1
ATOM 3066 C C . LEU A 1 391 ? -16.359 0.891 15.870 1.00 97.50 391 LEU A C 1
ATOM 3068 O O . LEU A 1 391 ? -17.116 1.677 16.440 1.00 97.50 391 LEU A O 1
ATOM 3072 N N . ILE A 1 392 ? -15.254 1.294 15.242 1.00 96.38 392 ILE A N 1
ATOM 3073 C CA . ILE A 1 392 ? -14.819 2.694 15.141 1.00 96.38 392 ILE A CA 1
ATOM 3074 C C . ILE A 1 392 ? -15.275 3.263 13.794 1.00 96.38 392 ILE A C 1
ATOM 3076 O O . ILE A 1 392 ? -14.727 2.920 12.749 1.00 96.38 392 ILE A O 1
ATOM 3080 N N . ARG A 1 393 ? -16.267 4.155 13.819 1.00 96.62 393 ARG A N 1
ATOM 3081 C CA . ARG A 1 393 ? -16.855 4.780 12.628 1.00 96.62 393 ARG A CA 1
ATOM 3082 C C . ARG A 1 393 ? -16.207 6.135 12.371 1.00 96.62 393 ARG A C 1
ATOM 3084 O O . ARG A 1 393 ? -16.391 7.075 13.146 1.00 96.62 393 ARG A O 1
ATOM 3091 N N . LEU A 1 394 ? -15.473 6.237 11.266 1.00 95.44 394 LEU A N 1
ATOM 3092 C CA . LEU A 1 394 ? -14.845 7.480 10.801 1.00 95.44 394 LEU A CA 1
ATOM 3093 C C . LEU A 1 394 ? -15.769 8.291 9.881 1.00 95.44 394 LEU A C 1
ATOM 3095 O O . LEU A 1 394 ? -15.620 9.510 9.777 1.00 95.44 394 LEU A O 1
ATOM 3099 N N . LYS A 1 395 ? -16.753 7.626 9.255 1.00 93.75 395 LYS A N 1
ATOM 3100 C CA . LYS A 1 395 ? -17.647 8.205 8.238 1.00 93.75 395 LYS A CA 1
ATOM 3101 C C . LYS A 1 395 ? -16.832 8.866 7.113 1.00 93.75 395 LYS A C 1
ATOM 3103 O O . LYS A 1 395 ? -15.810 8.314 6.695 1.00 93.75 395 LYS A O 1
ATOM 3108 N N . ASP A 1 396 ? -17.254 10.047 6.667 1.00 90.81 396 ASP A N 1
ATOM 3109 C CA . ASP A 1 396 ? -16.542 10.896 5.710 1.00 90.81 396 ASP A CA 1
ATOM 3110 C C . ASP A 1 396 ? -15.442 11.751 6.348 1.00 90.81 396 ASP A C 1
ATOM 3112 O O . ASP A 1 396 ? -14.750 12.477 5.639 1.00 90.81 396 ASP A O 1
ATOM 3116 N N . SER A 1 397 ? -15.261 11.742 7.668 1.00 87.19 397 SER A N 1
ATOM 3117 C CA . SER A 1 397 ? -14.348 12.691 8.302 1.00 87.19 397 SER A CA 1
ATOM 3118 C C . SER A 1 397 ? -12.903 12.208 8.239 1.00 87.19 397 SER A C 1
ATOM 3120 O O . SER A 1 397 ? -12.585 11.092 8.650 1.00 87.19 397 SER A O 1
ATOM 3122 N N . VAL A 1 398 ? -12.012 13.081 7.768 1.00 79.75 398 VAL A N 1
ATOM 3123 C CA . VAL A 1 398 ? -10.568 12.892 7.913 1.00 79.75 398 VAL A CA 1
ATOM 3124 C C . VAL A 1 398 ? -10.168 13.454 9.270 1.00 79.75 398 VAL A C 1
ATOM 3126 O O . VAL A 1 398 ? -9.819 14.625 9.402 1.00 79.75 398 VAL A O 1
ATOM 3129 N N . MET A 1 399 ? -10.320 12.639 10.309 1.00 84.75 399 MET A N 1
ATOM 3130 C CA . MET A 1 399 ? -9.906 13.015 11.656 1.00 84.75 399 MET A CA 1
ATOM 3131 C C . MET A 1 399 ? -8.589 12.351 11.985 1.00 84.75 399 MET A C 1
ATOM 3133 O O . MET A 1 399 ? -8.457 11.144 11.793 1.00 84.75 399 MET A O 1
ATOM 3137 N N . ASP A 1 400 ? -7.668 13.122 12.559 1.00 87.56 400 ASP A N 1
ATOM 3138 C CA . ASP A 1 400 ? -6.509 12.559 13.233 1.00 87.56 400 ASP A CA 1
ATOM 3139 C C . ASP A 1 400 ? -6.982 11.773 14.444 1.00 87.56 400 ASP A C 1
ATOM 3141 O O . ASP A 1 400 ? -7.226 12.333 15.513 1.00 87.56 400 ASP A O 1
ATOM 3145 N N . ILE A 1 401 ? -7.198 10.473 14.256 1.00 87.88 401 ILE A N 1
ATOM 3146 C CA . ILE A 1 401 ? -7.583 9.617 15.364 1.00 87.88 401 ILE A CA 1
ATOM 3147 C C . ILE A 1 401 ? -6.380 9.325 16.258 1.00 87.88 401 ILE A C 1
ATOM 3149 O O . ILE A 1 401 ? -6.577 9.111 17.451 1.00 87.88 401 ILE A O 1
ATOM 3153 N N . MET A 1 402 ? -5.151 9.378 15.727 1.00 88.62 402 MET A N 1
ATOM 3154 C CA . MET A 1 402 ? -3.926 9.071 16.472 1.00 88.62 402 MET A CA 1
ATOM 3155 C C . MET A 1 402 ? -3.709 10.019 17.647 1.00 88.62 402 MET A C 1
ATOM 3157 O O . MET A 1 402 ? -3.205 9.584 18.679 1.00 88.62 402 MET A O 1
ATOM 3161 N N . GLN A 1 403 ? -4.170 11.269 17.559 1.00 90.19 403 GLN A N 1
ATOM 3162 C CA . GLN A 1 403 ? -4.107 12.206 18.689 1.00 90.19 403 GLN A CA 1
ATOM 3163 C C . GLN A 1 403 ? -4.884 11.723 19.935 1.00 90.19 403 GLN A C 1
ATOM 3165 O O . GLN A 1 403 ? -4.575 12.125 21.058 1.00 90.19 403 GLN A O 1
ATOM 3170 N N . TYR A 1 404 ? -5.886 10.849 19.764 1.00 89.31 404 TYR A N 1
ATOM 3171 C CA . TYR A 1 404 ? -6.660 10.270 20.869 1.00 89.31 404 TYR A CA 1
ATOM 3172 C C . TYR A 1 404 ? -6.020 8.993 21.437 1.00 89.31 404 TYR A C 1
ATOM 3174 O O . TYR A 1 404 ? -6.403 8.554 22.520 1.00 89.31 404 TYR A O 1
ATOM 3182 N N . TRP A 1 405 ? -5.027 8.419 20.754 1.00 86.94 405 TRP A N 1
ATOM 3183 C CA . TRP A 1 405 ? -4.350 7.180 21.141 1.00 86.94 405 TRP A CA 1
ATOM 3184 C C . TRP A 1 405 ? -2.921 7.475 21.600 1.00 86.94 405 TRP A C 1
ATOM 3186 O O . TRP A 1 405 ? -1.953 7.321 20.856 1.00 86.94 405 TRP A O 1
ATOM 3196 N N . THR A 1 406 ? -2.784 7.937 22.844 1.00 82.38 406 THR A N 1
ATOM 3197 C CA . THR A 1 406 ? -1.476 8.261 23.429 1.00 82.38 406 THR A CA 1
ATOM 3198 C C . THR A 1 406 ? -0.924 7.110 24.264 1.00 82.38 406 THR A C 1
ATOM 3200 O O . THR A 1 406 ? -1.657 6.401 24.948 1.00 82.38 406 THR A O 1
ATOM 3203 N N . SER A 1 407 ? 0.402 6.966 24.308 1.00 75.88 407 SER A N 1
ATOM 3204 C CA . SER A 1 407 ? 1.070 5.948 25.135 1.00 75.88 407 SER A CA 1
ATOM 3205 C C . SER A 1 407 ? 0.723 6.026 26.631 1.00 75.88 407 SER A C 1
ATOM 3207 O O . SER A 1 407 ? 0.874 5.022 27.334 1.00 75.88 407 SER A O 1
ATOM 3209 N N . ALA A 1 408 ? 0.256 7.185 27.106 1.00 76.69 408 ALA A N 1
ATOM 3210 C CA . ALA A 1 408 ? -0.102 7.433 28.496 1.00 76.69 408 ALA A CA 1
ATOM 3211 C C . ALA A 1 408 ? -1.510 6.940 28.872 1.00 76.69 408 ALA A C 1
ATOM 3213 O O . ALA A 1 408 ? -1.682 6.449 29.983 1.00 76.69 408 ALA A O 1
ATOM 3214 N N . SER A 1 409 ? -2.500 7.060 27.980 1.00 78.44 409 SER A N 1
ATOM 3215 C CA . SER A 1 409 ? -3.909 6.755 28.289 1.00 78.44 409 SER A CA 1
ATOM 3216 C C . SER A 1 409 ? -4.464 5.585 27.479 1.00 78.44 409 SER A C 1
ATOM 3218 O O . SER A 1 409 ? -4.980 4.619 28.038 1.00 78.44 409 SER A O 1
ATOM 3220 N N . LEU A 1 410 ? -4.337 5.654 26.157 1.00 85.00 410 LEU A N 1
ATOM 3221 C CA . LEU A 1 410 ? -4.958 4.742 25.205 1.00 85.00 410 LEU A CA 1
ATOM 3222 C C . LEU A 1 410 ? -3.896 4.235 24.229 1.00 85.00 410 LEU A C 1
ATOM 3224 O O . LEU A 1 410 ? -3.445 4.997 23.375 1.00 85.00 410 LEU A O 1
ATOM 3228 N N . PRO A 1 411 ? -3.471 2.967 24.332 1.00 84.81 411 PRO A N 1
ATOM 3229 C CA . PRO A 1 411 ? -2.340 2.479 23.565 1.00 84.81 411 PRO A CA 1
ATOM 3230 C C . PRO A 1 411 ? -2.608 2.596 22.058 1.00 84.81 411 PRO A C 1
ATOM 3232 O O . PRO A 1 411 ? -3.565 2.022 21.541 1.00 84.81 411 PRO A O 1
ATOM 3235 N N . ALA A 1 412 ? -1.711 3.293 21.349 1.00 85.44 412 ALA A N 1
ATOM 3236 C CA . ALA A 1 412 ? -1.688 3.363 19.882 1.00 85.44 412 ALA A CA 1
ATOM 3237 C C . ALA A 1 412 ? -1.627 1.974 19.222 1.00 85.44 412 ALA A C 1
ATOM 3239 O O . ALA A 1 412 ? -2.031 1.797 18.078 1.00 85.44 412 ALA A O 1
ATOM 3240 N N . ASP A 1 413 ? -1.201 0.971 19.987 1.00 85.69 413 ASP A N 1
ATOM 3241 C CA . ASP A 1 413 ? -1.213 -0.440 19.626 1.00 85.69 413 ASP A CA 1
ATOM 3242 C C . ASP A 1 413 ? -2.611 -1.014 19.328 1.00 85.69 413 ASP A C 1
ATOM 3244 O O . ASP A 1 413 ? -2.708 -2.171 18.928 1.00 85.69 413 ASP A O 1
ATOM 3248 N N . ILE A 1 414 ? -3.694 -0.246 19.501 1.00 90.06 414 ILE A N 1
ATOM 3249 C CA . ILE A 1 414 ? -5.048 -0.663 19.116 1.00 90.06 414 ILE A CA 1
ATOM 3250 C C . ILE A 1 414 ? -5.158 -1.033 17.627 1.00 90.06 414 ILE A C 1
ATOM 3252 O O . ILE A 1 414 ? -5.960 -1.893 17.264 1.00 90.06 414 ILE A O 1
ATOM 3256 N N . PHE A 1 415 ? -4.332 -0.425 16.772 1.00 90.25 415 PHE A N 1
ATOM 3257 C CA . PHE A 1 415 ? -4.296 -0.711 15.336 1.00 90.25 415 PHE A CA 1
ATOM 3258 C C . PHE A 1 415 ? -3.464 -1.951 14.988 1.00 90.25 415 PHE A C 1
ATOM 3260 O O . PHE A 1 415 ? -3.592 -2.480 13.883 1.00 90.25 415 PHE A O 1
ATOM 3267 N N . THR A 1 416 ? -2.683 -2.471 15.941 1.00 90.19 416 THR A N 1
ATOM 3268 C CA . THR A 1 416 ? -1.968 -3.733 15.774 1.00 90.19 416 THR A CA 1
ATOM 3269 C C . THR A 1 416 ? -2.714 -4.867 16.477 1.00 90.19 416 THR A C 1
ATOM 3271 O O . THR A 1 416 ? -2.849 -4.902 17.704 1.00 90.19 416 THR A O 1
ATOM 3274 N N . TYR A 1 417 ? -3.141 -5.869 15.710 1.00 90.06 417 TYR A N 1
ATOM 3275 C CA . TYR A 1 417 ? -3.881 -7.006 16.252 1.00 90.06 417 TYR A CA 1
ATOM 3276 C C . TYR A 1 417 ? -3.134 -7.701 17.406 1.00 90.06 417 TYR A C 1
ATOM 3278 O O . TYR A 1 417 ? -1.950 -8.032 17.306 1.00 90.06 417 TYR A O 1
ATOM 3286 N N . GLY A 1 418 ? -3.842 -7.948 18.510 1.00 88.31 418 GLY A N 1
ATOM 3287 C CA . GLY A 1 418 ? -3.333 -8.674 19.678 1.00 88.31 418 GLY A CA 1
ATOM 3288 C C . GLY A 1 418 ? -2.367 -7.894 20.580 1.00 88.31 418 GLY A C 1
ATOM 3289 O O . GLY A 1 418 ? -2.107 -8.329 21.702 1.00 88.31 418 GLY A O 1
ATOM 3290 N N . LYS A 1 419 ? -1.859 -6.724 20.171 1.00 92.12 419 LYS A N 1
ATOM 3291 C CA . LYS A 1 419 ? -1.030 -5.907 21.071 1.00 92.12 419 LYS A CA 1
ATOM 3292 C C . LYS A 1 419 ? -1.848 -5.241 22.179 1.00 92.12 419 LYS A C 1
ATOM 3294 O O . LYS A 1 419 ? -1.378 -5.121 23.309 1.00 92.12 419 LYS A O 1
ATOM 3299 N N . VAL A 1 420 ? -3.094 -4.864 21.890 1.00 91.81 420 VAL A N 1
ATOM 3300 C CA . VAL A 1 420 ? -4.020 -4.300 22.889 1.00 91.81 420 VAL A CA 1
ATOM 3301 C C . VAL A 1 420 ? -4.325 -5.281 24.031 1.00 91.81 420 VAL A C 1
ATOM 3303 O O . VAL A 1 420 ? -4.564 -4.861 25.158 1.00 91.81 420 VAL A O 1
ATOM 3306 N N . THR A 1 421 ? -4.243 -6.589 23.764 1.00 92.75 421 THR A N 1
ATOM 3307 C CA . THR A 1 421 ? -4.474 -7.656 24.751 1.0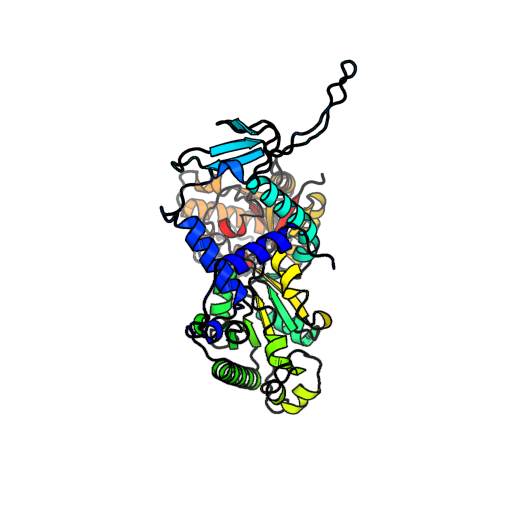0 92.75 421 THR A CA 1
ATOM 3308 C C . THR A 1 421 ? -3.219 -8.037 25.541 1.00 92.75 421 THR A C 1
ATOM 3310 O O . THR A 1 421 ? -3.261 -8.951 26.361 1.00 92.75 421 THR A O 1
ATOM 3313 N N . MET A 1 422 ? -2.082 -7.373 25.309 1.00 95.06 422 MET A N 1
ATOM 3314 C CA . MET A 1 422 ? -0.880 -7.585 26.115 1.00 95.06 422 MET A CA 1
ATOM 3315 C C . MET A 1 422 ? -1.076 -7.030 27.527 1.00 95.06 422 MET A C 1
ATOM 3317 O O . MET A 1 422 ? -1.668 -5.968 27.712 1.00 95.06 422 MET A O 1
ATOM 3321 N N . LYS A 1 423 ? -0.522 -7.722 28.531 1.00 94.88 423 LYS A N 1
ATOM 3322 C CA . LYS A 1 423 ? -0.671 -7.368 29.952 1.00 94.88 423 LYS A CA 1
ATOM 3323 C C . LYS A 1 423 ? -0.335 -5.899 30.243 1.00 94.88 423 LYS A C 1
ATOM 3325 O O . LYS A 1 423 ? -1.090 -5.231 30.933 1.00 94.88 423 LYS A O 1
ATOM 3330 N N . GLU A 1 424 ? 0.759 -5.385 29.683 1.00 93.38 424 GLU A N 1
ATOM 3331 C CA . GLU A 1 424 ? 1.195 -3.992 29.876 1.00 93.38 424 GLU A CA 1
ATOM 3332 C C . GLU A 1 424 ? 0.216 -2.962 29.294 1.00 93.38 424 GLU A C 1
ATOM 3334 O O . GLU A 1 424 ? 0.064 -1.865 29.829 1.00 93.38 424 GLU A O 1
ATOM 3339 N N . SER A 1 425 ? -0.455 -3.294 28.191 1.00 93.44 425 SER A N 1
ATOM 3340 C CA . SER A 1 425 ? -1.490 -2.445 27.592 1.00 93.44 425 SER A CA 1
ATOM 3341 C C . SER A 1 425 ? -2.775 -2.492 28.415 1.00 93.44 425 SER A C 1
ATOM 3343 O O . SER A 1 425 ? -3.371 -1.451 28.674 1.00 93.44 425 SER A O 1
ATOM 3345 N N . LEU A 1 426 ? -3.163 -3.678 28.889 1.00 94.94 426 LEU A N 1
ATOM 3346 C CA . LEU A 1 426 ? -4.355 -3.863 29.717 1.00 94.94 426 LEU A CA 1
ATOM 3347 C C . LEU A 1 426 ? -4.249 -3.141 31.066 1.00 94.94 426 LEU A C 1
ATOM 3349 O O . LEU A 1 426 ? -5.167 -2.408 31.420 1.00 94.94 426 LEU A O 1
ATOM 3353 N N . GLU A 1 427 ? -3.127 -3.273 31.781 1.00 94.50 427 GLU A N 1
ATOM 3354 C CA . GLU A 1 427 ? -2.925 -2.612 33.084 1.00 94.50 427 GLU A CA 1
ATOM 3355 C C . GLU A 1 427 ? -2.925 -1.078 32.986 1.00 94.50 427 GLU A C 1
ATOM 3357 O O . GLU A 1 427 ? -3.258 -0.408 33.958 1.00 94.50 427 GLU A O 1
ATOM 3362 N N . ARG A 1 428 ? -2.578 -0.510 31.822 1.00 92.44 428 ARG A N 1
ATOM 3363 C CA . ARG A 1 428 ? -2.679 0.939 31.573 1.00 92.44 428 ARG A CA 1
ATOM 3364 C C . ARG A 1 428 ? -4.115 1.398 31.315 1.00 92.44 428 ARG A C 1
ATOM 3366 O O . ARG A 1 428 ? -4.464 2.517 31.672 1.00 92.44 428 ARG A O 1
ATOM 3373 N N . MET A 1 429 ? -4.932 0.562 30.672 1.00 93.75 429 MET A N 1
ATOM 3374 C CA . MET A 1 429 ? -6.300 0.918 30.278 1.00 93.75 429 MET A CA 1
ATOM 3375 C C . MET A 1 429 ? -7.339 0.652 31.369 1.00 93.75 429 MET A C 1
ATOM 3377 O O . MET A 1 429 ? -8.312 1.400 31.462 1.00 93.75 429 MET A O 1
ATOM 3381 N N . TYR A 1 430 ? -7.183 -0.423 32.145 1.00 96.00 430 TYR A N 1
ATOM 3382 C CA . TYR A 1 430 ? -8.145 -0.815 33.176 1.00 96.00 430 TYR A CA 1
ATOM 3383 C C . TYR A 1 430 ? -7.933 0.003 34.441 1.00 96.00 430 TYR A C 1
ATOM 3385 O O . TYR A 1 430 ? -6.844 0.008 35.015 1.00 96.00 430 TYR A O 1
ATOM 3393 N N . LYS A 1 431 ? -9.011 0.611 34.931 1.00 96.50 431 LYS A N 1
ATOM 3394 C CA . LYS A 1 431 ? -9.058 1.129 36.299 1.00 96.50 431 LYS A CA 1
ATOM 3395 C C . LYS A 1 431 ? -9.283 -0.023 37.275 1.00 96.50 431 LYS A C 1
ATOM 3397 O O . LYS A 1 431 ? -9.830 -1.063 36.899 1.00 96.50 431 LYS A O 1
ATOM 3402 N N . ASP A 1 432 ? -8.868 0.138 38.527 1.00 97.62 432 ASP A N 1
ATOM 3403 C CA . ASP A 1 432 ? -8.942 -0.947 39.512 1.00 97.62 432 ASP A CA 1
ATOM 3404 C C . ASP A 1 432 ? -10.387 -1.409 39.767 1.00 97.62 432 ASP A C 1
ATOM 3406 O O . ASP A 1 432 ? -10.629 -2.602 39.935 1.00 97.62 432 ASP A O 1
ATOM 3410 N N . GLU A 1 433 ? -11.363 -0.501 39.691 1.00 97.81 433 GLU A N 1
ATOM 3411 C CA . GLU A 1 433 ? -12.795 -0.799 39.791 1.00 97.81 433 GLU A CA 1
ATOM 3412 C C . GLU A 1 433 ? -13.372 -1.568 38.587 1.00 97.81 433 GLU A C 1
ATOM 3414 O O . GLU A 1 433 ? -14.449 -2.160 38.681 1.00 97.81 433 GLU A O 1
ATOM 3419 N N . GLU A 1 434 ? -12.675 -1.587 37.450 1.00 97.69 434 GLU A N 1
ATOM 3420 C CA . GLU A 1 434 ? -13.120 -2.279 36.236 1.00 97.69 434 GLU A CA 1
ATOM 3421 C C . GLU A 1 434 ? -12.594 -3.716 36.150 1.00 97.69 434 GLU A C 1
ATOM 3423 O O . GLU A 1 434 ? -13.151 -4.529 35.396 1.00 97.69 434 GLU A O 1
ATOM 3428 N N . LYS A 1 435 ? -11.548 -4.033 36.925 1.00 98.12 435 LYS A N 1
ATOM 3429 C CA . LYS A 1 435 ? -10.918 -5.355 37.002 1.00 98.12 435 LYS A CA 1
ATOM 3430 C C . LYS A 1 435 ? -11.866 -6.361 37.660 1.00 98.12 435 LYS A C 1
ATOM 3432 O O . LYS A 1 435 ? -12.444 -6.103 38.714 1.00 98.12 435 LYS A O 1
ATOM 3437 N N . GLU A 1 436 ? -12.012 -7.546 37.070 1.00 97.62 436 GLU A N 1
ATOM 3438 C CA . GLU A 1 436 ? -12.811 -8.619 37.676 1.00 97.62 436 GLU A CA 1
ATOM 3439 C C . GLU A 1 436 ? -11.897 -9.426 38.600 1.00 97.62 436 GLU A C 1
ATOM 3441 O O . GLU A 1 436 ? -10.902 -9.999 38.160 1.00 97.62 436 GLU A O 1
ATOM 3446 N N . HIS A 1 437 ? -12.196 -9.422 39.902 1.00 97.31 437 HIS A N 1
ATOM 3447 C CA . HIS A 1 437 ? -11.351 -10.052 40.926 1.00 97.31 437 HIS A CA 1
ATOM 3448 C C . HIS A 1 437 ? -9.890 -9.556 40.913 1.00 97.31 437 HIS A C 1
ATOM 3450 O O . HIS A 1 437 ? -8.965 -10.317 41.192 1.00 97.31 437 HIS A O 1
ATOM 3456 N N . GLY A 1 438 ? -9.679 -8.276 40.581 1.00 96.88 438 GLY A N 1
ATOM 3457 C CA . GLY A 1 438 ? -8.348 -7.663 40.511 1.00 96.88 438 GLY A CA 1
ATOM 3458 C C . GLY A 1 438 ? -7.547 -8.010 39.251 1.00 96.88 438 GLY A C 1
ATOM 3459 O O . GLY A 1 438 ? -6.374 -7.655 39.173 1.00 96.88 438 GLY A O 1
ATOM 3460 N N . VAL A 1 439 ? -8.155 -8.674 38.261 1.00 97.31 439 VAL A N 1
ATOM 3461 C CA . VAL A 1 439 ? -7.508 -9.038 36.994 1.00 97.31 439 VAL A CA 1
ATOM 3462 C C . VAL A 1 439 ? -8.176 -8.325 35.814 1.00 97.31 439 VAL A C 1
ATOM 3464 O O . VAL A 1 439 ? -9.400 -8.176 35.758 1.00 97.31 439 VAL A O 1
ATOM 3467 N N . CYS A 1 440 ? -7.367 -7.893 34.844 1.00 97.69 440 CYS A N 1
ATOM 3468 C CA . CYS A 1 440 ? -7.856 -7.393 33.562 1.00 97.69 440 CYS A CA 1
ATOM 3469 C C . CYS A 1 440 ? -8.406 -8.564 32.730 1.00 97.69 440 CYS A C 1
ATOM 3471 O O . CYS A 1 440 ? -7.643 -9.425 32.292 1.00 97.69 440 CYS A O 1
ATOM 3473 N N . VAL A 1 441 ? -9.723 -8.613 32.525 1.00 97.56 441 VAL A N 1
ATOM 3474 C CA . VAL A 1 441 ? -10.382 -9.698 31.779 1.00 97.56 441 VAL A CA 1
ATOM 3475 C C . VAL A 1 441 ? -10.540 -9.325 30.314 1.00 97.56 441 VAL A C 1
ATOM 3477 O O . VAL A 1 441 ? -11.161 -8.310 30.006 1.00 97.56 441 VAL A O 1
ATOM 3480 N N . VAL A 1 442 ? -10.049 -10.193 29.430 1.00 97.56 442 VAL A N 1
ATOM 3481 C CA . VAL A 1 442 ? -10.316 -10.164 27.988 1.00 97.56 442 VAL A CA 1
ATOM 3482 C C . VAL A 1 442 ? -11.032 -11.460 27.628 1.00 97.56 442 VAL A C 1
ATOM 3484 O O . VAL A 1 442 ? -10.457 -12.535 27.792 1.00 97.56 442 VAL A O 1
ATOM 3487 N N . ARG A 1 443 ? -12.293 -11.375 27.197 1.00 97.62 443 ARG A N 1
ATOM 3488 C CA . ARG A 1 443 ? -13.066 -12.549 26.769 1.00 97.62 443 ARG A CA 1
ATOM 3489 C C . ARG A 1 443 ? -12.831 -12.847 25.290 1.00 97.62 443 ARG A C 1
ATOM 3491 O O . ARG A 1 443 ? -12.558 -11.950 24.488 1.00 97.62 443 ARG A O 1
ATOM 3498 N N . ASP A 1 444 ? -12.961 -14.123 24.944 1.00 95.75 444 ASP A N 1
ATOM 3499 C CA . ASP A 1 444 ? -12.882 -14.583 23.561 1.00 95.75 444 ASP A CA 1
ATOM 3500 C C . ASP A 1 444 ? -13.961 -13.909 22.706 1.00 95.75 444 ASP A C 1
ATOM 3502 O O . ASP A 1 444 ? -15.088 -13.700 23.150 1.00 95.75 444 ASP A O 1
ATOM 3506 N N . GLY A 1 445 ? -13.603 -13.583 21.464 1.00 94.00 445 GLY A N 1
ATOM 3507 C CA . GLY A 1 445 ? -14.492 -12.903 20.515 1.00 94.00 445 GLY A CA 1
ATOM 3508 C C . GLY A 1 445 ? -14.196 -11.416 20.336 1.00 94.00 445 GLY A C 1
ATOM 3509 O O . GLY A 1 445 ? -14.528 -10.874 19.282 1.00 94.00 445 GLY A O 1
ATOM 3510 N N . PHE A 1 446 ? -13.486 -10.789 21.282 1.00 96.75 446 PHE A N 1
ATOM 3511 C CA . PHE A 1 446 ? -13.093 -9.388 21.154 1.00 96.75 446 PHE A CA 1
ATOM 3512 C C . PHE A 1 446 ? -12.318 -9.139 19.852 1.00 96.75 446 PHE A C 1
ATOM 3514 O O . PHE A 1 446 ? -11.322 -9.804 19.553 1.00 96.75 446 PHE A O 1
ATOM 3521 N N . CYS A 1 447 ? -12.769 -8.148 19.088 1.00 96.19 447 CYS A N 1
ATOM 3522 C CA . CYS A 1 447 ? -12.091 -7.665 17.893 1.00 96.19 447 CYS A CA 1
ATOM 3523 C C . CYS A 1 447 ? -12.398 -6.185 17.663 1.00 96.19 447 CYS A C 1
ATOM 3525 O O . CYS A 1 447 ? -13.324 -5.618 18.244 1.00 96.19 447 CYS A O 1
ATOM 3527 N N . ILE A 1 448 ? -11.591 -5.552 16.819 1.00 96.75 448 ILE A N 1
ATOM 3528 C CA . ILE A 1 448 ? -11.698 -4.130 16.499 1.00 96.75 448 ILE A CA 1
ATOM 3529 C C . ILE A 1 448 ? -11.896 -4.022 15.001 1.00 96.75 448 ILE A C 1
ATOM 3531 O O . ILE A 1 448 ? -11.165 -4.655 14.242 1.00 96.75 448 ILE A O 1
ATOM 3535 N N . VAL A 1 449 ? -12.881 -3.236 14.587 1.00 97.25 449 VAL A N 1
ATOM 3536 C CA . VAL A 1 449 ? -13.185 -2.977 13.181 1.00 97.25 449 VAL A CA 1
ATOM 3537 C C . VAL A 1 449 ? -13.303 -1.475 12.987 1.00 97.25 449 VAL A C 1
ATOM 3539 O O . VAL A 1 449 ? -13.927 -0.786 13.794 1.00 97.25 449 VAL A O 1
ATOM 3542 N N . ILE A 1 450 ? -12.698 -0.960 11.922 1.00 96.69 450 ILE A N 1
ATOM 3543 C CA . ILE A 1 450 ? -12.771 0.455 11.558 1.00 96.69 450 ILE A CA 1
ATOM 3544 C C . ILE A 1 450 ? -13.618 0.565 10.293 1.00 96.69 450 ILE A C 1
ATOM 3546 O O . ILE A 1 450 ? -13.374 -0.177 9.346 1.00 96.69 450 ILE A O 1
ATOM 3550 N N . THR A 1 451 ? -14.589 1.477 10.247 1.00 97.19 451 THR A N 1
ATOM 3551 C CA . THR A 1 451 ? -15.335 1.796 9.020 1.00 97.19 451 THR A CA 1
ATOM 3552 C C . THR A 1 451 ? -15.079 3.229 8.578 1.00 97.19 451 THR A C 1
ATOM 3554 O O . THR A 1 451 ? -14.966 4.151 9.391 1.00 97.19 451 THR A O 1
ATOM 3557 N N . SER A 1 452 ? -15.003 3.433 7.267 1.00 96.38 452 SER A N 1
ATOM 3558 C CA . SER A 1 452 ? -14.954 4.749 6.636 1.00 96.38 452 SER A CA 1
ATOM 3559 C C . SER A 1 452 ? -15.824 4.754 5.387 1.00 96.38 452 SER A C 1
ATOM 3561 O O . SER A 1 452 ? -15.933 3.745 4.702 1.00 96.38 452 SER A O 1
ATOM 3563 N N . TRP A 1 453 ? -16.430 5.899 5.090 1.00 95.12 453 TRP A N 1
ATOM 3564 C CA . TRP A 1 453 ? -17.236 6.117 3.884 1.00 95.12 453 TRP A CA 1
ATOM 3565 C C . TRP A 1 453 ? -16.395 6.692 2.732 1.00 95.12 453 TRP A C 1
ATOM 3567 O O . TRP A 1 453 ? -16.903 7.033 1.666 1.00 95.12 453 TRP A O 1
ATOM 3577 N N . ARG A 1 454 ? -15.076 6.810 2.938 1.00 92.81 454 ARG A N 1
ATOM 3578 C CA . ARG A 1 454 ? -14.151 7.328 1.933 1.00 92.81 454 ARG A CA 1
ATOM 3579 C C . ARG A 1 454 ? -14.077 6.386 0.728 1.00 92.81 454 ARG A C 1
ATOM 3581 O O . ARG A 1 454 ? -13.969 5.171 0.906 1.00 92.81 454 ARG A O 1
ATOM 3588 N N . PRO A 1 455 ? -14.068 6.928 -0.501 1.00 90.00 455 PRO A N 1
ATOM 3589 C CA . PRO A 1 455 ? -13.979 6.104 -1.691 1.00 90.00 455 PRO A CA 1
ATOM 3590 C C . PRO A 1 455 ? -12.605 5.437 -1.783 1.00 90.00 455 PRO A C 1
ATOM 3592 O O . PRO A 1 455 ? -11.581 6.001 -1.388 1.00 90.00 455 PRO A O 1
ATOM 3595 N N . VAL A 1 456 ? -12.568 4.250 -2.391 1.00 88.69 456 VAL A N 1
ATOM 3596 C CA . VAL A 1 456 ? -11.337 3.459 -2.583 1.00 88.69 456 VAL A CA 1
ATOM 3597 C C . VAL A 1 456 ? -10.254 4.233 -3.347 1.00 88.69 456 VAL A C 1
ATOM 3599 O O . VAL A 1 456 ? -9.062 3.986 -3.178 1.00 88.69 456 VAL A O 1
ATOM 3602 N N . THR A 1 457 ? -10.652 5.197 -4.175 1.00 80.69 457 THR A N 1
ATOM 3603 C CA . THR A 1 457 ? -9.735 6.034 -4.955 1.00 80.69 457 THR A CA 1
ATOM 3604 C C . THR A 1 457 ? -9.024 7.102 -4.128 1.00 80.69 457 THR A C 1
ATOM 3606 O O . THR A 1 457 ? -7.937 7.515 -4.522 1.00 80.69 457 THR A O 1
ATOM 3609 N N . SER A 1 458 ? -9.593 7.550 -3.002 1.00 86.25 458 SER A N 1
ATOM 3610 C CA . SER A 1 458 ? -9.026 8.649 -2.206 1.00 86.25 458 SER A CA 1
ATOM 3611 C C . SER A 1 458 ? -8.652 8.266 -0.778 1.00 86.25 458 SER A C 1
ATOM 3613 O O . SER A 1 458 ? -7.807 8.947 -0.202 1.00 86.25 458 SER A O 1
ATOM 3615 N N . PHE A 1 459 ? -9.202 7.179 -0.211 1.00 91.50 459 PHE A N 1
ATOM 3616 C CA . PHE A 1 459 ? -9.018 6.836 1.211 1.00 91.50 459 PHE A CA 1
ATOM 3617 C C . PHE A 1 459 ? -7.547 6.823 1.621 1.00 91.50 459 PHE A C 1
ATOM 3619 O O . PHE A 1 459 ? -7.188 7.256 2.708 1.00 91.50 459 PHE A O 1
ATOM 3626 N N . ALA A 1 460 ? -6.683 6.330 0.740 1.00 87.50 460 ALA A N 1
ATOM 3627 C CA . ALA A 1 460 ? -5.295 6.119 1.067 1.00 87.50 460 ALA A CA 1
ATOM 3628 C C . ALA A 1 460 ? -4.536 7.452 1.155 1.00 87.50 460 ALA A C 1
ATOM 3630 O O . ALA A 1 460 ? -3.739 7.651 2.067 1.00 87.50 460 ALA A O 1
ATOM 3631 N N . THR A 1 461 ? -4.838 8.394 0.262 1.00 82.94 461 THR A N 1
ATOM 3632 C CA . THR A 1 461 ? -4.324 9.768 0.322 1.00 82.94 461 THR A CA 1
ATOM 3633 C C . THR A 1 461 ? -4.912 10.525 1.503 1.00 82.94 461 THR A C 1
ATOM 3635 O O . THR A 1 461 ? -4.174 11.205 2.209 1.00 82.94 461 THR A O 1
ATOM 3638 N N . ASP A 1 462 ? -6.213 10.362 1.733 1.00 89.19 462 ASP A N 1
ATOM 3639 C CA . ASP A 1 462 ? -6.964 11.093 2.747 1.00 89.19 462 ASP A CA 1
ATOM 3640 C C . ASP A 1 462 ? -6.609 10.634 4.167 1.00 89.19 462 ASP A C 1
ATOM 3642 O O . ASP A 1 462 ? -6.586 11.449 5.077 1.00 89.19 462 ASP A O 1
ATOM 3646 N N . MET A 1 463 ? -6.327 9.344 4.378 1.00 91.75 463 MET A N 1
ATOM 3647 C CA . MET A 1 463 ? -6.186 8.747 5.714 1.00 91.75 463 MET A CA 1
ATOM 3648 C C . MET A 1 463 ? -4.744 8.408 6.111 1.00 91.75 463 MET A C 1
ATOM 3650 O O . MET A 1 463 ? -4.525 8.057 7.270 1.00 91.75 463 MET A O 1
ATOM 3654 N N . LYS A 1 464 ? -3.758 8.499 5.200 1.00 86.75 464 LYS A N 1
ATOM 3655 C CA . LYS A 1 464 ? -2.366 8.062 5.462 1.00 86.75 464 LYS A CA 1
ATOM 3656 C C . LYS A 1 464 ? -1.726 8.698 6.695 1.00 86.75 464 LYS A C 1
ATOM 3658 O O . LYS A 1 464 ? -0.939 8.036 7.364 1.00 86.75 464 LYS A O 1
ATOM 3663 N N . ASP A 1 465 ? -2.064 9.952 6.979 1.00 87.06 465 ASP A N 1
ATOM 3664 C CA . ASP A 1 465 ? -1.464 10.724 8.072 1.00 87.06 465 ASP A CA 1
ATOM 3665 C C . ASP A 1 465 ? -2.228 10.553 9.394 1.00 87.06 465 ASP A C 1
ATOM 3667 O O . ASP A 1 465 ? -1.768 10.991 10.443 1.00 87.06 465 ASP A O 1
ATOM 3671 N N . TYR A 1 466 ? -3.383 9.887 9.354 1.00 90.19 466 TYR A N 1
ATOM 3672 C CA . TYR A 1 466 ? -4.344 9.848 10.454 1.00 90.19 466 TYR A CA 1
ATOM 3673 C C . TYR A 1 466 ? -4.630 8.444 10.965 1.00 90.19 466 TYR A C 1
ATOM 3675 O O . TYR A 1 466 ? -5.106 8.279 12.083 1.00 90.19 466 TYR A O 1
ATOM 3683 N N . VAL A 1 467 ? -4.368 7.426 10.148 1.00 90.31 467 VAL A N 1
ATOM 3684 C CA . VAL A 1 467 ? -4.541 6.019 10.496 1.00 90.31 467 VAL A CA 1
ATOM 3685 C C . VAL A 1 467 ? -3.315 5.263 9.987 1.00 90.31 467 VAL A C 1
ATOM 3687 O O . VAL A 1 467 ? -2.904 5.497 8.847 1.00 90.31 467 VAL A O 1
ATOM 3690 N N . PRO A 1 468 ? -2.717 4.340 10.764 1.00 89.88 468 PRO A N 1
ATOM 3691 C CA . PRO A 1 468 ? -1.557 3.571 10.327 1.00 89.88 468 PRO A CA 1
ATOM 3692 C C . PRO A 1 468 ? -1.984 2.512 9.306 1.00 89.88 468 PRO A C 1
ATOM 3694 O O . PRO A 1 468 ? -2.016 1.322 9.605 1.00 89.88 468 PRO A O 1
ATOM 3697 N N . LEU A 1 469 ? -2.316 2.947 8.083 1.00 90.31 469 LEU A N 1
ATOM 3698 C CA . LEU A 1 469 ? -2.915 2.100 7.051 1.00 90.31 469 LEU A CA 1
ATOM 3699 C C . LEU A 1 469 ? -2.125 0.804 6.879 1.00 90.31 469 LEU A C 1
ATOM 3701 O O . LEU A 1 469 ? -2.741 -0.247 6.819 1.00 90.31 469 LEU A O 1
ATOM 3705 N N . HIS A 1 470 ? -0.787 0.870 6.891 1.00 85.12 470 HIS A N 1
ATOM 3706 C CA . HIS A 1 470 ? 0.137 -0.263 6.741 1.00 85.12 470 HIS A CA 1
ATOM 3707 C C . HIS A 1 470 ? -0.065 -1.429 7.734 1.00 85.12 470 HIS A C 1
ATOM 3709 O O . HIS A 1 470 ? 0.360 -2.546 7.433 1.00 85.12 470 HIS A O 1
ATOM 3715 N N . GLU A 1 471 ? -0.693 -1.192 8.890 1.00 88.19 471 GLU A N 1
ATOM 3716 C CA . GLU A 1 471 ? -1.032 -2.228 9.878 1.00 88.19 471 GLU A CA 1
ATOM 3717 C C . GLU A 1 471 ? -2.416 -2.854 9.642 1.00 88.19 471 GLU A C 1
ATOM 3719 O O . GLU A 1 471 ? -2.725 -3.923 10.174 1.00 88.19 471 GLU A O 1
ATOM 3724 N N . LEU A 1 472 ? -3.242 -2.212 8.817 1.00 93.25 472 LEU A N 1
ATOM 3725 C CA . LEU A 1 472 ? -4.632 -2.576 8.599 1.00 93.25 472 LEU A CA 1
ATOM 3726 C C . LEU A 1 472 ? -4.803 -3.502 7.395 1.00 93.25 472 LEU A C 1
ATOM 3728 O O . LEU A 1 472 ? -4.078 -3.439 6.398 1.00 93.25 472 LEU A O 1
ATOM 3732 N N . LYS A 1 473 ? -5.843 -4.329 7.464 1.00 94.81 473 LYS A N 1
ATOM 3733 C CA . LYS A 1 473 ? -6.370 -5.065 6.317 1.00 94.81 473 LYS A CA 1
ATOM 3734 C C . LYS A 1 473 ? -7.536 -4.274 5.733 1.00 94.81 473 LYS A C 1
ATOM 3736 O O . LYS A 1 473 ? -8.589 -4.180 6.354 1.00 94.81 473 LYS A O 1
ATOM 3741 N N . VAL A 1 474 ? -7.342 -3.679 4.560 1.00 95.38 474 VAL A N 1
ATOM 3742 C CA . VAL A 1 474 ? -8.357 -2.817 3.941 1.00 95.38 474 VAL A CA 1
ATOM 3743 C C . VAL A 1 474 ? -9.291 -3.647 3.063 1.00 95.38 474 VAL A C 1
ATOM 3745 O O . VAL A 1 474 ? -8.826 -4.338 2.156 1.00 95.38 474 VAL A O 1
ATOM 3748 N N . PHE A 1 475 ? -10.594 -3.548 3.307 1.00 96.31 475 PHE A N 1
ATOM 3749 C CA . PHE A 1 475 ? -11.642 -4.138 2.480 1.00 96.31 475 PHE A CA 1
ATOM 3750 C C . PHE A 1 475 ? -12.516 -3.035 1.886 1.00 96.31 475 PHE A C 1
ATOM 3752 O O . PHE A 1 475 ? -12.922 -2.131 2.607 1.00 96.31 475 PHE A O 1
ATOM 3759 N N . ALA A 1 476 ? -12.817 -3.109 0.594 1.00 95.25 476 ALA A N 1
ATOM 3760 C CA . ALA A 1 476 ? -13.821 -2.269 -0.050 1.00 95.25 476 ALA A CA 1
ATOM 3761 C C . ALA A 1 476 ? -15.107 -3.078 -0.198 1.00 95.25 476 ALA A C 1
ATOM 3763 O O . ALA A 1 476 ? -15.087 -4.133 -0.828 1.00 95.25 476 ALA A O 1
ATOM 3764 N N . VAL A 1 477 ? -16.198 -2.628 0.419 1.00 95.25 477 VAL A N 1
ATOM 3765 C CA . VAL A 1 477 ? -17.449 -3.396 0.429 1.00 95.25 477 VAL A CA 1
ATOM 3766 C C . VAL A 1 477 ? -18.385 -2.902 -0.666 1.00 95.25 477 VAL A C 1
ATOM 3768 O O . VAL A 1 477 ? -18.695 -1.708 -0.724 1.00 95.25 477 VAL A O 1
ATOM 3771 N N . GLU A 1 478 ? -18.846 -3.837 -1.494 1.00 90.44 478 GLU A N 1
ATOM 3772 C CA . GLU A 1 478 ? -19.841 -3.639 -2.550 1.00 90.44 478 GLU A CA 1
ATOM 3773 C C . GLU A 1 478 ? -21.153 -4.377 -2.208 1.00 90.44 478 GLU A C 1
ATOM 3775 O O . GLU A 1 478 ? -21.157 -5.378 -1.480 1.00 90.44 478 GLU A O 1
ATOM 3780 N N . ILE A 1 479 ? -22.282 -3.874 -2.722 1.00 83.19 479 ILE A N 1
ATOM 3781 C CA . ILE A 1 479 ? -23.558 -4.609 -2.722 1.00 83.19 479 ILE A CA 1
ATOM 3782 C C . ILE A 1 479 ? -23.623 -5.405 -4.027 1.00 83.19 479 ILE A C 1
ATOM 3784 O O . ILE A 1 479 ? -23.298 -4.852 -5.078 1.00 83.19 479 ILE A O 1
ATOM 3788 N N . ASP A 1 480 ? -24.046 -6.671 -3.965 1.00 74.56 480 ASP A N 1
ATOM 3789 C CA . ASP A 1 480 ? -24.400 -7.443 -5.162 1.00 74.56 480 ASP A CA 1
ATOM 3790 C C . ASP A 1 480 ? -25.379 -6.625 -6.024 1.00 74.56 480 ASP A C 1
ATOM 3792 O O . ASP A 1 480 ? -26.431 -6.195 -5.539 1.00 74.56 480 ASP A O 1
ATOM 3796 N N . GLY A 1 481 ? -24.977 -6.351 -7.268 1.00 55.47 481 GLY A N 1
ATOM 3797 C CA . GLY A 1 481 ? -25.731 -5.529 -8.222 1.00 55.47 481 GLY A CA 1
ATOM 3798 C C . GLY A 1 481 ? -26.965 -6.200 -8.805 1.00 55.47 481 GLY A C 1
ATOM 3799 O O . GLY A 1 481 ? -27.020 -7.452 -8.834 1.00 55.47 481 GLY A O 1
#

Organism: NCBI:txid1486919

Secondary structure (DSSP, 8-state):
-PPPHHHHHHHHHHHHT---------GGGTSSS-HHHHHHHHHHHHHHTT-TT--S--GGGSS----------SS--------PPEEEEE-TTSSSEEEEETTT--EESS--TT---HHHHHHHHHHHHHHHHHHHHHTS-EEEGGGHHHHHHHIIIII-SEEEEE---HHHHHHHHHHHHSTTS-EEEE-HHHHS-HHHHS--HHHHHHHHHHHHHHHHHHT--EEEE--SS-TTHHHHHHH-HHHHTTS-GGGG-TT-HHHHHHHTTT--TT--EEEEE---HHHIIIIITTTS-GGGEEEEEEESSPPPEEEEGGGHHHHHHHHHHTT-EEEEEE-STT-HHHHHHHTSSEEEEEHHHHHHSS--HHHHHHHHHHHHHHHHHHT-EEEEEEET-----GGG--TTTS-GGGGSTTTTTSHHHHHHH--GGGSBTTB----TT-EEEEEE---TTTHHHHHTTTS-GGGEEEEEEE---